Protein AF-A0A423VTT3-F1 (afdb_monomer_lite)

InterPro domains:
  IPR001128 Cytochrome P450 [PF00067] (491-706)
  IPR002403 Cytochrome P450, E-class, group IV [PR00465] (498-524)
  IPR002403 Cytochrome P450, E-class, group IV [PR00465] (564-580)
  IPR002403 Cytochrome P450, E-class, group IV [PR00465] (661-677)
  IPR002403 Cytochrome P450, E-class, group IV [PR00465] (677-695)
  IPR016169 FAD-binding, type PCMH, subdomain 2 [G3DSA:3.30.465.10] (1-300)
  IPR017972 Cytochrome P450, conserved site [PS00086] (670-679)
  IPR036318 FAD-binding, type PCMH-like superfamily [SSF56176] (1-53)
  IPR036396 Cytochrome P450 superfamily [G3DSA:1.10.630.10] (301-736)
  IPR036396 Cytochrome P450 superfamily [SSF48264] (354-736)
  IPR050529 Lanosterol 14-alpha demethylase-like [PTHR24304] (304-737)

Radius of gyration: 36.09 Å; chains: 1; bounding box: 93×53×103 Å

pLDDT: mean 86.38, std 12.19, range [44.66, 98.44]

Foldseek 3Di:
DQLQFWAWFFFQFLLGDTDIEGCVRVVLLSQCCSQVVNVQGTHTPDIDGDDDDWFKWKKKKKKFWCPPHDQVLVLVLVLVCLLLLVVQQPPWWKWKWKFALTMIMRLMTTHGPDFQVSVCVSCVVSVVVCVVSVTDMDMDIGMDGTPQRRCCVRFNDPPDGPDDPAKQKWKWFAFPVQSNDSVLSSLLSVLQNVLNVVVFKMKIKMFHADQPDDGRNHQHACLVNRGGMMMMTMGGDDPVDDPVVVVVVNCCCQVPSVVSNCVSRDQTATDPVGRDPCCVVVHPNQCRRGNPSSVSSVVSSCVDPLVCLQLCQLLVADPVLVCLCPPPVNDDDQVVVLLVVAQVDPVNLVLLLQQLLVQLVVLCVDPLNDCVVFAVHKDFLLVSQQVSSLVSNCCQQFAQLLCVQCVCLSVLLVQLLLCSVCRSSSVHCVVPVRNVVSSVSQLVSQLRLLVVLCVVCVNDQQDLPPPVPCADHRGGGSSSSSLSNVCVVSVRDSSSSSSVVSVVSCLRRVALSQLLQQLLLVQQQLVCVVRVVLVLVQLVVQQDADPVRDRDPDDGNLVSLCFRALSVLSSLLLLLQFWKAKDKDQAQAWDWDAPDPPDPPPDIDTDHHRDMDIDILNCLSQPQVQCPVPHSNDRDSCSQWDFPDDPVCNPDDTDTGGDPPVCVVRRQLQDDDPNGNSNVVSSSSSSSSSNSNQSVFKDKHFPCNVPRDQADFDPSCRNVGGTHGPDTTIMRIDTDD

Organism: Cytospora chrysosperma (NCBI:txid252740)

Sequence (737 aa):
MAADNVLEWEVVTADGKHLVATPSQHSDLYWALSGGGAGTYAVVLSMTTRIHPDGPVGAGTLSFNSSAIENDTYWEAISTWFEYLPSIIPGGNTFGLVMEPQTFSIVSVTMPDQDASDVTAALTPYLEALERLGVDYTFQSRTDPSYVQHFNTDFGPLPYGSYPVNTLFHSRLIPRAVVEDADARQQVVEVYRDTLATGYLYVGCHSFDVQNATRPENAVLPAWRDAVAICNFIADWDWDVPRPVMDDRKEELVSVWVPAIESVTPNSGTYLNEVDSLYYLHGDWKGGFYGANYPRLTEIKNKQNFHKTFLVNGTGMSNRDHEMMVSKATKAKFEEDLHLGFLLNETAVSELTRAFVCFFKQEIDSARGSVEEYEGREVGLYAWLRPIMMRASVTAFMGQHIVNKYPQITDDFLEYDKGILDLVFGVPRLFKPRPYEAQERMLQGFIRWIQVVDKETDNRKPDTQDPEEEWEPSWGSRYSRARQALWRERGMSQSGRASVELGFVFGLNSNAVPATAWMLMHILDPRHPHLLPQVLREVRAAAPVNTDGSKLEAALDVRQLVTSPLLQSIFHEVLRVYVDVLVAREINEDLELPLHSHDKAHGRLLFRKNSVLLAPSMPSHHDSTFFKDPPAHVFYAERFLVPARREDHPDGPIDYVFSSSGAGSRLWPWGGGRTICPGRVFAKQEVLAAVAMVLLLFDVEAAEPDDYEIPGFSRAYSGSGTIVPNADVKIRMRRRP

Secondary structure (DSSP, 8-state):
-GGGSEEEEEEEETT--EEEE-SSSSHHHHHHHTTTTGGGTEEEEEEEE-------EEEEEEEEESTTS-HHHHHHHHHHHHHHGGGTSTTT-EEEEEE-SSEEEEEEEEEET--HHHHHHHHHHHHHHHHHHT--EEEEEEEESSHHHHHHHHH-STTS-SS-S-EEEEEEEEEHHHHHSHHHHHHHHHHHHHHHTTSS-EEEEEE---TT-------S-GGGGTEEEEEEEEEE--SSS-HHHHHHHHHHIIIIIHHHHHHHSTT----TTSS-TTHHHHS-HHHHHHGGGHHHHHHHHHTS-HHHIIIIIIH---HHHHHHHH-TTT-SHHHHHHIIIIIS-HHHHHHHHHHHHHHHHHHHHSTTT-GGGTTTSEEEHHHHHHHHHHHHHHHHHH-HHHHHH-TTHHHHHHHHHHTHHHHHTT--TTT-HHHHHHHHHHHHHHHHHHHHHHHHTTTPPPPSS-SS-SEETTTEEHHHHHHHHHHHHTT--HHHHHHHHHHHHHHHHTTHHHHHHHHHHHHT-TTSTTHHHHHHHHHHHTS---TTS---S----HHHHTT-HHHHHHHHHHHHHHEEEEEEEE-SS-EEEEEETTEEEEEEEEEPTT-EEEEESHHHHT-TTTSTTTTTTS--TTTTEEEE--TT-TTS--EEEE--TT-TTT--TT--GGGS-TTHHHHHHHHHHHHHHHHHHEEEEESSSTT-----B-GGGTTEEEPPBSSPPEEEEEE--

Structure (mmCIF, N/CA/C/O backbone):
data_AF-A0A423VTT3-F1
#
_entry.id   AF-A0A423VTT3-F1
#
loop_
_atom_site.group_PDB
_atom_site.id
_atom_site.type_symbol
_atom_site.label_atom_id
_atom_site.label_alt_id
_atom_site.label_comp_id
_atom_site.label_asym_id
_atom_site.label_entity_id
_atom_site.label_seq_id
_atom_site.pdbx_PDB_ins_code
_atom_site.Cartn_x
_atom_site.Cartn_y
_atom_site.Cartn_z
_atom_site.occupancy
_atom_site.B_iso_or_equiv
_atom_site.auth_seq_id
_atom_site.auth_comp_id
_atom_site.auth_asym_id
_atom_site.auth_atom_id
_atom_site.pdbx_PDB_model_num
ATOM 1 N N . MET A 1 1 ? 7.890 -5.469 -30.556 1.00 87.00 1 MET A N 1
ATOM 2 C CA . MET A 1 1 ? 8.106 -5.675 -29.101 1.00 87.00 1 MET A CA 1
ATOM 3 C C . MET A 1 1 ? 7.236 -6.814 -28.580 1.00 87.00 1 MET A C 1
ATOM 5 O O . MET A 1 1 ? 6.172 -7.048 -29.141 1.00 87.00 1 MET A O 1
ATOM 9 N N . ALA A 1 2 ? 7.621 -7.494 -27.492 1.00 86.50 2 ALA A N 1
ATOM 10 C CA . ALA A 1 2 ? 6.793 -8.546 -26.877 1.00 86.50 2 ALA A CA 1
ATOM 11 C C . ALA A 1 2 ? 5.389 -8.037 -26.486 1.00 86.50 2 ALA A C 1
ATOM 13 O O . ALA A 1 2 ? 4.389 -8.658 -26.833 1.00 86.50 2 ALA A O 1
ATOM 14 N N . ALA A 1 3 ? 5.308 -6.841 -25.892 1.00 89.75 3 ALA A N 1
ATOM 15 C CA . ALA A 1 3 ? 4.046 -6.183 -25.538 1.00 89.75 3 ALA A CA 1
ATOM 16 C C . ALA A 1 3 ? 3.130 -5.860 -26.743 1.00 89.75 3 ALA A C 1
ATOM 18 O O . ALA A 1 3 ? 1.939 -5.637 -26.553 1.00 89.75 3 ALA A O 1
ATOM 19 N N . ASP A 1 4 ? 3.646 -5.862 -27.980 1.00 91.88 4 ASP A N 1
ATOM 20 C CA . ASP A 1 4 ? 2.833 -5.670 -29.197 1.00 91.88 4 ASP A CA 1
ATOM 21 C C . ASP A 1 4 ? 2.075 -6.934 -29.608 1.00 91.88 4 ASP A C 1
ATOM 23 O O . ASP A 1 4 ? 1.145 -6.873 -30.413 1.00 91.88 4 ASP A O 1
ATOM 27 N N . ASN A 1 5 ? 2.513 -8.087 -29.100 1.00 91.62 5 ASN A N 1
ATOM 28 C CA . ASN A 1 5 ? 1.955 -9.387 -29.443 1.00 91.62 5 ASN A CA 1
ATOM 29 C C . ASN A 1 5 ? 0.862 -9.826 -28.465 1.00 91.62 5 ASN A C 1
ATOM 31 O O . ASN A 1 5 ? 0.184 -10.813 -28.740 1.00 91.62 5 ASN A O 1
ATOM 35 N N . VAL A 1 6 ? 0.641 -9.092 -27.370 1.00 92.19 6 VAL A N 1
ATOM 36 C CA . VAL A 1 6 ? -0.411 -9.420 -26.405 1.00 92.19 6 VAL A CA 1
ATOM 37 C C . VAL A 1 6 ? -1.779 -9.063 -26.969 1.00 92.19 6 VAL A C 1
ATOM 39 O O . VAL A 1 6 ? -2.038 -7.922 -27.345 1.00 92.19 6 VAL A O 1
ATOM 42 N N . LEU A 1 7 ? -2.669 -10.047 -27.019 1.00 92.75 7 LEU A N 1
ATOM 43 C CA . LEU A 1 7 ? -4.026 -9.916 -27.543 1.00 92.75 7 LEU A CA 1
ATOM 44 C C . LEU A 1 7 ? -5.049 -9.712 -26.420 1.00 92.75 7 LEU A C 1
ATOM 46 O O . LEU A 1 7 ? -6.046 -9.020 -26.619 1.00 92.75 7 LEU A O 1
ATOM 50 N N . GLU A 1 8 ? -4.790 -10.288 -25.246 1.00 93.75 8 GLU A N 1
ATOM 51 C CA . GLU A 1 8 ? -5.715 -10.297 -24.115 1.00 93.75 8 GLU A CA 1
ATOM 52 C C . GLU A 1 8 ? -4.972 -10.477 -22.787 1.00 93.75 8 GLU A C 1
ATOM 54 O O . GLU A 1 8 ? -3.999 -11.234 -22.712 1.00 93.75 8 GLU A O 1
ATOM 59 N N . TRP A 1 9 ? -5.478 -9.815 -21.745 1.00 89.56 9 TRP A N 1
ATOM 60 C CA . TRP A 1 9 ? -5.089 -10.018 -20.353 1.00 89.56 9 TRP A CA 1
ATOM 61 C C . TRP A 1 9 ? -6.284 -10.508 -19.533 1.00 89.56 9 TRP A C 1
ATOM 63 O O . TRP A 1 9 ? -7.297 -9.814 -19.452 1.00 89.56 9 TRP A O 1
ATOM 73 N N . GLU A 1 10 ? -6.147 -11.647 -18.863 1.00 88.75 10 GLU A N 1
ATOM 74 C CA . GLU A 1 10 ? -7.075 -12.081 -17.815 1.00 88.75 10 GLU A CA 1
ATOM 75 C C . GLU A 1 10 ? -6.517 -11.631 -16.464 1.00 88.75 10 GLU A C 1
ATOM 77 O O . GLU A 1 10 ? -5.379 -11.963 -16.115 1.00 88.75 10 GLU A O 1
ATOM 82 N N . VAL A 1 11 ? -7.275 -10.834 -15.711 1.00 80.69 11 VAL A N 1
ATOM 83 C CA . VAL A 1 11 ? -6.752 -10.145 -14.525 1.00 80.69 11 VAL A CA 1
ATOM 84 C C . VAL A 1 11 ? -7.739 -10.079 -13.369 1.00 80.69 11 VAL A C 1
ATOM 86 O O . VAL A 1 11 ? -8.953 -10.048 -13.560 1.00 80.69 11 VAL A O 1
ATOM 89 N N . VAL A 1 12 ? -7.205 -9.954 -12.156 1.00 69.38 12 VAL A N 1
ATOM 90 C CA . VAL A 1 12 ? -7.946 -9.528 -10.964 1.00 69.38 12 VAL A CA 1
ATOM 91 C C . VAL A 1 12 ? -7.515 -8.115 -10.594 1.00 69.38 12 VAL A C 1
ATOM 93 O O . VAL A 1 12 ? -6.349 -7.868 -10.285 1.00 69.38 12 VAL A O 1
ATOM 96 N N . THR A 1 13 ? -8.445 -7.167 -10.634 1.00 70.44 13 THR A N 1
ATOM 97 C CA . THR A 1 13 ? -8.181 -5.768 -10.269 1.00 70.44 13 THR A CA 1
ATOM 98 C C . THR A 1 13 ? -7.998 -5.593 -8.760 1.00 70.44 13 THR A C 1
ATOM 100 O O . THR A 1 13 ? -8.352 -6.463 -7.965 1.00 70.44 13 THR A O 1
ATOM 103 N N . ALA A 1 14 ? -7.490 -4.429 -8.341 1.00 61.78 14 ALA A N 1
ATOM 104 C CA . ALA A 1 14 ? -7.326 -4.096 -6.922 1.00 61.78 14 ALA A CA 1
ATOM 105 C C . ALA A 1 14 ? -8.647 -4.115 -6.121 1.00 61.78 14 ALA A C 1
ATOM 107 O O . ALA A 1 14 ? -8.633 -4.388 -4.928 1.00 61.78 14 ALA A O 1
ATOM 108 N N . ASP A 1 15 ? -9.796 -3.872 -6.764 1.00 59.62 15 ASP A N 1
ATOM 109 C CA . ASP A 1 15 ? -11.131 -4.022 -6.162 1.00 59.62 15 ASP A CA 1
ATOM 110 C C . ASP A 1 15 ? -11.695 -5.456 -6.274 1.00 59.62 15 ASP A C 1
ATOM 112 O O . ASP A 1 15 ? -12.888 -5.678 -6.072 1.00 59.62 15 ASP A O 1
ATOM 116 N N . GLY A 1 16 ? -10.848 -6.438 -6.601 1.00 56.31 16 GLY A N 1
ATOM 117 C CA . GLY A 1 16 ? -11.165 -7.867 -6.580 1.00 56.31 16 GLY A CA 1
ATOM 118 C C . GLY A 1 16 ? -12.001 -8.373 -7.757 1.00 56.31 16 GLY A C 1
ATOM 119 O O . GLY A 1 16 ? -12.508 -9.494 -7.694 1.00 56.31 16 GLY A O 1
ATOM 120 N N . LYS A 1 17 ? -12.174 -7.587 -8.827 1.00 67.69 17 LYS A N 1
ATOM 121 C CA . LYS A 1 17 ? -12.960 -8.008 -9.995 1.00 67.69 17 LYS A CA 1
ATOM 122 C C . LYS A 1 17 ? -12.114 -8.833 -10.946 1.00 67.69 17 LYS A C 1
ATOM 124 O O . LYS A 1 17 ? -11.034 -8.407 -11.341 1.00 67.69 17 LYS A O 1
ATOM 129 N N . HIS A 1 18 ? -12.662 -9.967 -11.364 1.00 79.06 18 HIS A N 1
ATOM 130 C CA . HIS A 1 18 ? -12.119 -10.754 -12.458 1.00 79.06 18 HIS A CA 1
ATOM 131 C C . HIS A 1 18 ? -12.551 -10.142 -13.796 1.00 79.06 18 HIS A C 1
ATOM 133 O O . HIS A 1 18 ? -13.750 -10.048 -14.064 1.00 79.06 18 HIS A O 1
ATOM 139 N N . LEU A 1 19 ? -11.591 -9.690 -14.602 1.00 84.50 19 LEU A N 1
ATOM 140 C CA . LEU A 1 19 ? -11.820 -9.021 -15.881 1.00 84.50 19 LEU A CA 1
ATOM 141 C C . LEU A 1 19 ? -10.966 -9.643 -16.985 1.00 84.50 19 LEU A C 1
ATOM 143 O O . LEU A 1 19 ? -9.861 -10.118 -16.741 1.00 84.50 19 LEU A O 1
ATOM 147 N N . VAL A 1 20 ? -11.463 -9.527 -18.213 1.00 91.50 20 VAL A N 1
ATOM 148 C CA . VAL A 1 20 ? -10.712 -9.804 -19.437 1.00 91.50 20 VAL A CA 1
ATOM 149 C C . VAL A 1 20 ? -10.519 -8.483 -20.174 1.00 91.50 20 VAL A C 1
ATOM 151 O O . VAL A 1 20 ? -11.493 -7.869 -20.614 1.00 91.50 20 VAL A O 1
ATOM 154 N N . ALA A 1 21 ? -9.278 -8.009 -20.253 1.00 91.12 21 ALA A N 1
ATOM 155 C CA . ALA A 1 21 ? -8.922 -6.755 -20.902 1.00 91.12 21 ALA A CA 1
ATOM 156 C C . ALA A 1 21 ? -8.353 -7.015 -22.304 1.00 91.12 21 ALA A C 1
ATOM 158 O O . ALA A 1 21 ? -7.373 -7.738 -22.474 1.00 91.12 21 ALA A O 1
ATOM 159 N N . THR A 1 22 ? -8.956 -6.382 -23.307 1.00 95.12 22 THR A N 1
ATOM 160 C CA . THR A 1 22 ? -8.583 -6.448 -24.727 1.00 95.12 22 THR A CA 1
ATOM 161 C C . THR A 1 22 ? -8.460 -5.024 -25.289 1.00 95.12 22 THR A C 1
ATOM 163 O O . THR A 1 22 ? -8.894 -4.068 -24.639 1.00 95.12 22 THR A O 1
ATOM 166 N N . PRO A 1 23 ? -7.962 -4.827 -26.525 1.00 94.19 23 PRO A N 1
ATOM 167 C CA . PRO A 1 23 ? -7.944 -3.500 -27.148 1.00 94.19 23 PRO A CA 1
ATOM 168 C C . PRO A 1 23 ? -9.318 -2.809 -27.229 1.00 94.19 23 PRO A C 1
ATOM 170 O O . PRO A 1 23 ? -9.385 -1.588 -27.349 1.00 94.19 23 PRO A O 1
ATOM 173 N N . SER A 1 24 ? -10.417 -3.572 -27.170 1.00 93.62 24 SER A N 1
A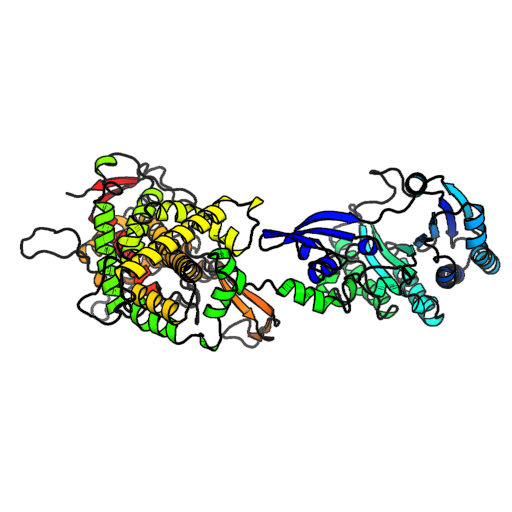TOM 174 C CA . SER A 1 24 ? -11.792 -3.057 -27.291 1.00 93.62 24 SER A CA 1
ATOM 175 C C . SER A 1 24 ? -12.609 -3.122 -25.994 1.00 93.62 24 SER A C 1
ATOM 177 O O . SER A 1 24 ? -13.611 -2.420 -25.870 1.00 93.62 24 SER A O 1
ATOM 179 N N . GLN A 1 25 ? -12.177 -3.916 -25.010 1.00 91.69 25 GLN A N 1
ATOM 180 C CA . GLN A 1 25 ? -12.866 -4.120 -23.737 1.00 91.69 25 GLN A CA 1
ATOM 181 C C . GLN A 1 25 ? -11.906 -3.839 -22.581 1.00 91.69 25 GLN A C 1
ATOM 183 O O . GLN A 1 25 ? -10.846 -4.445 -22.507 1.00 91.69 25 GLN A O 1
ATOM 188 N N . HIS A 1 26 ? -12.271 -2.936 -21.665 1.00 92.12 26 HIS A N 1
ATOM 189 C CA . HIS A 1 26 ? -11.351 -2.438 -20.626 1.00 92.12 26 HIS A CA 1
ATOM 190 C C . HIS A 1 26 ? -10.025 -1.939 -21.233 1.00 92.12 26 HIS A C 1
ATOM 192 O O . HIS A 1 26 ? -8.936 -2.270 -20.766 1.00 92.12 26 HIS A O 1
ATOM 198 N N . SER A 1 27 ? -10.131 -1.167 -22.319 1.00 94.00 27 SER A N 1
ATOM 199 C CA . SER A 1 27 ? -9.002 -0.776 -23.168 1.00 94.00 27 SER A CA 1
ATOM 200 C C . SER A 1 27 ? -7.969 0.100 -22.457 1.00 94.00 27 SER A C 1
ATOM 202 O O . SER A 1 27 ? -6.796 0.060 -22.815 1.00 94.00 27 SER A O 1
ATOM 204 N N . ASP A 1 28 ? -8.362 0.849 -21.423 1.00 92.06 28 ASP A N 1
ATOM 205 C CA . ASP A 1 28 ? -7.433 1.591 -20.568 1.00 92.06 28 ASP A CA 1
ATOM 206 C C . ASP A 1 28 ? -6.549 0.651 -19.737 1.00 92.06 28 ASP A C 1
ATOM 208 O O . ASP A 1 28 ? -5.332 0.832 -19.691 1.00 92.06 28 ASP A O 1
ATOM 212 N N . LEU A 1 29 ? -7.144 -0.389 -19.150 1.00 90.44 29 LEU A N 1
ATOM 213 C CA . LEU A 1 29 ? -6.422 -1.429 -18.423 1.00 90.44 29 LEU A CA 1
ATOM 214 C C . LEU A 1 29 ? -5.541 -2.267 -19.360 1.00 90.44 29 LEU A C 1
ATOM 216 O O . LEU A 1 29 ? -4.369 -2.468 -19.056 1.00 90.44 29 LEU A O 1
ATOM 220 N N . TYR A 1 30 ? -6.060 -2.689 -20.520 1.00 94.31 30 TYR A N 1
ATOM 221 C CA . TYR A 1 30 ? -5.268 -3.390 -21.540 1.00 94.31 30 TYR A CA 1
ATOM 222 C C . TYR A 1 30 ? -4.045 -2.567 -21.964 1.00 94.31 30 TYR A C 1
ATOM 224 O O . TYR A 1 30 ? -2.925 -3.083 -21.983 1.00 94.31 30 TYR A O 1
ATOM 232 N N . TRP A 1 31 ? -4.249 -1.280 -22.267 1.00 95.50 31 TRP A N 1
ATOM 233 C CA . TRP A 1 31 ? -3.185 -0.367 -22.678 1.00 95.50 31 TRP A CA 1
ATOM 234 C C . TRP A 1 31 ? -2.107 -0.245 -21.594 1.00 95.50 31 TRP A C 1
ATOM 236 O O . TRP A 1 31 ? -0.926 -0.408 -21.896 1.00 95.50 31 TRP A O 1
ATOM 246 N N . ALA A 1 32 ? -2.508 -0.034 -20.333 1.00 92.50 32 ALA A N 1
ATOM 247 C CA . ALA A 1 32 ? -1.589 0.124 -19.205 1.00 92.50 32 ALA A CA 1
ATOM 248 C C . ALA A 1 32 ? -0.790 -1.154 -18.897 1.00 92.50 32 ALA A C 1
ATOM 250 O O . ALA A 1 32 ? 0.415 -1.086 -18.650 1.00 92.50 32 ALA A O 1
ATOM 251 N N . LEU A 1 33 ? -1.432 -2.326 -18.950 1.00 90.12 33 LEU A N 1
ATOM 252 C CA . LEU A 1 33 ? -0.763 -3.619 -18.760 1.00 90.12 33 LEU A CA 1
ATOM 253 C C . LEU A 1 33 ? 0.242 -3.913 -19.886 1.00 90.12 33 LEU A C 1
ATOM 255 O O . LEU A 1 33 ? 1.293 -4.508 -19.650 1.00 90.12 33 LEU A O 1
ATOM 259 N N . SER A 1 34 ? -0.032 -3.423 -21.094 1.00 92.12 34 SER A N 1
ATOM 260 C CA . SER A 1 34 ? 0.796 -3.620 -22.285 1.00 92.12 34 SER A CA 1
ATOM 261 C C . SER A 1 34 ? 1.929 -2.583 -22.378 1.00 92.12 34 SER A C 1
ATOM 263 O O . SER A 1 34 ? 2.004 -1.799 -23.318 1.00 92.12 34 SER A O 1
ATOM 265 N N . GLY A 1 35 ? 2.830 -2.562 -21.392 1.00 87.56 35 GLY A N 1
ATOM 266 C CA . GLY A 1 35 ? 4.053 -1.738 -21.419 1.00 87.56 35 GLY A CA 1
ATOM 267 C C . GLY A 1 35 ? 4.192 -0.704 -20.299 1.00 87.56 35 GLY A C 1
ATOM 268 O O . GLY A 1 35 ? 5.242 -0.084 -20.191 1.00 87.56 35 GLY A O 1
ATOM 269 N N . GLY A 1 36 ? 3.190 -0.556 -19.427 1.00 84.19 36 GLY A N 1
ATOM 270 C CA . GLY A 1 36 ? 3.241 0.336 -18.262 1.00 84.19 36 GLY A CA 1
ATOM 271 C C . GLY A 1 36 ? 3.753 -0.312 -16.968 1.00 84.19 36 GLY A C 1
ATOM 272 O O . GLY A 1 36 ? 3.693 0.324 -15.920 1.00 84.19 36 GLY A O 1
ATOM 273 N N . GLY A 1 37 ? 4.213 -1.569 -17.016 1.00 72.06 37 GLY A N 1
ATOM 274 C CA . GLY A 1 37 ? 4.586 -2.364 -15.838 1.00 72.06 37 GLY A CA 1
ATOM 275 C C . GLY A 1 37 ? 3.383 -3.096 -15.234 1.00 72.06 37 GLY A C 1
ATOM 276 O O . GLY A 1 37 ? 2.810 -2.658 -14.233 1.00 72.06 37 GLY A O 1
ATOM 277 N N . ALA A 1 38 ? 2.995 -4.217 -15.855 1.00 54.53 38 ALA A N 1
ATOM 278 C CA . ALA A 1 38 ? 1.711 -4.899 -15.650 1.00 54.53 38 ALA A CA 1
ATOM 279 C C . ALA A 1 38 ? 1.341 -5.178 -14.178 1.00 54.53 38 ALA A C 1
ATOM 281 O O . ALA A 1 38 ? 0.194 -4.971 -13.786 1.00 54.53 38 ALA A O 1
ATOM 282 N N . GLY A 1 39 ? 2.317 -5.541 -13.337 1.00 55.75 39 GLY A N 1
ATOM 283 C CA . GLY A 1 39 ? 2.095 -5.848 -11.916 1.00 55.75 39 GLY A CA 1
ATOM 284 C C . GLY A 1 39 ? 1.612 -4.675 -11.051 1.00 55.75 39 GLY A C 1
ATOM 285 O O . GLY A 1 39 ? 1.342 -4.863 -9.869 1.00 55.75 39 GLY A O 1
ATOM 286 N N . THR A 1 40 ? 1.502 -3.464 -11.606 1.00 67.44 40 THR A N 1
ATOM 287 C CA . THR A 1 40 ? 1.105 -2.258 -10.860 1.00 67.44 40 THR A CA 1
ATOM 288 C C . THR A 1 40 ? -0.361 -1.844 -11.037 1.00 67.44 40 THR A C 1
ATOM 290 O O . THR A 1 40 ? -0.817 -0.975 -10.291 1.00 67.44 40 THR A O 1
ATOM 293 N N . TYR A 1 41 ? -1.100 -2.454 -11.976 1.00 76.19 41 TYR A N 1
ATOM 294 C CA . TYR A 1 41 ? -2.490 -2.078 -12.305 1.00 76.19 41 TYR A CA 1
ATOM 295 C C . TYR A 1 41 ? -3.522 -3.159 -11.957 1.00 76.19 41 TYR A C 1
ATOM 297 O O . TYR A 1 41 ? -4.660 -2.833 -11.616 1.00 76.19 41 TYR A O 1
ATOM 305 N N . ALA A 1 42 ? -3.137 -4.433 -12.037 1.00 70.25 42 ALA A N 1
ATOM 306 C CA . ALA A 1 42 ? -3.950 -5.587 -11.663 1.00 70.25 42 ALA A CA 1
ATOM 307 C C . ALA A 1 42 ? -3.050 -6.820 -11.466 1.00 70.25 42 ALA A C 1
ATOM 309 O O . ALA A 1 42 ? -1.911 -6.848 -11.933 1.00 70.25 42 ALA A O 1
ATOM 310 N N . VAL A 1 43 ? -3.564 -7.856 -10.803 1.00 75.38 43 VAL A N 1
ATOM 311 C CA . VAL A 1 43 ? -2.923 -9.177 -10.777 1.00 75.38 43 VAL A CA 1
ATOM 312 C C . VAL A 1 43 ? -3.244 -9.878 -12.092 1.00 75.38 43 VAL A C 1
ATOM 314 O O . VAL A 1 43 ? -4.408 -10.167 -12.356 1.00 75.38 43 VAL A O 1
ATOM 317 N N . VAL A 1 44 ? -2.233 -10.153 -12.914 1.00 78.31 44 VAL A N 1
ATOM 318 C CA . VAL A 1 44 ? -2.405 -10.904 -14.165 1.00 78.31 44 VAL A CA 1
ATOM 319 C C . VAL A 1 44 ? -2.500 -12.399 -13.856 1.00 78.31 44 VAL A C 1
ATOM 321 O O . VAL A 1 44 ? -1.588 -12.959 -13.254 1.00 78.31 44 VAL A O 1
ATOM 324 N N . LEU A 1 45 ? -3.608 -13.029 -14.251 1.00 77.44 45 LEU A N 1
ATOM 325 C CA . LEU A 1 45 ? -3.846 -14.469 -14.123 1.00 77.44 45 LEU A CA 1
ATOM 326 C C . LEU A 1 45 ? -3.362 -15.227 -15.361 1.00 77.44 45 LEU A C 1
ATOM 328 O O . LEU A 1 45 ? -2.713 -16.264 -15.237 1.00 77.44 45 LEU A O 1
ATOM 332 N N . SER A 1 46 ? -3.665 -14.703 -16.549 1.00 85.88 46 SER A N 1
ATOM 333 C CA . SER A 1 46 ? -3.237 -15.278 -17.822 1.00 85.88 46 SER A CA 1
ATOM 334 C C . SER A 1 46 ? -3.107 -14.209 -18.916 1.00 85.88 46 SER A C 1
ATOM 336 O O . SER A 1 46 ? -3.550 -13.065 -18.768 1.00 85.88 46 SER A O 1
ATOM 338 N N . MET A 1 47 ? -2.430 -14.572 -20.005 1.00 89.12 47 MET A N 1
ATOM 339 C CA . MET A 1 47 ? -2.164 -13.711 -21.155 1.00 89.12 47 MET A CA 1
ATOM 340 C C . MET A 1 47 ? -2.331 -14.518 -22.441 1.00 89.12 47 MET A C 1
ATOM 342 O O . MET A 1 47 ? -1.699 -15.565 -22.597 1.00 89.12 47 MET A O 1
ATOM 346 N N . THR A 1 48 ? -3.096 -13.992 -23.396 1.00 92.38 48 THR A N 1
ATOM 347 C CA . THR A 1 48 ? -3.120 -14.518 -24.768 1.00 92.38 48 THR A CA 1
ATOM 348 C C . THR A 1 48 ? -2.154 -13.705 -25.618 1.00 92.38 48 THR A C 1
ATOM 350 O O . THR A 1 48 ? -2.298 -12.488 -25.725 1.00 92.38 48 THR A O 1
ATOM 353 N N . THR A 1 49 ? -1.174 -14.358 -26.245 1.00 92.25 49 THR A N 1
ATOM 354 C CA . THR A 1 49 ? -0.159 -13.698 -27.081 1.00 92.25 49 THR A CA 1
ATOM 355 C C . THR A 1 49 ? -0.063 -14.330 -28.466 1.00 92.25 49 THR A C 1
ATOM 357 O O . THR A 1 49 ? -0.312 -15.524 -28.641 1.00 92.25 49 THR A O 1
ATOM 360 N N . ARG A 1 50 ? 0.299 -13.525 -29.466 1.00 91.44 50 ARG A N 1
ATOM 361 C CA . ARG A 1 50 ? 0.598 -13.988 -30.821 1.00 91.44 50 ARG A CA 1
ATOM 362 C C . ARG A 1 50 ? 1.913 -14.768 -30.816 1.00 91.44 50 ARG A C 1
ATOM 364 O O . ARG A 1 50 ? 2.939 -14.253 -30.378 1.00 91.44 50 ARG A O 1
ATOM 371 N N . ILE A 1 51 ? 1.870 -15.981 -31.355 1.00 89.75 51 ILE A N 1
ATOM 372 C CA . ILE A 1 51 ? 3.053 -16.796 -31.645 1.00 89.75 51 ILE A CA 1
ATOM 373 C C . ILE A 1 51 ? 3.461 -16.625 -33.110 1.00 89.75 51 ILE A C 1
ATOM 375 O O . ILE A 1 51 ? 2.610 -16.361 -33.963 1.00 89.75 51 ILE A O 1
ATOM 379 N N . HIS A 1 52 ? 4.750 -16.785 -33.391 1.00 85.94 52 HIS A N 1
ATOM 380 C CA . HIS A 1 52 ? 5.319 -16.705 -34.737 1.00 85.94 52 HIS A CA 1
ATOM 381 C C . HIS A 1 52 ? 5.818 -18.094 -35.161 1.00 85.94 52 HIS A C 1
ATOM 383 O O . HIS A 1 52 ? 6.239 -18.853 -34.284 1.00 85.94 52 HIS A O 1
ATOM 389 N N . PRO A 1 53 ? 5.726 -18.465 -36.453 1.00 89.06 53 PRO A N 1
ATOM 390 C CA . PRO A 1 53 ? 6.324 -19.701 -36.951 1.00 89.06 53 PRO A CA 1
ATOM 391 C C . PRO A 1 53 ? 7.822 -19.758 -36.629 1.00 89.06 53 PRO A C 1
ATOM 393 O O . PRO A 1 53 ? 8.508 -18.748 -36.738 1.00 89.06 53 PRO A O 1
ATOM 396 N N . ASP A 1 54 ? 8.304 -20.932 -36.225 1.00 91.31 54 ASP A N 1
ATOM 397 C CA . ASP A 1 54 ? 9.739 -21.194 -36.092 1.00 91.31 54 ASP A CA 1
ATOM 398 C C . ASP A 1 54 ? 10.320 -21.554 -37.466 1.00 91.31 54 ASP A C 1
ATOM 400 O O . ASP A 1 54 ? 9.616 -22.104 -38.323 1.00 91.31 54 ASP A O 1
ATOM 404 N N . GLY A 1 55 ? 11.596 -21.253 -37.667 1.00 93.06 55 GLY A N 1
ATOM 405 C CA . GLY A 1 55 ? 12.253 -21.336 -38.963 1.00 93.06 55 GLY A CA 1
ATOM 406 C C . GLY A 1 55 ? 13.774 -21.368 -38.840 1.00 93.06 55 GLY A C 1
ATOM 407 O O . GLY A 1 55 ? 14.314 -21.260 -37.733 1.00 93.06 55 GLY A O 1
ATOM 408 N N . PRO A 1 56 ? 14.485 -21.547 -39.966 1.00 96.25 56 PRO A N 1
ATOM 409 C CA . PRO A 1 56 ? 15.934 -21.435 -39.977 1.00 96.25 56 PRO A CA 1
ATOM 410 C C . PRO A 1 56 ? 16.367 -20.031 -39.536 1.00 96.25 56 PRO A C 1
ATOM 412 O O . PRO A 1 56 ? 15.683 -19.043 -39.798 1.00 96.25 56 PRO A O 1
ATOM 415 N N . VAL A 1 57 ? 17.510 -19.952 -38.864 1.00 97.75 57 VAL A N 1
ATOM 416 C CA . VAL A 1 57 ? 18.114 -18.699 -38.415 1.00 97.75 57 VAL A CA 1
ATOM 417 C C . VAL A 1 57 ? 19.508 -18.590 -39.013 1.00 97.75 57 VAL A C 1
ATOM 419 O O . VAL A 1 57 ? 20.376 -19.434 -38.765 1.00 97.75 57 VAL A O 1
ATOM 422 N N . GLY A 1 58 ? 19.725 -17.528 -39.782 1.00 98.00 58 GLY A N 1
ATOM 423 C CA . GLY A 1 58 ? 21.049 -17.084 -40.176 1.00 98.00 58 GLY A CA 1
ATOM 424 C C . GLY A 1 58 ? 21.757 -16.574 -38.931 1.00 98.00 58 GLY A C 1
ATOM 425 O O . GLY A 1 58 ? 21.259 -15.675 -38.250 1.00 98.00 58 GLY A O 1
ATOM 426 N N . ALA A 1 59 ? 22.893 -17.180 -38.609 1.00 97.56 59 ALA A N 1
ATOM 427 C CA . ALA A 1 59 ? 23.645 -16.874 -37.409 1.00 97.56 59 ALA A CA 1
ATOM 428 C C . ALA A 1 59 ? 25.130 -16.676 -37.694 1.00 97.56 59 ALA A C 1
ATOM 430 O O . ALA A 1 59 ? 25.634 -17.021 -38.763 1.00 97.56 59 ALA A O 1
ATOM 431 N N . GLY A 1 60 ? 25.852 -16.108 -36.736 1.00 95.88 60 GLY A N 1
ATOM 432 C CA . GLY A 1 60 ? 27.253 -15.779 -36.934 1.00 95.88 60 GLY A CA 1
ATOM 433 C C . GLY A 1 60 ? 27.868 -14.998 -35.789 1.00 95.88 60 GLY A C 1
ATOM 434 O O . GLY A 1 60 ? 27.183 -14.582 -34.855 1.00 95.88 60 GLY A O 1
ATOM 435 N N . THR A 1 61 ? 29.177 -14.815 -35.895 1.00 96.88 61 THR A N 1
ATOM 436 C CA . THR A 1 61 ? 29.998 -14.039 -34.969 1.00 96.88 61 THR A CA 1
ATOM 437 C C . THR A 1 61 ? 31.024 -13.224 -35.749 1.00 96.88 61 THR A C 1
ATOM 439 O O . THR A 1 61 ? 31.473 -13.617 -36.830 1.00 96.88 61 THR A O 1
ATOM 442 N N . LEU A 1 62 ? 31.394 -12.071 -35.201 1.00 97.94 62 LEU A N 1
ATOM 443 C CA . LEU A 1 62 ? 32.447 -11.205 -35.728 1.00 97.94 62 LEU A CA 1
ATOM 444 C C . LEU A 1 62 ? 33.251 -10.662 -34.553 1.00 97.94 62 LEU A C 1
ATOM 446 O O . LEU A 1 62 ? 32.652 -10.211 -33.584 1.00 97.94 62 LEU A O 1
ATOM 450 N N . SER A 1 63 ? 34.577 -10.649 -34.630 1.00 97.62 63 SER A N 1
ATOM 451 C CA . SER A 1 63 ? 35.400 -9.959 -33.635 1.00 97.62 63 SER A CA 1
ATOM 452 C C . SER A 1 63 ? 36.658 -9.340 -34.231 1.00 97.62 63 SER A C 1
ATOM 454 O O . SER A 1 63 ? 37.220 -9.846 -35.204 1.00 97.62 63 SER A O 1
ATOM 456 N N . PHE A 1 64 ? 37.104 -8.240 -33.629 1.00 97.31 64 PHE A N 1
ATOM 457 C CA . PHE A 1 64 ? 38.388 -7.595 -33.904 1.00 97.31 64 PHE A CA 1
ATOM 458 C C . PHE A 1 64 ? 38.953 -6.976 -32.620 1.00 97.31 64 PHE A C 1
ATOM 460 O O . PHE A 1 64 ? 38.253 -6.839 -31.613 1.00 97.31 64 PHE A O 1
ATOM 467 N N . ASN A 1 65 ? 40.240 -6.628 -32.629 1.00 94.56 65 ASN A N 1
ATOM 468 C CA . ASN A 1 65 ? 40.906 -6.024 -31.477 1.00 94.56 65 ASN A CA 1
ATOM 469 C C . ASN A 1 65 ? 41.857 -4.894 -31.886 1.00 94.56 65 ASN A C 1
ATOM 471 O O . ASN A 1 65 ? 42.216 -4.763 -33.054 1.00 94.56 65 ASN A O 1
ATOM 475 N N . SER A 1 66 ? 42.281 -4.093 -30.909 1.00 91.62 66 SER A N 1
ATOM 476 C CA . SER A 1 66 ? 43.148 -2.933 -31.134 1.00 91.62 66 SER A CA 1
ATOM 477 C C . SER A 1 66 ? 44.656 -3.230 -31.095 1.00 91.62 66 SER A C 1
ATOM 479 O O . SER A 1 66 ? 45.460 -2.311 -31.206 1.00 91.62 66 SER A O 1
ATOM 481 N N . SER A 1 67 ? 45.086 -4.495 -30.969 1.00 87.88 67 SER A N 1
ATOM 482 C CA . SER A 1 67 ? 46.503 -4.844 -30.714 1.00 87.88 67 SER A CA 1
ATOM 483 C C . SER A 1 67 ? 47.463 -4.464 -31.848 1.00 87.88 67 SER A C 1
ATOM 485 O O . SER A 1 67 ? 48.660 -4.312 -31.606 1.00 87.88 67 SER A O 1
ATOM 487 N N . ALA A 1 68 ? 46.961 -4.363 -33.082 1.00 86.69 68 ALA A N 1
ATOM 488 C CA . ALA A 1 68 ? 47.751 -4.108 -34.289 1.00 86.69 68 ALA A CA 1
ATOM 489 C C . ALA A 1 68 ? 47.382 -2.794 -35.005 1.00 86.69 68 ALA A C 1
ATOM 491 O O . ALA A 1 68 ? 47.895 -2.534 -36.091 1.00 86.69 68 ALA A O 1
ATOM 492 N N . ILE A 1 69 ? 46.514 -1.970 -34.409 1.00 90.75 69 ILE A N 1
ATOM 493 C CA . ILE A 1 69 ? 45.995 -0.730 -35.005 1.00 90.75 69 ILE A CA 1
ATOM 494 C C . ILE A 1 69 ? 46.124 0.443 -34.030 1.00 90.75 69 ILE A C 1
ATOM 496 O O . ILE A 1 69 ? 46.293 0.256 -32.824 1.00 90.75 69 ILE A O 1
ATOM 500 N N . GLU A 1 70 ? 46.050 1.671 -34.543 1.00 88.56 70 GLU A N 1
ATOM 501 C CA . GLU A 1 70 ? 45.993 2.853 -33.684 1.00 88.56 70 GLU A CA 1
ATOM 502 C C . GLU A 1 70 ? 44.668 2.890 -32.908 1.00 88.56 70 GLU A C 1
ATOM 504 O O . GLU A 1 70 ? 43.625 2.440 -33.386 1.00 88.56 70 GLU A O 1
ATOM 509 N N . ASN A 1 71 ? 44.693 3.452 -31.695 1.00 87.25 71 ASN A N 1
ATOM 510 C CA . ASN A 1 71 ? 43.505 3.500 -30.842 1.00 87.25 71 ASN A CA 1
ATOM 511 C C . ASN A 1 71 ? 42.342 4.253 -31.508 1.00 87.25 71 ASN A C 1
ATOM 513 O O . ASN A 1 71 ? 41.195 3.852 -31.357 1.00 87.25 71 ASN A O 1
ATOM 517 N N . ASP A 1 72 ? 42.617 5.314 -32.267 1.00 93.44 72 ASP A N 1
ATOM 518 C CA . ASP A 1 72 ? 41.561 6.062 -32.955 1.00 93.44 72 ASP A CA 1
ATOM 519 C C . ASP A 1 72 ? 40.939 5.250 -34.108 1.00 93.44 72 ASP A C 1
ATOM 521 O O . ASP A 1 72 ? 39.725 5.303 -34.290 1.00 93.44 72 ASP A O 1
ATOM 525 N N . THR A 1 73 ? 41.715 4.398 -34.791 1.00 95.88 73 THR A N 1
ATOM 526 C CA . THR A 1 73 ? 41.206 3.458 -35.809 1.00 95.88 73 THR A CA 1
ATOM 527 C C . THR A 1 73 ? 40.227 2.440 -35.216 1.00 95.88 73 THR A C 1
ATOM 529 O O . THR A 1 73 ? 39.224 2.104 -35.843 1.00 95.88 73 THR A O 1
ATOM 532 N N . TYR A 1 74 ? 40.470 1.970 -33.986 1.00 95.94 74 TYR A N 1
ATOM 533 C CA . TYR A 1 74 ? 39.543 1.077 -33.279 1.00 95.94 74 TYR A CA 1
ATOM 534 C C . TYR A 1 74 ? 38.174 1.739 -33.047 1.00 95.94 74 TYR A C 1
ATOM 536 O O . TYR A 1 74 ? 37.132 1.143 -33.323 1.00 95.94 74 TYR A O 1
ATOM 544 N N . TRP A 1 75 ? 38.168 2.996 -32.596 1.00 96.38 75 TRP A N 1
ATOM 545 C CA . TRP A 1 75 ? 36.931 3.749 -32.367 1.00 96.38 75 TRP A CA 1
ATOM 546 C C . TRP A 1 75 ? 36.231 4.155 -33.668 1.00 96.38 75 TRP A C 1
ATOM 548 O O . TRP A 1 75 ? 35.001 4.158 -33.720 1.00 96.38 75 TRP A O 1
ATOM 558 N N . GLU A 1 76 ? 36.984 4.418 -34.737 1.00 96.62 76 GLU A N 1
ATOM 559 C CA . GLU A 1 76 ? 36.432 4.647 -36.077 1.00 96.62 76 GLU A CA 1
ATOM 560 C C . GLU A 1 76 ? 35.713 3.398 -36.619 1.00 96.62 76 GLU A C 1
ATOM 562 O O . GLU A 1 76 ? 34.613 3.503 -37.170 1.00 96.62 76 GLU A O 1
ATOM 567 N N . ALA A 1 77 ? 36.260 2.200 -36.383 1.00 97.25 77 ALA A N 1
ATOM 568 C CA . ALA A 1 77 ? 35.612 0.938 -36.746 1.00 97.25 77 ALA A CA 1
ATOM 569 C C . ALA A 1 77 ? 34.286 0.706 -35.991 1.00 97.25 77 ALA A C 1
ATOM 571 O O . ALA A 1 77 ? 33.323 0.194 -36.573 1.00 97.25 77 ALA A O 1
ATOM 572 N N . ILE A 1 78 ? 34.203 1.118 -34.719 1.00 97.00 78 ILE A N 1
ATOM 573 C CA . ILE A 1 78 ? 32.963 1.084 -33.920 1.00 97.00 78 ILE A CA 1
ATOM 574 C C . ILE A 1 78 ? 31.962 2.137 -34.411 1.00 97.00 78 ILE A C 1
ATOM 576 O O . ILE A 1 78 ? 30.776 1.841 -34.559 1.00 97.00 78 ILE A O 1
ATOM 580 N N . SER A 1 79 ? 32.416 3.356 -34.713 1.00 97.50 79 SER A N 1
ATOM 581 C CA . SER A 1 79 ? 31.557 4.400 -35.289 1.00 97.50 79 SER A CA 1
ATOM 582 C C . SER A 1 79 ? 30.947 3.945 -36.619 1.00 97.50 79 SER A C 1
ATOM 584 O O . SER A 1 79 ? 29.739 4.061 -36.828 1.00 97.50 79 SER A O 1
ATOM 586 N N . THR A 1 80 ? 31.752 3.304 -37.471 1.00 97.31 80 THR A N 1
ATOM 587 C CA . THR A 1 80 ? 31.305 2.724 -38.748 1.00 97.31 80 THR A CA 1
ATOM 588 C C . THR A 1 80 ? 30.243 1.636 -38.551 1.00 97.31 80 THR A C 1
ATOM 590 O O . THR A 1 80 ? 29.311 1.531 -39.348 1.00 97.31 80 THR A O 1
ATOM 593 N N . TRP A 1 81 ? 30.329 0.842 -37.476 1.00 97.50 81 TRP A N 1
ATOM 594 C CA . TRP A 1 81 ? 29.297 -0.148 -37.150 1.00 97.50 81 TRP A CA 1
ATOM 595 C C . TRP A 1 81 ? 27.944 0.515 -36.877 1.00 97.50 81 TRP A C 1
A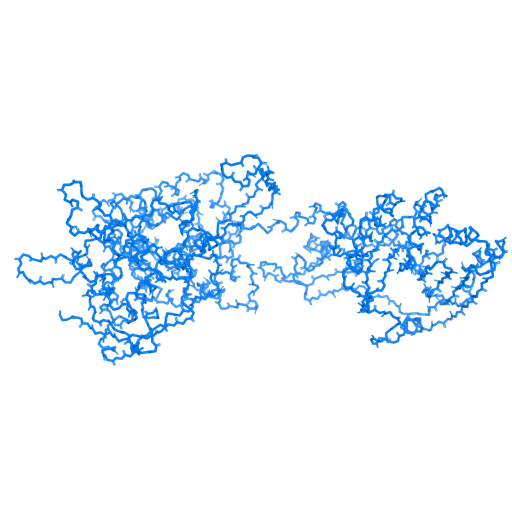TOM 597 O O . TRP A 1 81 ? 26.938 0.118 -37.463 1.00 97.50 81 TRP A O 1
ATOM 607 N N . PHE A 1 82 ? 27.911 1.545 -36.026 1.00 97.25 82 PHE A N 1
ATOM 608 C CA . PHE A 1 82 ? 26.669 2.259 -35.713 1.00 97.25 82 PHE A CA 1
ATOM 609 C C . PHE A 1 82 ? 26.090 2.996 -36.926 1.00 97.25 82 PHE A C 1
ATOM 611 O O . PHE A 1 82 ? 24.872 3.039 -37.069 1.00 97.25 82 PHE A O 1
ATOM 618 N N . GLU A 1 83 ? 26.936 3.518 -37.817 1.00 96.94 83 GLU A N 1
ATOM 619 C CA . GLU A 1 83 ? 26.505 4.092 -39.099 1.00 96.94 83 GLU A CA 1
ATOM 620 C C . GLU A 1 83 ? 25.828 3.050 -39.997 1.00 96.94 83 GLU A C 1
ATOM 622 O O . GLU A 1 83 ? 24.808 3.324 -40.629 1.00 96.94 83 GLU A O 1
ATOM 627 N N . TYR A 1 84 ? 26.392 1.843 -40.046 1.00 96.06 84 TYR A N 1
ATOM 628 C CA . TYR A 1 84 ? 25.916 0.768 -40.908 1.00 96.06 84 TYR A CA 1
ATOM 629 C C . TYR A 1 84 ? 24.656 0.073 -40.373 1.00 96.06 84 TYR A C 1
ATOM 631 O O . TYR A 1 84 ? 23.783 -0.334 -41.149 1.00 96.06 84 TYR A O 1
ATOM 639 N N . LEU A 1 85 ? 24.541 -0.031 -39.047 1.00 95.31 85 LEU A N 1
ATOM 640 C CA . LEU A 1 85 ? 23.521 -0.799 -38.335 1.00 95.31 85 LEU A CA 1
ATOM 641 C C . LEU A 1 85 ? 22.073 -0.565 -38.825 1.00 95.31 85 LEU A C 1
ATOM 643 O O . LEU A 1 85 ? 21.378 -1.558 -39.057 1.00 95.31 85 LEU A O 1
ATOM 647 N N . PRO A 1 86 ? 21.596 0.680 -39.059 1.00 95.38 86 PRO A N 1
ATOM 648 C CA . PRO A 1 86 ? 20.243 0.945 -39.557 1.00 95.38 86 PRO A CA 1
ATOM 649 C C . PRO A 1 86 ? 19.870 0.216 -40.854 1.00 95.38 86 PRO A C 1
ATOM 651 O O . PRO A 1 86 ? 18.681 0.001 -41.094 1.00 95.38 86 PRO A O 1
ATOM 654 N N . SER A 1 87 ? 20.855 -0.142 -41.685 1.00 95.00 87 SER A N 1
ATOM 655 C CA . SER A 1 87 ? 20.637 -0.762 -42.998 1.00 95.00 87 SER A CA 1
ATOM 656 C C . SER A 1 87 ? 20.438 -2.281 -42.952 1.00 95.00 87 SER A C 1
ATOM 658 O O . SER A 1 87 ? 19.867 -2.838 -43.888 1.00 95.00 87 SER A O 1
ATOM 660 N N . ILE A 1 88 ? 20.854 -2.942 -41.864 1.00 94.75 88 ILE A N 1
ATOM 661 C CA . ILE A 1 88 ? 20.886 -4.414 -41.755 1.00 94.75 88 ILE A CA 1
ATOM 662 C C . ILE A 1 88 ? 19.910 -5.001 -40.734 1.00 94.75 88 ILE A C 1
ATOM 664 O O . ILE A 1 88 ? 19.594 -6.185 -40.808 1.00 94.75 88 ILE A O 1
ATOM 668 N N . ILE A 1 89 ? 19.408 -4.187 -39.805 1.00 95.38 89 ILE A N 1
ATOM 669 C CA . ILE A 1 89 ? 18.386 -4.569 -38.815 1.00 95.38 89 ILE A CA 1
ATOM 670 C C . ILE A 1 89 ? 16.937 -4.699 -39.345 1.00 95.38 89 ILE A C 1
ATOM 672 O O . ILE A 1 89 ? 16.133 -5.363 -38.679 1.00 95.38 89 ILE A O 1
ATOM 676 N N . PRO A 1 90 ? 16.530 -4.114 -40.499 1.00 91.88 90 PRO A N 1
ATOM 677 C CA . PRO A 1 90 ? 15.182 -4.335 -41.020 1.00 91.88 90 PRO A CA 1
ATOM 678 C C . PRO A 1 90 ? 14.887 -5.821 -41.268 1.00 91.88 90 PRO A C 1
ATOM 680 O O . PRO A 1 90 ? 15.773 -6.600 -41.597 1.00 91.88 90 PRO A O 1
ATOM 683 N N . GLY A 1 91 ? 13.617 -6.216 -41.137 1.00 84.94 91 GLY A N 1
ATOM 684 C CA . GLY A 1 91 ? 13.192 -7.614 -41.318 1.00 84.94 91 GLY A CA 1
ATOM 685 C C . GLY A 1 91 ? 13.241 -8.470 -40.049 1.00 84.94 91 GLY A C 1
ATOM 686 O O . GLY A 1 91 ? 12.873 -9.637 -40.100 1.00 84.94 91 GLY A O 1
ATOM 687 N N . GLY A 1 92 ? 13.607 -7.887 -38.902 1.00 88.56 92 GLY A N 1
ATOM 688 C CA . GLY A 1 92 ? 13.690 -8.603 -37.624 1.00 88.56 92 GLY A CA 1
ATOM 689 C C . GLY A 1 92 ? 15.080 -9.157 -37.318 1.00 88.56 92 GLY A C 1
ATOM 690 O O . GLY A 1 92 ? 15.217 -9.945 -36.386 1.00 88.56 92 GLY A O 1
ATOM 691 N N . ASN A 1 93 ? 16.090 -8.729 -38.077 1.00 95.12 93 ASN A N 1
ATOM 692 C CA . ASN A 1 93 ? 17.485 -9.046 -37.818 1.00 95.12 93 ASN A CA 1
ATOM 693 C C . ASN A 1 93 ? 17.947 -8.346 -36.537 1.00 95.12 93 ASN A C 1
ATOM 695 O O . ASN A 1 93 ? 17.719 -7.145 -36.356 1.00 95.12 93 ASN A O 1
ATOM 699 N N . THR A 1 94 ? 18.622 -9.084 -35.662 1.00 95.88 94 THR A N 1
ATOM 700 C CA . THR A 1 94 ? 19.215 -8.538 -34.443 1.00 95.88 94 THR A CA 1
ATOM 701 C C . THR A 1 94 ? 20.671 -8.959 -34.311 1.00 95.88 94 THR A C 1
ATOM 703 O O . THR A 1 94 ? 21.098 -10.018 -34.771 1.00 95.88 94 THR A O 1
ATOM 706 N N . PHE A 1 95 ? 21.454 -8.084 -33.693 1.00 97.12 95 PHE A N 1
ATOM 707 C CA . PHE A 1 95 ? 22.883 -8.267 -33.465 1.00 97.12 95 PHE A CA 1
ATOM 708 C C . PHE A 1 95 ? 23.169 -7.951 -32.001 1.00 97.12 95 PHE A C 1
ATOM 710 O O . PHE A 1 95 ? 22.923 -6.824 -31.553 1.00 97.12 95 PHE A O 1
ATOM 717 N N . GLY A 1 96 ? 23.657 -8.948 -31.265 1.00 95.94 96 GLY A N 1
ATOM 718 C CA . GLY A 1 96 ? 24.193 -8.800 -29.917 1.00 95.94 96 GLY A CA 1
ATOM 719 C C . GLY A 1 96 ? 25.686 -8.515 -29.984 1.00 95.94 96 GLY A C 1
ATOM 720 O O . GLY A 1 96 ? 26.430 -9.290 -30.585 1.00 95.94 96 GLY A O 1
ATOM 721 N N . LEU A 1 97 ? 26.126 -7.420 -29.369 1.00 94.94 97 LEU A N 1
ATOM 722 C CA . LEU A 1 97 ? 27.522 -6.993 -29.372 1.00 94.94 97 LEU A CA 1
ATOM 723 C C . LEU A 1 97 ? 28.037 -6.681 -27.970 1.00 94.94 97 LEU A C 1
ATOM 725 O O . LEU A 1 97 ? 27.270 -6.309 -27.082 1.00 94.94 97 LEU A O 1
ATOM 729 N N . VAL A 1 98 ? 29.348 -6.800 -27.806 1.00 95.31 98 VAL A N 1
ATOM 730 C CA . VAL A 1 98 ? 30.105 -6.427 -26.613 1.00 95.31 98 VAL A CA 1
ATOM 731 C C . VAL A 1 98 ? 31.296 -5.581 -27.052 1.00 95.31 98 VAL A C 1
ATOM 733 O O . VAL A 1 98 ? 32.009 -5.932 -27.994 1.00 95.31 98 VAL A O 1
ATOM 736 N N . MET A 1 99 ? 31.480 -4.456 -26.373 1.00 96.12 99 MET A N 1
ATOM 737 C CA . MET A 1 99 ? 32.580 -3.520 -26.556 1.00 96.12 99 MET A CA 1
ATOM 738 C C . MET A 1 99 ? 33.370 -3.458 -25.256 1.00 96.12 99 MET A C 1
ATOM 740 O O . MET A 1 99 ? 32.822 -3.141 -24.200 1.00 96.12 99 MET A O 1
ATOM 744 N N . GLU A 1 100 ? 34.657 -3.743 -25.361 1.00 94.38 100 GLU A N 1
ATOM 745 C CA . GLU A 1 100 ? 35.656 -3.644 -24.304 1.00 94.38 100 GLU A CA 1
ATOM 746 C C . GLU A 1 100 ? 36.729 -2.617 -24.708 1.00 94.38 100 GLU A C 1
ATOM 748 O O . GLU A 1 100 ? 36.746 -2.152 -25.854 1.00 94.38 100 GLU A O 1
ATOM 753 N N . PRO A 1 101 ? 37.664 -2.245 -23.811 1.00 91.00 101 PRO A N 1
ATOM 754 C CA . PRO A 1 101 ? 38.658 -1.216 -24.122 1.00 91.00 101 PRO A CA 1
ATOM 755 C C . PRO A 1 101 ? 39.539 -1.542 -25.336 1.00 91.00 101 PRO A C 1
ATOM 757 O O . PRO A 1 101 ? 40.085 -0.637 -25.961 1.00 91.00 101 PRO A O 1
ATOM 760 N N . GLN A 1 102 ? 39.708 -2.829 -25.656 1.00 92.00 102 GLN A N 1
ATOM 761 C CA . GLN A 1 102 ? 40.583 -3.294 -26.736 1.00 92.00 102 GLN A CA 1
ATOM 762 C C . GLN A 1 102 ? 39.938 -4.327 -27.663 1.00 92.00 102 GLN A C 1
ATOM 764 O O . GLN A 1 102 ? 40.579 -4.737 -28.631 1.00 92.00 102 GLN A O 1
ATOM 769 N N . THR A 1 103 ? 38.716 -4.783 -27.378 1.00 95.56 103 THR A N 1
ATOM 770 C CA . THR A 1 103 ? 38.048 -5.826 -28.163 1.00 95.56 103 THR A CA 1
ATOM 771 C C . THR A 1 103 ? 36.610 -5.436 -28.485 1.00 95.56 103 THR A C 1
ATOM 773 O O . THR A 1 103 ? 35.874 -4.929 -27.639 1.00 95.56 103 THR A O 1
ATOM 776 N N . PHE A 1 104 ? 36.210 -5.690 -29.727 1.00 97.31 104 PHE A N 1
ATOM 777 C CA . PHE A 1 104 ? 34.832 -5.566 -30.184 1.00 97.31 104 PHE A CA 1
ATOM 778 C C . PHE A 1 104 ? 34.379 -6.928 -30.687 1.00 97.31 104 PHE A C 1
ATOM 780 O O . PHE A 1 104 ? 35.083 -7.564 -31.478 1.00 97.31 104 PHE A O 1
ATOM 787 N N . SER A 1 105 ? 33.208 -7.376 -30.242 1.00 97.12 105 SER A N 1
ATOM 788 C CA . SER A 1 105 ? 32.635 -8.652 -30.665 1.00 97.12 105 SER A CA 1
ATOM 789 C C . SER A 1 105 ? 31.143 -8.530 -30.930 1.00 97.12 105 SER A C 1
ATOM 791 O O . SER A 1 105 ? 30.390 -8.123 -30.053 1.00 97.12 105 SER A O 1
ATOM 793 N N . ILE A 1 106 ? 30.696 -8.970 -32.103 1.00 97.25 106 ILE A N 1
ATOM 794 C CA . ILE A 1 106 ? 29.317 -9.398 -32.333 1.00 97.25 106 ILE A CA 1
ATOM 795 C C . ILE A 1 106 ? 29.240 -10.848 -31.861 1.00 97.25 106 ILE A C 1
ATOM 797 O O . ILE A 1 106 ? 29.734 -11.760 -32.528 1.00 97.25 106 ILE A O 1
ATOM 801 N N . VAL A 1 107 ? 28.665 -11.037 -30.675 1.00 94.00 107 VAL A N 1
ATOM 802 C CA . VAL A 1 107 ? 28.579 -12.335 -29.992 1.00 94.00 107 VAL A CA 1
ATOM 803 C C . VAL A 1 107 ? 27.439 -13.199 -30.520 1.00 94.00 107 VAL A C 1
ATOM 805 O O . VAL A 1 107 ? 27.483 -14.416 -30.376 1.00 94.00 107 VAL A O 1
ATOM 808 N N . SER A 1 108 ? 26.431 -12.581 -31.138 1.00 94.81 108 SER A N 1
ATOM 809 C CA . SER A 1 108 ? 25.324 -13.288 -31.774 1.00 94.81 108 SER A CA 1
ATOM 810 C C . SER A 1 108 ? 24.738 -12.449 -32.904 1.00 94.81 108 SER A C 1
ATOM 812 O O . SER A 1 108 ? 24.374 -11.286 -32.709 1.00 94.81 108 SER A O 1
ATOM 814 N N . VAL A 1 109 ? 24.657 -13.047 -34.088 1.00 97.50 109 VAL A N 1
ATOM 815 C CA . VAL A 1 109 ? 23.839 -12.572 -35.207 1.00 97.50 109 VAL A CA 1
ATOM 816 C C . VAL A 1 109 ? 22.574 -13.421 -35.232 1.00 97.50 109 VAL A C 1
ATOM 818 O O . VAL A 1 109 ? 22.673 -14.643 -35.279 1.00 97.50 109 VAL A O 1
ATOM 821 N N . THR A 1 110 ? 21.402 -12.798 -35.240 1.00 96.69 110 THR A N 1
ATOM 822 C CA . THR A 1 110 ? 20.112 -13.489 -35.323 1.00 96.69 110 THR A CA 1
ATOM 823 C C . THR A 1 110 ? 19.336 -12.940 -36.513 1.00 96.69 110 THR A C 1
ATOM 825 O O . THR A 1 110 ? 18.783 -11.843 -36.456 1.00 96.69 110 THR A O 1
ATOM 828 N N . MET A 1 111 ? 19.274 -13.706 -37.600 1.00 96.75 111 MET A N 1
ATOM 829 C CA . MET A 1 111 ? 18.545 -13.348 -38.819 1.00 96.75 111 MET A CA 1
ATOM 830 C C . MET A 1 111 ? 17.478 -14.417 -39.094 1.00 96.75 111 MET A C 1
ATOM 832 O O . MET A 1 111 ? 17.791 -15.459 -39.673 1.00 96.75 111 MET A O 1
ATOM 836 N N . PRO A 1 112 ? 16.232 -14.230 -38.616 1.00 94.69 112 PRO A N 1
ATOM 837 C CA . PRO A 1 112 ? 15.157 -15.198 -38.822 1.00 94.69 112 PRO A CA 1
ATOM 838 C C . PRO A 1 112 ? 14.837 -15.409 -40.307 1.00 94.69 112 PRO A C 1
ATOM 840 O O . PRO A 1 112 ? 14.921 -14.471 -41.103 1.00 94.69 112 PRO A O 1
ATOM 843 N N . ASP A 1 113 ? 14.452 -16.639 -40.654 1.00 94.94 113 ASP A N 1
ATOM 844 C CA . ASP A 1 113 ? 14.078 -17.084 -42.004 1.00 94.94 113 ASP A CA 1
ATOM 845 C C . ASP A 1 113 ? 15.164 -16.855 -43.073 1.00 94.94 113 ASP A C 1
ATOM 847 O O . ASP A 1 113 ? 14.871 -16.717 -44.261 1.00 94.94 113 ASP A O 1
ATOM 851 N N . GLN A 1 114 ? 16.425 -16.829 -42.640 1.00 96.56 114 GLN A N 1
ATOM 852 C CA . GLN A 1 114 ? 17.613 -16.575 -43.458 1.00 96.56 114 GLN A CA 1
ATOM 853 C C . GLN A 1 114 ? 18.690 -17.636 -43.200 1.00 96.56 114 GLN A C 1
ATOM 855 O O . GLN A 1 114 ? 18.569 -18.459 -42.286 1.00 96.56 114 GLN A O 1
ATOM 860 N N . ASP A 1 115 ? 19.741 -17.646 -44.018 1.00 97.38 115 ASP A N 1
ATOM 861 C CA . ASP A 1 115 ? 20.844 -18.603 -43.923 1.00 97.38 115 ASP A CA 1
ATOM 862 C C . ASP A 1 115 ? 22.233 -17.938 -43.800 1.00 97.38 115 ASP A C 1
ATOM 864 O O . ASP A 1 115 ? 22.383 -16.717 -43.756 1.00 97.38 115 ASP A O 1
ATOM 868 N N . ALA A 1 116 ? 23.289 -18.751 -43.699 1.00 98.06 116 ALA A N 1
ATOM 869 C CA . ALA A 1 116 ? 24.668 -18.279 -43.577 1.00 98.06 116 ALA A CA 1
ATOM 870 C C . ALA A 1 116 ? 25.113 -17.359 -44.733 1.00 98.06 116 ALA A C 1
ATOM 872 O O . ALA A 1 116 ? 25.965 -16.483 -44.541 1.00 98.06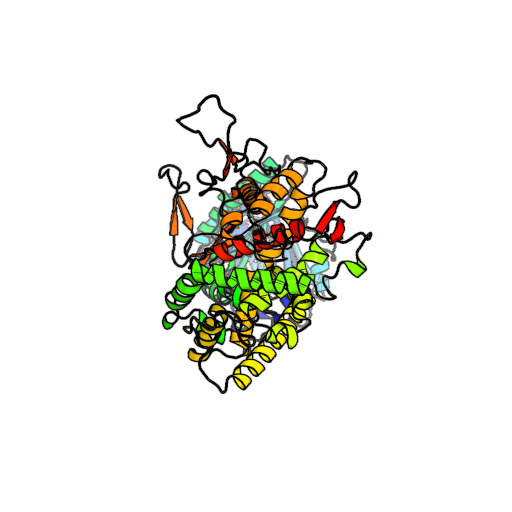 116 ALA A O 1
ATOM 873 N N . SER A 1 117 ? 24.582 -17.570 -45.942 1.00 98.25 117 SER A N 1
ATOM 874 C CA . SER A 1 117 ? 24.912 -16.755 -47.112 1.00 98.25 117 SER A CA 1
ATOM 875 C C . SER A 1 117 ? 24.272 -15.373 -47.017 1.00 98.25 117 SER A C 1
ATOM 877 O O . SER A 1 117 ? 24.951 -14.385 -47.303 1.00 98.25 117 SER A O 1
ATOM 879 N N . ASP A 1 118 ? 23.047 -15.291 -46.490 1.00 98.00 118 ASP A N 1
ATOM 880 C CA . ASP A 1 118 ? 22.373 -14.024 -46.194 1.00 98.00 118 ASP A CA 1
ATOM 881 C C . ASP A 1 118 ? 23.134 -13.227 -45.126 1.00 98.00 118 ASP A C 1
ATOM 883 O O . ASP A 1 118 ? 23.399 -12.040 -45.318 1.00 98.00 118 ASP A O 1
ATOM 887 N N . VAL A 1 119 ? 23.586 -13.886 -44.048 1.00 98.06 119 VAL A N 1
ATOM 888 C CA . VAL A 1 119 ? 24.428 -13.261 -43.003 1.00 98.06 119 VAL A CA 1
ATOM 889 C C . VAL A 1 119 ? 25.714 -12.690 -43.599 1.00 98.06 119 VAL A C 1
ATOM 891 O O . VAL A 1 119 ? 26.118 -11.567 -43.295 1.00 98.06 119 VAL A O 1
ATOM 894 N N . THR A 1 120 ? 26.365 -13.460 -44.471 1.00 98.25 120 THR A N 1
ATOM 895 C CA . THR A 1 120 ? 27.610 -13.044 -45.129 1.00 98.25 120 THR A CA 1
ATOM 896 C C . THR A 1 120 ? 27.370 -11.836 -46.033 1.00 98.25 120 THR A C 1
ATOM 898 O O . THR A 1 120 ? 28.112 -10.856 -45.962 1.00 98.25 120 THR A O 1
ATOM 901 N N . ALA A 1 121 ? 26.313 -11.868 -46.847 1.00 97.94 121 ALA A N 1
ATOM 902 C CA . ALA A 1 121 ? 25.940 -10.755 -47.714 1.00 97.94 121 ALA A CA 1
ATOM 903 C C . ALA A 1 121 ? 25.600 -9.491 -46.907 1.00 97.94 121 ALA A C 1
ATOM 905 O O . ALA A 1 121 ? 26.040 -8.401 -47.270 1.00 97.94 121 ALA A O 1
ATOM 906 N N . ALA A 1 122 ? 24.883 -9.645 -45.790 1.00 97.12 122 ALA A N 1
ATOM 907 C CA . ALA A 1 122 ? 24.507 -8.552 -44.903 1.00 97.12 122 ALA A CA 1
ATOM 908 C C . ALA A 1 122 ? 25.696 -7.938 -44.152 1.00 97.12 122 ALA A C 1
ATOM 910 O O . ALA A 1 122 ? 25.642 -6.766 -43.827 1.00 97.12 122 ALA A O 1
ATOM 911 N N . LEU A 1 123 ? 26.774 -8.675 -43.866 1.00 97.56 123 LEU A N 1
ATOM 912 C CA . LEU A 1 123 ? 27.945 -8.108 -43.178 1.00 97.56 123 LEU A CA 1
ATOM 913 C C . LEU A 1 123 ? 29.056 -7.647 -44.128 1.00 97.56 123 LEU A C 1
ATOM 915 O O . LEU A 1 123 ? 29.892 -6.844 -43.719 1.00 97.56 123 LEU A O 1
ATOM 919 N N . THR A 1 124 ? 29.048 -8.083 -45.393 1.00 97.62 124 THR A N 1
ATOM 920 C CA . THR A 1 124 ? 30.097 -7.766 -46.383 1.00 97.62 124 THR A CA 1
ATOM 921 C C . THR A 1 124 ? 30.453 -6.271 -46.443 1.00 97.62 124 THR A C 1
ATOM 923 O O . THR A 1 124 ? 31.640 -5.964 -46.345 1.00 97.62 124 THR A O 1
ATOM 926 N N . PRO A 1 125 ? 29.502 -5.315 -46.511 1.00 97.69 125 PRO A N 1
ATOM 927 C CA . PRO A 1 125 ? 29.857 -3.893 -46.560 1.00 97.69 125 PRO A CA 1
ATOM 928 C C . PRO A 1 125 ? 30.622 -3.393 -45.326 1.00 97.69 125 PRO A C 1
ATOM 930 O O . PRO A 1 125 ? 31.479 -2.515 -45.451 1.00 97.69 125 PRO A O 1
ATOM 933 N N . TYR A 1 126 ? 30.339 -3.954 -44.144 1.00 97.94 126 TYR A N 1
ATOM 934 C CA . TYR A 1 126 ? 31.074 -3.643 -42.917 1.00 97.94 126 TYR A CA 1
ATOM 935 C C . TYR A 1 126 ? 32.456 -4.300 -42.910 1.00 97.94 126 TYR A C 1
ATOM 937 O O . TYR A 1 126 ? 33.435 -3.642 -42.567 1.00 97.94 126 TYR A O 1
ATOM 945 N N . LEU A 1 127 ? 32.565 -5.554 -43.364 1.00 98.12 127 LEU A N 1
ATOM 946 C CA . LEU A 1 127 ? 33.853 -6.245 -43.497 1.00 98.12 127 LEU A CA 1
ATOM 947 C C . LEU A 1 127 ? 34.799 -5.494 -44.448 1.00 98.12 127 LEU A C 1
ATOM 949 O O . LEU A 1 127 ? 35.947 -5.235 -44.100 1.00 98.12 127 LEU A O 1
ATOM 953 N N . GLU A 1 128 ? 34.299 -5.036 -45.598 1.00 98.00 128 GLU A N 1
ATOM 954 C CA . GLU A 1 128 ? 35.068 -4.197 -46.526 1.00 98.00 128 GLU A CA 1
ATOM 955 C C . GLU A 1 128 ? 35.476 -2.851 -45.902 1.00 98.00 128 GLU A C 1
ATOM 957 O O . GLU A 1 128 ? 36.506 -2.278 -46.264 1.00 98.00 128 GLU A O 1
ATOM 962 N N . ALA A 1 129 ? 34.675 -2.306 -44.980 1.00 97.44 129 ALA A N 1
ATOM 963 C CA . ALA A 1 129 ? 35.038 -1.096 -44.249 1.00 97.44 129 ALA A CA 1
ATOM 964 C C . ALA A 1 129 ? 36.183 -1.351 -43.259 1.00 97.44 129 ALA A C 1
ATOM 966 O O . ALA A 1 129 ? 37.116 -0.550 -43.211 1.00 97.44 129 ALA A O 1
ATOM 967 N N . LEU A 1 130 ? 36.163 -2.484 -42.548 1.00 97.44 130 LEU A N 1
ATOM 968 C CA . LEU A 1 130 ? 37.270 -2.909 -41.685 1.00 97.44 130 LEU A CA 1
ATOM 969 C C . LEU A 1 130 ? 38.567 -3.090 -42.486 1.00 97.44 130 LEU A C 1
ATOM 971 O O . LEU A 1 130 ? 39.613 -2.595 -42.072 1.00 97.44 130 LEU A O 1
ATOM 975 N N . GLU A 1 131 ? 38.497 -3.695 -43.676 1.00 97.00 131 GLU A N 1
ATOM 976 C CA . GLU A 1 131 ? 39.656 -3.846 -44.570 1.00 97.00 131 GLU A CA 1
ATOM 977 C C . GLU A 1 131 ? 40.228 -2.494 -45.014 1.00 97.00 131 GLU A C 1
ATOM 979 O O . GLU A 1 131 ? 41.445 -2.307 -45.021 1.00 97.00 131 GLU A O 1
ATOM 984 N N . ARG A 1 132 ? 39.364 -1.521 -45.342 1.00 96.75 132 ARG A N 1
ATOM 985 C CA . ARG A 1 132 ? 39.796 -0.155 -45.691 1.00 96.75 132 ARG A CA 1
ATOM 986 C C . ARG A 1 132 ? 40.469 0.569 -44.525 1.00 96.75 132 ARG A C 1
ATOM 988 O O . ARG A 1 132 ? 41.388 1.347 -44.769 1.00 96.75 132 ARG A O 1
ATOM 995 N N . LEU A 1 133 ? 40.026 0.312 -43.294 1.00 95.62 133 LEU A N 1
ATOM 996 C CA . LEU A 1 133 ? 40.625 0.850 -42.069 1.00 95.62 133 LEU A CA 1
ATOM 997 C C . LEU A 1 133 ? 41.895 0.092 -41.639 1.00 95.62 133 LEU A C 1
ATOM 999 O O . LEU A 1 133 ? 42.581 0.529 -40.719 1.00 95.62 133 LEU A O 1
ATOM 1003 N N . GLY A 1 134 ? 42.232 -1.024 -42.297 1.00 95.12 134 GLY A N 1
ATOM 1004 C CA . GLY A 1 134 ? 43.367 -1.870 -41.923 1.00 95.12 134 GLY A CA 1
ATOM 1005 C C . GLY A 1 134 ? 43.141 -2.659 -40.629 1.00 95.12 134 GLY A C 1
ATOM 1006 O O . GLY A 1 134 ? 44.102 -2.961 -39.927 1.00 95.12 134 GLY A O 1
ATOM 1007 N N . VAL A 1 135 ? 41.883 -2.962 -40.294 1.00 96.56 135 VAL A N 1
ATOM 1008 C CA . VAL A 1 135 ? 41.499 -3.715 -39.094 1.00 96.56 135 VAL A CA 1
ATOM 1009 C C . VAL A 1 135 ? 41.362 -5.197 -39.432 1.00 96.56 135 VAL A C 1
ATOM 1011 O O . VAL A 1 135 ? 40.466 -5.593 -40.177 1.00 96.56 135 VAL A O 1
ATOM 1014 N N . ASP A 1 136 ? 42.220 -6.026 -38.841 1.00 95.75 136 ASP A N 1
ATOM 1015 C CA . ASP A 1 136 ? 42.102 -7.482 -38.931 1.00 95.75 136 ASP A CA 1
ATOM 1016 C C . ASP A 1 136 ? 40.896 -7.982 -38.116 1.00 95.75 136 ASP A C 1
ATOM 1018 O O . ASP A 1 136 ? 40.710 -7.603 -36.955 1.00 95.75 136 ASP A O 1
ATOM 1022 N N . TYR A 1 137 ? 40.095 -8.878 -38.698 1.00 97.06 137 TYR A N 1
ATOM 1023 C CA . TYR A 1 137 ? 38.884 -9.418 -38.074 1.00 97.06 137 TYR A CA 1
ATOM 1024 C C . TYR A 1 137 ? 38.767 -10.940 -38.219 1.00 97.06 137 TYR A C 1
ATOM 1026 O O . TYR A 1 137 ? 39.328 -11.560 -39.121 1.00 97.06 137 TYR A O 1
ATOM 1034 N N . THR A 1 138 ? 37.989 -11.554 -37.326 1.00 98.00 138 THR A N 1
ATOM 1035 C CA . THR A 1 138 ? 37.532 -12.945 -37.432 1.00 98.00 138 THR A CA 1
ATOM 1036 C C . THR A 1 138 ? 36.026 -12.953 -37.639 1.00 98.00 138 THR A C 1
ATOM 1038 O O . THR A 1 138 ? 35.296 -12.473 -36.780 1.00 98.00 138 THR A O 1
ATOM 1041 N N . PHE A 1 139 ? 35.560 -13.515 -38.755 1.00 98.06 139 PHE A N 1
ATOM 1042 C CA . PHE A 1 139 ? 34.141 -13.610 -39.097 1.00 98.06 139 PHE A CA 1
ATOM 1043 C C . PHE A 1 139 ? 33.734 -15.061 -39.361 1.00 98.06 139 PHE A C 1
ATOM 1045 O O . PHE A 1 139 ? 34.449 -15.796 -40.048 1.00 98.06 139 PHE A O 1
ATOM 1052 N N . GLN A 1 140 ? 32.580 -15.466 -38.835 1.00 97.06 140 GLN A N 1
ATOM 1053 C CA . GLN A 1 140 ? 31.966 -16.762 -39.112 1.00 97.06 140 GLN A CA 1
ATOM 1054 C C . GLN A 1 140 ? 30.458 -16.601 -39.297 1.00 97.06 140 GLN A C 1
ATOM 1056 O O . GLN A 1 140 ? 29.799 -15.925 -38.510 1.00 97.06 140 GLN A O 1
ATOM 1061 N N . SER A 1 141 ? 29.905 -17.279 -40.301 1.00 97.62 141 SER A N 1
ATOM 1062 C CA . SER A 1 141 ? 28.465 -17.402 -40.529 1.00 97.62 141 SER A CA 1
ATOM 1063 C C . SER A 1 141 ? 28.043 -18.871 -40.523 1.00 97.62 141 SER A C 1
ATOM 1065 O O . SER A 1 141 ? 28.828 -19.773 -40.831 1.00 97.62 141 SER A O 1
ATOM 1067 N N . ARG A 1 142 ? 26.795 -19.125 -40.134 1.00 97.44 142 ARG A N 1
ATOM 1068 C CA . ARG A 1 142 ? 26.188 -20.456 -40.059 1.00 97.44 142 ARG A CA 1
ATOM 1069 C C . ARG A 1 142 ? 24.670 -20.370 -40.229 1.00 97.44 142 ARG A C 1
ATOM 1071 O O . ARG A 1 142 ? 24.084 -19.298 -40.122 1.00 97.44 142 ARG A O 1
ATOM 1078 N N . THR A 1 143 ? 24.048 -21.521 -40.460 1.00 98.25 143 THR A N 1
ATOM 1079 C CA . THR A 1 143 ? 22.590 -21.666 -40.469 1.00 98.25 143 THR A CA 1
ATOM 1080 C C . THR A 1 143 ? 22.191 -22.617 -39.358 1.00 98.25 143 THR A C 1
ATOM 1082 O O . THR A 1 143 ? 22.577 -23.788 -39.379 1.00 98.25 143 THR A O 1
ATOM 1085 N N . ASP A 1 144 ? 21.390 -22.129 -38.421 1.00 97.06 144 ASP A N 1
ATOM 1086 C CA . ASP A 1 144 ? 20.768 -22.954 -37.396 1.00 97.06 144 ASP A CA 1
ATOM 1087 C C . ASP A 1 144 ? 19.339 -23.326 -37.842 1.00 97.06 144 ASP A C 1
ATOM 1089 O O . ASP A 1 144 ? 18.630 -22.492 -38.398 1.00 97.06 144 ASP A O 1
ATOM 1093 N N . PRO A 1 145 ? 18.871 -24.569 -37.641 1.00 96.44 145 PRO A N 1
ATOM 1094 C CA . PRO A 1 145 ? 17.585 -25.033 -38.170 1.00 96.44 145 PRO A CA 1
ATOM 1095 C C . PRO A 1 145 ? 16.355 -24.557 -37.376 1.00 96.44 145 PRO A C 1
ATOM 1097 O O . PRO A 1 145 ? 15.236 -24.836 -37.796 1.00 96.44 145 PRO A O 1
ATOM 1100 N N . SER A 1 146 ? 16.543 -23.921 -36.216 1.00 95.00 146 SER A N 1
ATOM 1101 C CA . SER A 1 146 ? 15.471 -23.382 -35.362 1.00 95.00 146 SER A CA 1
ATOM 1102 C C . SER A 1 146 ? 16.005 -22.279 -34.453 1.00 95.00 146 SER A C 1
ATOM 1104 O O . SER A 1 146 ? 17.199 -22.276 -34.121 1.00 95.00 146 SER A O 1
ATOM 1106 N N . TYR A 1 147 ? 15.119 -21.414 -33.953 1.00 92.69 147 TYR A N 1
ATOM 1107 C CA . TYR A 1 147 ? 15.498 -20.380 -32.986 1.00 92.69 147 TYR A CA 1
ATOM 1108 C C . TYR A 1 147 ? 16.086 -20.963 -31.693 1.00 92.69 147 TYR A C 1
ATOM 1110 O O . TYR A 1 147 ? 17.059 -20.438 -31.156 1.00 92.69 147 TYR A O 1
ATOM 1118 N N . VAL A 1 148 ? 15.544 -22.082 -31.194 1.00 91.44 148 VAL A N 1
ATOM 1119 C CA . VAL A 1 148 ? 16.047 -22.710 -29.958 1.00 91.44 148 VAL A CA 1
ATOM 1120 C C . VAL A 1 148 ? 17.468 -23.251 -30.121 1.00 91.44 148 VAL A C 1
ATOM 1122 O O . VAL A 1 148 ? 18.278 -23.135 -29.202 1.00 91.44 148 VAL A O 1
ATOM 1125 N N . GLN A 1 149 ? 17.800 -23.823 -31.283 1.00 92.69 149 GLN A N 1
ATOM 1126 C CA . GLN A 1 149 ? 19.160 -24.288 -31.549 1.00 92.69 149 GLN A CA 1
ATOM 1127 C C . GLN A 1 149 ? 20.127 -23.113 -31.684 1.00 92.69 149 GLN A C 1
ATOM 1129 O O . GLN A 1 149 ? 21.223 -23.176 -31.127 1.00 92.69 149 GLN A O 1
ATOM 1134 N N . HIS A 1 150 ? 19.704 -22.049 -32.367 1.00 94.00 150 HIS A N 1
ATOM 1135 C CA . HIS A 1 150 ? 20.462 -20.808 -32.456 1.00 94.00 150 HIS A CA 1
ATOM 1136 C C . HIS A 1 150 ? 20.783 -20.242 -31.068 1.00 94.00 150 HIS A C 1
ATOM 1138 O O . HIS A 1 150 ? 21.954 -20.088 -30.718 1.00 94.00 150 HIS A O 1
ATOM 1144 N N . PHE A 1 151 ? 19.755 -20.054 -30.236 1.00 90.81 151 PHE A N 1
ATOM 1145 C CA . PHE A 1 151 ? 19.901 -19.532 -28.879 1.00 90.81 151 PHE A CA 1
ATOM 1146 C C . PHE A 1 151 ? 20.844 -20.392 -28.027 1.00 90.81 151 PHE A C 1
ATOM 1148 O O . PHE A 1 151 ? 21.765 -19.872 -27.404 1.00 90.81 151 PHE A O 1
ATOM 1155 N N . ASN A 1 152 ? 20.658 -21.717 -28.029 1.00 89.94 152 ASN A N 1
ATOM 1156 C CA . ASN A 1 152 ? 21.504 -22.627 -27.253 1.00 89.94 152 ASN A CA 1
ATOM 1157 C C . ASN A 1 152 ? 22.966 -22.633 -27.723 1.00 89.94 152 ASN A C 1
ATOM 1159 O O . ASN A 1 152 ? 23.852 -22.923 -26.921 1.00 89.94 152 ASN A O 1
ATOM 1163 N N . THR A 1 153 ? 23.216 -22.357 -29.006 1.00 89.69 153 THR A N 1
ATOM 1164 C CA . THR A 1 153 ? 24.570 -22.323 -29.575 1.00 89.69 153 THR A CA 1
ATOM 1165 C C . THR A 1 153 ? 25.322 -21.070 -29.138 1.00 89.69 153 THR A C 1
ATOM 1167 O O . THR A 1 153 ? 26.470 -21.184 -28.719 1.00 89.69 153 THR A O 1
ATOM 1170 N N . ASP A 1 154 ? 24.676 -19.901 -29.180 1.00 87.94 154 ASP A N 1
ATOM 1171 C CA . ASP A 1 154 ? 25.332 -18.628 -28.841 1.00 87.94 154 ASP A CA 1
ATOM 1172 C C . ASP A 1 154 ? 25.360 -18.357 -27.330 1.00 87.94 154 ASP A C 1
ATOM 1174 O O . ASP A 1 154 ? 26.340 -17.827 -26.808 1.00 87.94 154 ASP A O 1
ATOM 1178 N N . PHE A 1 155 ? 24.308 -18.744 -26.604 1.00 84.62 155 PHE A N 1
ATOM 1179 C CA . PHE A 1 155 ? 24.126 -18.365 -25.197 1.00 84.62 155 PHE A CA 1
ATOM 1180 C C . PHE A 1 155 ? 24.216 -19.531 -24.208 1.00 84.62 155 PHE A C 1
ATOM 1182 O O . PHE A 1 155 ? 24.256 -19.301 -22.996 1.00 84.62 155 PHE A O 1
ATOM 1189 N N . GLY A 1 156 ? 24.290 -20.768 -24.705 1.00 82.25 156 GLY A N 1
ATOM 1190 C CA . GLY A 1 156 ? 24.277 -21.988 -23.901 1.00 82.25 156 GLY A CA 1
ATOM 1191 C C . GLY A 1 156 ? 22.859 -22.477 -23.566 1.00 82.25 156 GLY A C 1
ATOM 1192 O O . GLY A 1 156 ? 21.883 -21.730 -23.667 1.00 82.25 156 GLY A O 1
ATOM 1193 N N . PRO A 1 157 ? 22.700 -23.755 -23.179 1.00 80.38 157 PRO A N 1
ATOM 1194 C CA . PRO A 1 157 ? 21.397 -24.294 -22.817 1.00 80.38 157 PRO A CA 1
ATOM 1195 C C . PRO A 1 157 ? 20.906 -23.729 -21.477 1.00 80.38 157 PRO A C 1
ATOM 1197 O O . PRO A 1 157 ? 21.603 -23.762 -20.463 1.00 80.38 157 PRO A O 1
ATOM 1200 N N . LEU A 1 158 ? 19.648 -23.288 -21.436 1.00 64.00 158 LEU A N 1
ATOM 1201 C CA . LEU A 1 158 ? 18.979 -22.922 -20.182 1.00 64.00 158 LEU A CA 1
ATOM 1202 C C . LEU A 1 158 ? 18.999 -24.105 -19.180 1.00 64.00 158 LEU A C 1
ATOM 1204 O O . LEU A 1 158 ? 18.793 -25.248 -19.595 1.00 64.00 158 LEU A O 1
ATOM 1208 N N . PRO A 1 159 ? 19.191 -23.878 -17.861 1.00 65.12 159 PRO A N 1
ATOM 1209 C CA . PRO A 1 159 ? 19.302 -22.587 -17.171 1.00 65.12 159 PRO A CA 1
ATOM 1210 C C . PRO A 1 159 ? 20.744 -22.057 -17.032 1.00 65.12 159 PRO A C 1
ATOM 1212 O O . PRO A 1 159 ? 20.941 -21.026 -16.393 1.00 65.12 159 PRO A O 1
ATOM 1215 N N . TYR A 1 160 ? 21.746 -22.758 -17.572 1.00 66.56 160 TYR A N 1
ATOM 1216 C CA . TYR A 1 160 ? 23.166 -22.444 -17.395 1.00 66.56 160 TYR A CA 1
ATOM 1217 C C . TYR A 1 160 ? 23.730 -21.824 -18.680 1.00 66.56 160 TYR A C 1
ATOM 1219 O O . TYR A 1 160 ? 24.229 -22.533 -19.551 1.00 66.56 160 TYR A O 1
ATOM 1227 N N . GLY A 1 161 ? 23.610 -20.500 -18.799 1.00 65.38 161 GLY A N 1
ATOM 1228 C CA . GLY A 1 161 ? 24.158 -19.727 -19.917 1.00 65.38 161 GLY A CA 1
ATOM 1229 C C . GLY A 1 161 ? 25.482 -19.029 -19.592 1.00 65.38 161 GLY A C 1
ATOM 1230 O O . GLY A 1 161 ? 25.982 -19.101 -18.470 1.00 65.38 161 GLY A O 1
ATOM 1231 N N . SER A 1 162 ? 26.026 -18.322 -20.582 1.00 64.62 162 SER A N 1
ATOM 1232 C CA . SER A 1 162 ? 27.343 -17.661 -20.521 1.00 64.62 162 SER A CA 1
ATOM 1233 C C . SER A 1 162 ? 27.401 -16.372 -19.682 1.00 64.62 162 SER A C 1
ATOM 1235 O O . SER A 1 162 ? 28.486 -15.820 -19.519 1.00 64.62 162 SER A O 1
ATOM 1237 N N . TYR A 1 163 ? 26.274 -15.878 -19.152 1.00 65.44 163 TYR A N 1
ATOM 1238 C CA . TYR A 1 163 ? 26.207 -14.584 -18.458 1.00 65.44 163 TYR A CA 1
ATOM 1239 C C . TYR A 1 163 ? 26.064 -14.720 -16.931 1.00 65.44 163 TYR A C 1
ATOM 1241 O O . TYR A 1 163 ? 25.219 -15.489 -16.460 1.00 65.44 163 TYR A O 1
ATOM 1249 N N . PRO A 1 164 ? 26.848 -13.963 -16.138 1.00 65.50 164 PRO A N 1
ATOM 1250 C CA . PRO A 1 164 ? 26.737 -13.950 -14.684 1.00 65.50 164 PRO A CA 1
ATOM 1251 C C . PRO A 1 164 ? 25.456 -13.240 -14.214 1.00 65.50 164 PRO A C 1
ATOM 1253 O O . PRO A 1 164 ? 24.961 -12.316 -14.846 1.00 65.50 164 PRO A O 1
ATOM 1256 N N . VAL A 1 165 ? 24.930 -13.652 -13.056 1.00 63.25 165 VAL A N 1
ATOM 1257 C CA . VAL A 1 165 ? 23.708 -13.078 -12.445 1.00 63.25 165 VAL A CA 1
ATOM 1258 C C . VAL A 1 165 ? 23.962 -11.838 -11.576 1.00 63.25 165 VAL A C 1
ATOM 1260 O O . VAL A 1 165 ? 23.012 -11.227 -11.094 1.00 63.25 165 VAL A O 1
ATOM 1263 N N . ASN A 1 166 ? 25.226 -11.466 -11.351 1.00 69.94 166 ASN A N 1
ATOM 1264 C CA . ASN A 1 166 ? 25.613 -10.395 -10.432 1.00 69.94 166 ASN A CA 1
ATOM 1265 C C . ASN A 1 166 ? 26.304 -9.255 -11.187 1.00 69.94 166 ASN A C 1
ATOM 1267 O O . ASN A 1 166 ? 27.529 -9.183 -11.212 1.00 69.94 166 ASN A O 1
ATOM 1271 N N . THR A 1 167 ? 25.524 -8.364 -11.785 1.00 79.38 167 THR A N 1
ATOM 1272 C CA . THR A 1 167 ? 26.037 -7.240 -12.579 1.00 79.38 167 THR A CA 1
ATOM 1273 C C . THR A 1 167 ? 25.419 -5.925 -12.123 1.00 79.38 167 THR A C 1
ATOM 1275 O O . THR A 1 167 ? 24.225 -5.857 -11.828 1.00 79.38 167 THR A O 1
ATOM 1278 N N . LEU A 1 168 ? 26.228 -4.871 -12.105 1.00 86.12 168 LEU A N 1
ATOM 1279 C CA . LEU A 1 168 ? 25.771 -3.491 -12.182 1.00 86.12 168 LEU A CA 1
ATOM 1280 C C . LEU A 1 168 ? 25.475 -3.206 -13.653 1.00 86.12 168 LEU A C 1
ATOM 1282 O O . LEU A 1 168 ? 26.365 -3.385 -14.482 1.00 86.12 168 LEU A O 1
ATOM 1286 N N . PHE A 1 169 ? 24.263 -2.773 -13.996 1.00 88.50 169 PHE A N 1
ATOM 1287 C CA . PHE A 1 169 ? 24.004 -2.293 -15.350 1.00 88.50 169 PHE A CA 1
ATOM 1288 C C . PHE A 1 169 ? 23.040 -1.114 -15.396 1.00 88.50 169 PHE A C 1
ATOM 1290 O O . PHE A 1 169 ? 22.175 -0.944 -14.534 1.00 88.50 169 PHE A O 1
ATOM 1297 N N . HIS A 1 170 ? 23.165 -0.321 -16.454 1.00 93.69 170 HIS A N 1
ATOM 1298 C CA . HIS A 1 170 ? 22.167 0.660 -16.855 1.00 93.69 170 HIS A CA 1
ATOM 1299 C C . HIS A 1 170 ? 22.071 0.707 -18.380 1.00 93.69 170 HIS A C 1
ATOM 1301 O O . HIS A 1 170 ? 23.087 0.856 -19.061 1.00 93.69 170 HIS A O 1
ATOM 1307 N N . SER A 1 171 ? 20.855 0.600 -18.911 1.00 95.31 171 SER A N 1
ATOM 1308 C CA . SER A 1 171 ? 20.589 0.614 -20.347 1.00 95.31 171 SER A CA 1
ATOM 1309 C C . SER A 1 171 ? 20.333 2.018 -20.883 1.00 95.31 171 SER A C 1
ATOM 1311 O O . SER A 1 171 ? 19.831 2.905 -20.193 1.00 95.31 171 SER A O 1
ATOM 1313 N N . ARG A 1 172 ? 20.589 2.214 -22.171 1.00 96.81 172 ARG A N 1
ATOM 1314 C CA . ARG A 1 172 ? 20.125 3.365 -22.935 1.00 96.81 172 ARG A CA 1
ATOM 1315 C C . ARG A 1 172 ? 19.682 2.917 -24.318 1.00 96.81 172 ARG A C 1
ATOM 1317 O O . ARG A 1 172 ? 20.397 2.194 -25.007 1.00 96.81 172 ARG A O 1
ATOM 1324 N N . LEU A 1 173 ? 18.502 3.365 -24.731 1.00 97.88 173 LEU A N 1
ATOM 1325 C CA . LEU A 1 173 ? 18.045 3.233 -26.107 1.00 97.88 173 LEU A CA 1
ATOM 1326 C C . LEU A 1 173 ? 18.831 4.213 -26.982 1.00 97.88 173 LEU A C 1
ATOM 1328 O O . LEU A 1 173 ? 18.897 5.405 -26.674 1.00 97.88 173 LEU A O 1
ATOM 1332 N N . ILE A 1 174 ? 19.410 3.722 -28.071 1.00 97.81 174 ILE A N 1
ATOM 1333 C CA . ILE A 1 174 ? 20.200 4.521 -29.009 1.00 97.81 174 ILE A CA 1
ATOM 1334 C C . ILE A 1 174 ? 19.303 4.923 -30.183 1.00 97.81 174 ILE A C 1
ATOM 1336 O O . ILE A 1 174 ? 18.881 4.043 -30.943 1.00 97.81 174 ILE A O 1
ATOM 1340 N N . PRO A 1 175 ? 18.966 6.220 -30.332 1.00 97.00 175 PRO A N 1
ATOM 1341 C CA . PRO A 1 175 ? 18.069 6.672 -31.388 1.00 97.00 175 PRO A CA 1
ATOM 1342 C C . PRO A 1 175 ? 18.676 6.495 -32.780 1.00 97.00 175 PRO A C 1
ATOM 1344 O O . PRO A 1 175 ? 19.853 6.772 -32.998 1.00 97.00 175 PRO A O 1
ATOM 1347 N N . ARG A 1 176 ? 17.837 6.143 -33.754 1.00 95.81 176 ARG A N 1
ATOM 1348 C CA . ARG A 1 176 ? 18.195 6.062 -35.175 1.00 95.81 176 ARG A CA 1
ATOM 1349 C C . ARG A 1 176 ? 18.786 7.373 -35.689 1.00 95.81 176 ARG A C 1
ATOM 1351 O O . ARG A 1 176 ? 19.858 7.373 -36.276 1.00 95.81 176 ARG A O 1
ATOM 1358 N N . ALA A 1 177 ? 18.129 8.491 -35.379 1.00 96.00 177 ALA A N 1
ATOM 1359 C CA . ALA A 1 177 ? 18.578 9.818 -35.796 1.00 96.00 177 ALA A CA 1
ATOM 1360 C C . ALA A 1 177 ? 19.972 10.182 -35.253 1.00 96.00 177 ALA A C 1
ATOM 1362 O O . ALA A 1 177 ? 20.681 10.956 -35.884 1.00 96.00 177 ALA A O 1
ATOM 1363 N N . VAL A 1 178 ? 20.368 9.624 -34.101 1.00 96.69 178 VAL A N 1
ATOM 1364 C CA . VAL A 1 178 ? 21.697 9.855 -33.520 1.00 96.69 178 VAL A CA 1
ATOM 1365 C C . VAL A 1 178 ? 22.764 9.081 -34.284 1.00 96.69 178 VAL A C 1
ATOM 1367 O O . VAL A 1 178 ? 23.831 9.625 -34.523 1.00 96.69 178 VAL A O 1
ATOM 1370 N N . VAL A 1 179 ? 22.493 7.840 -34.698 1.00 96.00 179 VAL A N 1
ATOM 1371 C CA . VAL A 1 179 ? 23.483 7.057 -35.454 1.00 96.00 179 VAL A CA 1
ATOM 1372 C C . VAL A 1 179 ? 23.566 7.455 -36.929 1.00 96.00 179 VAL A C 1
ATOM 1374 O O . VAL A 1 179 ? 24.605 7.253 -37.545 1.00 96.00 179 VAL A O 1
ATOM 1377 N N . GLU A 1 180 ? 22.512 8.036 -37.504 1.00 95.19 180 GLU A N 1
ATOM 1378 C CA . GLU A 1 180 ? 22.513 8.538 -38.888 1.00 95.19 180 GLU A CA 1
ATOM 1379 C C . GLU A 1 180 ? 23.243 9.887 -39.025 1.00 95.19 180 GLU A C 1
ATOM 1381 O O . GLU A 1 180 ? 23.814 10.177 -40.078 1.00 95.19 180 GLU A O 1
ATOM 1386 N N . ASP A 1 181 ? 23.276 10.695 -37.963 1.00 97.44 181 ASP A N 1
ATOM 1387 C CA . ASP A 1 181 ? 24.030 11.947 -37.910 1.00 97.44 181 ASP A CA 1
ATOM 1388 C C . ASP A 1 181 ? 25.483 11.693 -37.481 1.00 97.44 181 ASP A C 1
ATOM 1390 O O . ASP A 1 181 ? 25.743 11.084 -36.446 1.00 97.44 181 ASP A O 1
ATOM 1394 N N . ALA A 1 182 ? 26.449 12.139 -38.288 1.00 96.81 182 ALA A N 1
ATOM 1395 C CA . ALA A 1 182 ? 27.862 11.838 -38.053 1.00 96.81 182 ALA A CA 1
ATOM 1396 C C . ALA A 1 182 ? 28.403 12.457 -36.754 1.00 96.81 182 ALA A C 1
ATOM 1398 O O . ALA A 1 182 ? 29.124 11.783 -36.016 1.00 96.81 182 ALA A O 1
ATOM 1399 N N . ASP A 1 183 ? 28.031 13.703 -36.449 1.00 97.06 183 ASP A N 1
ATOM 1400 C CA . ASP A 1 183 ? 28.523 14.413 -35.266 1.00 97.06 183 ASP A CA 1
ATOM 1401 C C . ASP A 1 183 ? 27.894 13.838 -33.987 1.00 97.06 183 ASP A C 1
ATOM 1403 O O . ASP A 1 183 ? 28.588 13.609 -32.994 1.00 97.06 183 ASP A O 1
ATOM 1407 N N . ALA A 1 184 ? 26.588 13.552 -34.003 1.00 97.31 184 ALA A N 1
ATOM 1408 C CA . ALA A 1 184 ? 25.890 12.948 -32.869 1.00 97.31 184 ALA A CA 1
ATOM 1409 C C . ALA A 1 184 ? 26.348 11.502 -32.615 1.00 97.31 184 ALA A C 1
ATOM 1411 O O . ALA A 1 184 ? 26.564 11.115 -31.463 1.00 97.31 184 ALA A O 1
ATOM 1412 N N . ARG A 1 185 ? 26.558 10.713 -33.677 1.00 97.81 185 ARG A N 1
ATOM 1413 C CA . ARG A 1 185 ? 27.124 9.360 -33.581 1.00 97.81 185 ARG A CA 1
ATOM 1414 C C . ARG A 1 185 ? 28.500 9.393 -32.932 1.00 97.81 185 ARG A C 1
ATOM 1416 O O . ARG A 1 185 ? 28.766 8.601 -32.030 1.00 97.81 185 ARG A O 1
ATOM 1423 N N . GLN A 1 186 ? 29.351 10.322 -33.360 1.00 97.56 186 GLN A N 1
ATOM 1424 C CA . GLN A 1 186 ? 30.694 10.472 -32.813 1.00 97.56 186 GLN A CA 1
ATOM 1425 C C . GLN A 1 186 ? 30.665 10.792 -31.310 1.00 97.56 186 GLN A C 1
ATOM 1427 O O . GLN A 1 186 ? 31.398 10.168 -30.547 1.00 97.56 186 GLN A O 1
ATOM 1432 N N . GLN A 1 187 ? 29.762 11.667 -30.858 1.00 98.06 187 GLN A N 1
ATOM 1433 C CA . GLN A 1 187 ? 29.593 11.974 -29.430 1.00 98.06 187 GLN A CA 1
ATOM 1434 C C . GLN A 1 187 ? 29.180 10.746 -28.599 1.00 98.06 187 GLN A C 1
ATOM 1436 O O . GLN A 1 187 ? 29.659 10.563 -27.481 1.00 98.06 187 GLN A O 1
ATOM 1441 N N . VAL A 1 188 ? 28.318 9.873 -29.131 1.00 97.94 188 VAL A N 1
ATOM 1442 C CA . VAL A 1 188 ? 27.960 8.606 -28.463 1.00 97.94 188 VAL A CA 1
ATOM 1443 C C . VAL A 1 188 ? 29.172 7.683 -28.336 1.00 97.94 188 VAL A C 1
ATOM 1445 O O . VAL A 1 188 ? 29.411 7.120 -27.266 1.00 97.94 188 VAL A O 1
ATOM 1448 N N . VAL A 1 189 ? 29.953 7.544 -29.409 1.00 97.69 189 VAL A N 1
ATOM 1449 C CA . VAL A 1 189 ? 31.166 6.714 -29.424 1.00 97.69 189 VAL A CA 1
ATOM 1450 C C . VAL A 1 189 ? 32.214 7.248 -28.442 1.00 97.69 189 VAL A C 1
ATOM 1452 O O . VAL A 1 189 ? 32.858 6.458 -27.754 1.00 97.69 189 VAL A O 1
ATOM 1455 N N . GLU A 1 190 ? 32.346 8.568 -28.311 1.00 97.81 190 GLU A N 1
ATOM 1456 C CA . GLU A 1 190 ? 33.216 9.208 -27.316 1.00 97.81 190 GLU A CA 1
ATOM 1457 C C . GLU A 1 190 ? 32.787 8.887 -25.880 1.00 97.81 190 GLU A C 1
ATOM 1459 O O . GLU A 1 190 ? 33.629 8.506 -25.069 1.00 97.81 190 GLU A O 1
ATOM 1464 N N . VAL A 1 191 ? 31.485 8.918 -25.573 1.00 98.06 191 VAL A N 1
ATOM 1465 C CA . VAL A 1 191 ? 30.991 8.499 -24.249 1.00 98.06 191 VAL A CA 1
ATOM 1466 C C . VAL A 1 191 ? 31.319 7.030 -23.974 1.00 98.06 191 VAL A C 1
ATOM 1468 O O . VAL A 1 191 ? 31.735 6.695 -22.862 1.00 98.06 191 VAL A O 1
ATOM 1471 N N . TYR A 1 192 ? 31.182 6.140 -24.964 1.00 97.69 192 TYR A N 1
ATOM 1472 C CA . TYR A 1 192 ? 31.600 4.743 -24.802 1.00 97.69 192 TYR A CA 1
ATOM 1473 C C . TYR A 1 192 ? 33.102 4.625 -24.553 1.00 97.69 192 TYR A C 1
ATOM 1475 O O . TYR A 1 192 ? 33.499 3.914 -23.629 1.00 97.69 192 TYR A O 1
ATOM 1483 N N . ARG A 1 193 ? 33.925 5.355 -25.312 1.00 96.50 193 ARG A N 1
ATOM 1484 C CA . ARG A 1 193 ? 35.381 5.410 -25.133 1.00 96.50 193 ARG A CA 1
ATOM 1485 C C . ARG A 1 193 ? 35.781 5.838 -23.733 1.00 96.50 193 ARG A C 1
ATOM 1487 O O . ARG A 1 193 ? 36.585 5.151 -23.103 1.00 96.50 193 ARG A O 1
ATOM 1494 N N . ASP A 1 194 ? 35.198 6.919 -23.240 1.00 96.94 194 ASP A N 1
ATOM 1495 C CA . ASP A 1 194 ? 35.506 7.453 -21.917 1.00 96.94 194 ASP A CA 1
ATOM 1496 C C . ASP A 1 194 ? 35.029 6.510 -20.809 1.00 96.94 194 ASP A C 1
ATOM 1498 O O . ASP A 1 194 ? 35.755 6.267 -19.845 1.00 96.94 194 ASP A O 1
ATOM 1502 N N . THR A 1 195 ? 33.855 5.894 -20.979 1.00 95.44 195 THR A N 1
ATOM 1503 C CA . THR A 1 195 ? 33.338 4.932 -19.996 1.00 95.44 195 THR A CA 1
ATOM 1504 C C . THR A 1 195 ? 34.205 3.673 -19.927 1.00 95.44 195 THR A C 1
ATOM 1506 O O . THR A 1 195 ? 34.500 3.161 -18.846 1.00 95.44 195 THR A O 1
ATOM 1509 N N . LEU A 1 196 ? 34.663 3.176 -21.077 1.00 95.12 196 LEU A N 1
ATOM 1510 C CA . LEU A 1 196 ? 35.533 2.002 -21.176 1.00 95.12 196 LEU A CA 1
ATOM 1511 C C . LEU A 1 196 ? 36.946 2.276 -20.628 1.00 95.12 196 LEU A C 1
ATOM 1513 O O . LEU A 1 196 ? 37.608 1.361 -20.137 1.00 95.12 196 LEU A O 1
ATOM 1517 N N . ALA A 1 197 ? 37.392 3.536 -20.606 1.00 94.31 197 ALA A N 1
ATOM 1518 C CA . ALA A 1 197 ? 38.667 3.925 -20.000 1.00 94.31 197 ALA A CA 1
ATOM 1519 C C . ALA A 1 197 ? 38.720 3.719 -18.472 1.00 94.31 197 ALA A C 1
ATOM 1521 O O . ALA A 1 197 ? 39.811 3.702 -17.899 1.00 94.31 197 ALA A O 1
ATOM 1522 N N . THR A 1 198 ? 37.575 3.505 -17.810 1.00 92.06 198 THR A N 1
ATOM 1523 C CA . THR A 1 198 ? 37.519 3.126 -16.384 1.00 92.06 198 THR A CA 1
ATOM 1524 C C . THR A 1 198 ? 38.195 1.780 -16.098 1.00 92.06 198 THR A C 1
ATOM 1526 O O . THR A 1 198 ? 38.653 1.541 -14.979 1.00 92.06 198 THR A O 1
ATOM 1529 N N . GLY A 1 199 ? 38.270 0.894 -17.099 1.00 90.25 199 GLY A N 1
ATOM 1530 C CA . GLY A 1 199 ? 38.912 -0.418 -17.010 1.00 90.25 199 GLY A CA 1
ATOM 1531 C C . GLY A 1 199 ? 38.109 -1.493 -16.272 1.00 90.25 199 GLY A C 1
ATOM 1532 O O . GLY A 1 199 ? 38.576 -2.626 -16.185 1.00 90.25 199 GLY A O 1
ATOM 1533 N N . TYR A 1 200 ? 36.926 -1.166 -15.745 1.00 89.31 200 TYR A N 1
ATOM 1534 C CA . TYR A 1 200 ? 36.038 -2.126 -15.075 1.00 89.31 200 TYR A CA 1
ATOM 1535 C C . TYR A 1 200 ? 34.609 -2.137 -15.640 1.00 89.31 200 TYR A C 1
ATOM 1537 O O . TYR A 1 200 ? 33.856 -3.064 -15.344 1.00 89.31 200 TYR A O 1
ATOM 1545 N N . LEU A 1 201 ? 34.230 -1.125 -16.430 1.00 92.75 201 LEU A N 1
ATOM 1546 C CA . LEU A 1 201 ? 32.992 -1.122 -17.207 1.00 92.75 201 LEU A CA 1
ATOM 1547 C C . LEU A 1 201 ? 33.251 -1.657 -18.613 1.00 92.75 201 LEU A C 1
ATOM 1549 O O . LEU A 1 201 ? 34.300 -1.396 -19.201 1.00 92.75 201 LEU A O 1
ATOM 1553 N N . TYR A 1 202 ? 32.256 -2.340 -19.163 1.00 94.19 202 TYR A N 1
ATOM 1554 C CA . TYR A 1 202 ? 32.145 -2.663 -20.579 1.00 94.19 202 TYR A CA 1
ATOM 1555 C C . TYR A 1 202 ? 30.757 -2.294 -21.110 1.00 94.19 202 TYR A C 1
ATOM 1557 O O . TYR A 1 202 ? 29.841 -2.019 -20.330 1.00 94.19 202 TYR A O 1
ATOM 1565 N N . VAL A 1 203 ? 30.589 -2.245 -22.436 1.00 96.38 203 VAL A N 1
ATOM 1566 C CA . VAL A 1 203 ? 29.299 -1.901 -23.055 1.00 96.38 203 VAL A CA 1
ATOM 1567 C C . VAL A 1 203 ? 28.765 -3.080 -23.855 1.00 96.38 203 VAL A C 1
ATOM 1569 O O . VAL A 1 203 ? 29.403 -3.533 -24.798 1.00 96.38 203 VAL A O 1
ATOM 1572 N N . GLY A 1 204 ? 27.577 -3.566 -23.507 1.00 94.56 204 GLY A N 1
ATOM 1573 C CA . GLY A 1 204 ? 26.870 -4.594 -24.274 1.00 94.56 204 GLY A CA 1
ATOM 1574 C C . GLY A 1 204 ? 25.659 -4.002 -24.980 1.00 94.56 204 GLY A C 1
ATOM 1575 O O . GLY A 1 204 ? 24.860 -3.343 -24.325 1.00 94.56 204 GLY A O 1
ATOM 1576 N N . CYS A 1 205 ? 25.469 -4.239 -26.277 1.00 96.38 205 CYS A N 1
ATOM 1577 C CA . CYS A 1 205 ? 24.275 -3.769 -26.982 1.00 96.38 205 CYS A CA 1
ATOM 1578 C C . CYS A 1 205 ? 23.505 -4.895 -27.664 1.00 96.38 205 CYS A C 1
ATOM 1580 O O . CYS A 1 205 ? 24.078 -5.885 -28.114 1.00 96.38 205 CYS A O 1
ATOM 1582 N N . HIS A 1 206 ? 22.197 -4.699 -27.799 1.00 95.56 206 HIS A N 1
ATOM 1583 C CA . HIS A 1 206 ? 21.337 -5.511 -28.645 1.00 95.56 206 HIS A CA 1
ATOM 1584 C C . HIS A 1 206 ? 20.602 -4.607 -29.626 1.00 95.56 206 HIS A C 1
ATOM 1586 O O . HIS A 1 206 ? 19.903 -3.673 -29.225 1.00 95.56 206 HIS A O 1
ATOM 1592 N N . SER A 1 207 ? 20.783 -4.862 -30.916 1.00 96.81 207 SER A N 1
ATOM 1593 C CA . SER A 1 207 ? 20.122 -4.099 -31.972 1.00 96.81 207 SER A CA 1
ATOM 1594 C C . SER A 1 207 ? 18.766 -4.682 -32.345 1.00 96.81 207 SER A C 1
ATOM 1596 O O . SER A 1 207 ? 18.517 -5.871 -32.163 1.00 96.81 207 SER A O 1
ATOM 1598 N N . PHE A 1 208 ? 17.869 -3.832 -32.833 1.00 95.31 208 PHE A N 1
ATOM 1599 C CA . PHE A 1 208 ? 16.520 -4.217 -33.236 1.00 95.31 208 PHE A CA 1
ATOM 1600 C C . PHE A 1 208 ? 15.894 -3.142 -34.125 1.00 95.31 208 PHE A C 1
ATOM 1602 O O . PHE A 1 208 ? 16.239 -1.967 -34.029 1.00 95.31 208 PHE A O 1
ATOM 1609 N N . ASP A 1 209 ? 14.883 -3.522 -34.906 1.00 93.94 209 ASP A N 1
ATOM 1610 C CA . ASP A 1 209 ? 13.985 -2.579 -35.575 1.00 93.94 209 ASP A CA 1
ATOM 1611 C C . ASP A 1 209 ? 12.522 -2.917 -35.270 1.00 93.94 209 ASP A C 1
ATOM 1613 O O . ASP A 1 209 ? 12.008 -3.981 -35.621 1.00 93.94 209 ASP A O 1
ATOM 1617 N N . VAL A 1 210 ? 11.835 -1.997 -34.591 1.00 91.00 210 VAL A N 1
ATOM 1618 C CA . VAL A 1 210 ? 10.417 -2.142 -34.226 1.00 91.00 210 VAL A CA 1
ATOM 1619 C C . VAL A 1 210 ? 9.568 -0.940 -34.645 1.00 91.00 210 VAL A C 1
ATOM 1621 O O . VAL A 1 210 ? 8.441 -0.786 -34.149 1.00 91.00 210 VAL A O 1
ATOM 1624 N N . GLN A 1 211 ? 10.085 -0.104 -35.552 1.00 87.62 211 GLN A N 1
ATOM 1625 C CA . GLN A 1 211 ? 9.439 1.135 -35.995 1.00 87.62 211 GLN A CA 1
ATOM 1626 C C . GLN A 1 211 ? 8.096 0.840 -36.682 1.00 87.62 211 GLN A C 1
ATOM 1628 O O . GLN A 1 211 ? 7.041 1.322 -36.257 1.00 87.62 211 GLN A O 1
ATOM 1633 N N . ASN A 1 212 ? 8.123 -0.046 -37.684 1.00 82.56 212 ASN A N 1
ATOM 1634 C CA . ASN A 1 212 ? 6.996 -0.323 -38.585 1.00 82.56 212 ASN A CA 1
ATOM 1635 C C . ASN A 1 212 ? 6.145 -1.545 -38.182 1.00 82.56 212 ASN A C 1
ATOM 1637 O O . ASN A 1 212 ? 5.350 -2.053 -38.974 1.00 82.56 212 ASN A O 1
ATOM 1641 N N . ALA A 1 213 ? 6.278 -2.029 -36.944 1.00 82.00 213 ALA A N 1
ATOM 1642 C CA . ALA A 1 213 ? 5.497 -3.163 -36.460 1.00 82.00 213 ALA A CA 1
ATOM 1643 C C . ALA A 1 213 ? 4.013 -2.789 -36.262 1.00 82.00 213 ALA A C 1
ATOM 1645 O O . ALA A 1 213 ? 3.686 -1.896 -35.469 1.00 82.00 213 ALA A O 1
ATOM 1646 N N . THR A 1 214 ? 3.110 -3.516 -36.936 1.00 85.62 214 THR A N 1
ATOM 1647 C CA . THR A 1 214 ? 1.654 -3.392 -36.736 1.00 85.62 214 THR A CA 1
ATOM 1648 C C . THR A 1 214 ? 1.278 -3.884 -35.341 1.00 85.62 214 THR A C 1
ATOM 1650 O O . THR A 1 214 ? 1.587 -5.019 -34.971 1.00 85.62 214 THR A O 1
ATOM 1653 N N . ARG A 1 215 ? 0.594 -3.040 -34.563 1.00 88.06 215 ARG A N 1
ATOM 1654 C CA . ARG A 1 215 ? 0.306 -3.299 -33.148 1.00 88.06 215 ARG A CA 1
ATOM 1655 C C . ARG A 1 215 ? -0.954 -2.576 -32.665 1.00 88.06 215 ARG A C 1
ATOM 1657 O O . ARG A 1 215 ? -1.284 -1.524 -33.215 1.00 88.06 215 ARG A O 1
ATOM 1664 N N . PRO A 1 216 ? -1.625 -3.091 -31.624 1.00 87.62 216 PRO A N 1
ATOM 1665 C CA . PRO A 1 216 ? -2.583 -2.313 -30.845 1.00 87.62 216 PRO A CA 1
ATOM 1666 C C . PRO A 1 216 ? -1.915 -1.112 -30.161 1.00 87.62 216 PRO A C 1
ATOM 1668 O O . PRO A 1 216 ? -0.703 -1.104 -29.934 1.00 87.62 216 PRO A O 1
ATOM 1671 N N . GLU A 1 217 ? -2.710 -0.104 -29.799 1.00 90.81 217 GLU A N 1
ATOM 1672 C CA . GLU A 1 217 ? -2.235 0.980 -28.938 1.00 90.81 217 GLU A CA 1
ATOM 1673 C C . GLU A 1 217 ? -1.820 0.402 -27.577 1.00 90.81 217 GLU A C 1
ATOM 1675 O O . GLU A 1 217 ? -2.578 -0.348 -26.959 1.00 90.81 217 GLU A O 1
ATOM 1680 N N . ASN A 1 218 ? -0.621 0.741 -27.103 1.00 93.44 218 ASN A N 1
ATOM 1681 C CA . ASN A 1 218 ? -0.075 0.204 -25.862 1.00 93.44 218 ASN A CA 1
ATOM 1682 C C . ASN A 1 218 ? 0.831 1.222 -25.146 1.00 93.44 218 ASN A C 1
ATOM 1684 O O . ASN A 1 218 ? 1.140 2.282 -25.694 1.00 93.44 218 ASN A O 1
ATOM 1688 N N . ALA A 1 219 ? 1.198 0.932 -23.897 1.00 94.38 219 ALA A N 1
ATOM 1689 C CA . ALA A 1 219 ? 1.929 1.847 -23.019 1.00 94.38 219 ALA A CA 1
ATOM 1690 C C . ALA A 1 219 ? 3.458 1.726 -23.113 1.00 94.38 219 ALA A C 1
ATOM 1692 O O . ALA A 1 219 ? 4.162 2.372 -22.334 1.00 94.38 219 ALA A O 1
ATOM 1693 N N . VAL A 1 220 ? 3.982 0.929 -24.054 1.00 93.31 220 VAL A N 1
ATOM 1694 C CA . VAL A 1 220 ? 5.426 0.837 -24.318 1.00 93.31 220 VAL A CA 1
ATOM 1695 C C . VAL A 1 220 ? 5.986 2.241 -24.544 1.00 93.31 220 VAL A C 1
ATOM 1697 O O . VAL A 1 220 ? 5.409 3.022 -25.303 1.00 93.31 220 VAL A O 1
ATOM 1700 N N . LEU A 1 221 ? 7.108 2.557 -23.891 1.00 94.12 221 LEU A N 1
ATOM 1701 C CA . LEU A 1 221 ? 7.809 3.827 -24.067 1.00 94.12 221 LEU A CA 1
ATOM 1702 C C . LEU A 1 221 ? 8.006 4.125 -25.570 1.00 94.12 221 LEU A C 1
ATOM 1704 O O . LEU A 1 221 ? 8.605 3.303 -26.269 1.00 94.12 221 LEU A O 1
ATOM 1708 N N . PRO A 1 222 ? 7.547 5.285 -26.081 1.00 93.12 222 PRO A N 1
ATOM 1709 C CA . PRO A 1 222 ? 7.609 5.578 -27.512 1.00 93.12 222 PRO A CA 1
ATOM 1710 C C . PRO A 1 222 ? 9.021 5.520 -28.107 1.00 93.12 222 PRO A C 1
ATOM 1712 O O . PRO A 1 222 ? 9.161 5.063 -29.236 1.00 93.12 222 PRO A O 1
ATOM 1715 N N . ALA A 1 223 ? 10.055 5.869 -27.330 1.00 95.00 223 ALA A N 1
ATOM 1716 C CA . ALA A 1 223 ? 11.455 5.861 -27.764 1.00 95.00 223 ALA A CA 1
ATOM 1717 C C . ALA A 1 223 ? 11.941 4.502 -28.305 1.00 95.00 223 ALA A C 1
ATOM 1719 O O . ALA A 1 223 ? 12.827 4.472 -29.153 1.00 95.00 223 ALA A O 1
ATOM 1720 N N . TRP A 1 224 ? 11.330 3.376 -27.906 1.00 94.50 224 TRP A N 1
ATOM 1721 C CA . TRP A 1 224 ? 11.627 2.066 -28.508 1.00 94.50 224 TRP A CA 1
ATOM 1722 C C . TRP A 1 224 ? 11.393 2.033 -30.021 1.00 94.50 224 TRP A C 1
ATOM 1724 O O . TRP A 1 224 ? 12.003 1.230 -30.713 1.00 94.50 224 TRP A O 1
ATOM 1734 N N . ARG A 1 225 ? 10.481 2.860 -30.544 1.00 92.94 225 ARG A N 1
ATOM 1735 C CA . ARG A 1 225 ? 10.120 2.882 -31.972 1.00 92.94 225 ARG A CA 1
ATOM 1736 C C . ARG A 1 225 ? 11.118 3.628 -32.832 1.00 92.94 225 ARG A C 1
ATOM 1738 O O . ARG A 1 225 ? 11.188 3.350 -34.023 1.00 92.94 225 ARG A O 1
ATOM 1745 N N . ASP A 1 226 ? 11.872 4.522 -32.213 1.00 93.75 226 ASP A N 1
ATOM 1746 C CA . ASP A 1 226 ? 12.843 5.370 -32.889 1.00 93.75 226 ASP A CA 1
ATOM 1747 C C . ASP A 1 226 ? 14.281 4.910 -32.618 1.00 93.75 226 ASP A C 1
ATOM 1749 O O . ASP A 1 226 ? 15.218 5.504 -33.141 1.00 93.75 226 ASP A O 1
ATOM 1753 N N . ALA A 1 227 ? 14.472 3.856 -31.817 1.00 96.25 227 ALA A N 1
ATOM 1754 C CA . ALA A 1 227 ? 15.773 3.294 -31.477 1.00 96.25 227 ALA A CA 1
ATOM 1755 C C . ALA A 1 227 ? 16.207 2.181 -32.442 1.00 96.25 227 ALA A C 1
ATOM 1757 O O . ALA A 1 227 ? 15.374 1.461 -32.992 1.00 96.25 227 ALA A O 1
ATOM 1758 N N . VAL A 1 228 ? 17.523 2.039 -32.611 1.00 96.69 228 VAL A N 1
ATOM 1759 C CA . VAL A 1 228 ? 18.167 0.961 -33.393 1.00 96.69 228 VAL A CA 1
ATOM 1760 C C . VAL A 1 228 ? 18.863 -0.070 -32.511 1.00 96.69 228 VAL A C 1
ATOM 1762 O O . VAL A 1 228 ? 19.183 -1.169 -32.961 1.00 96.69 228 VAL A O 1
ATOM 1765 N N . ALA A 1 229 ? 19.122 0.292 -31.255 1.00 97.06 229 ALA A N 1
ATOM 1766 C CA . ALA A 1 229 ? 19.741 -0.574 -30.271 1.00 97.06 229 ALA A CA 1
ATOM 1767 C C . ALA A 1 229 ? 19.369 -0.165 -28.848 1.00 97.06 229 ALA A C 1
ATOM 1769 O O . ALA A 1 229 ? 19.004 0.981 -28.578 1.00 97.06 229 ALA A O 1
ATOM 1770 N N . ILE A 1 230 ? 19.510 -1.116 -27.935 1.00 97.19 230 ILE A N 1
ATOM 1771 C CA . ILE A 1 230 ? 19.615 -0.889 -26.499 1.00 97.19 230 ILE A CA 1
ATOM 1772 C C . ILE A 1 230 ? 21.045 -1.232 -26.094 1.00 97.19 230 ILE A C 1
ATOM 1774 O O . ILE A 1 230 ? 21.528 -2.310 -26.425 1.00 97.19 230 ILE A O 1
ATOM 1778 N N . CYS A 1 231 ? 21.728 -0.308 -25.428 1.00 97.38 231 CYS A N 1
ATOM 1779 C CA . CYS A 1 231 ? 23.109 -0.464 -24.986 1.00 97.38 231 CYS A CA 1
ATOM 1780 C C . CYS A 1 231 ? 23.193 -0.346 -23.469 1.00 97.38 231 CYS A C 1
ATOM 1782 O O . CYS A 1 231 ? 22.699 0.618 -22.895 1.00 97.38 231 CYS A O 1
ATOM 1784 N N . ASN A 1 232 ? 23.831 -1.317 -22.836 1.00 94.75 232 ASN A N 1
ATOM 1785 C CA . ASN A 1 232 ? 24.041 -1.428 -21.407 1.00 94.75 232 ASN A CA 1
ATOM 1786 C C . ASN A 1 232 ? 25.478 -1.071 -21.060 1.00 94.75 232 ASN A C 1
ATOM 1788 O O . ASN A 1 232 ? 26.403 -1.642 -21.628 1.00 94.75 232 ASN A O 1
ATOM 1792 N N . PHE A 1 233 ? 25.651 -0.190 -20.083 1.00 95.56 233 PHE A N 1
ATOM 1793 C CA . PHE A 1 233 ? 26.912 -0.008 -19.371 1.00 95.56 233 PHE A CA 1
ATOM 1794 C C . PHE A 1 233 ? 26.949 -1.033 -18.248 1.00 95.56 233 PHE A C 1
ATOM 1796 O O . PHE A 1 233 ? 26.054 -1.007 -17.405 1.00 95.56 233 PHE A O 1
ATOM 1803 N N . ILE A 1 234 ? 27.915 -1.948 -18.264 1.00 92.12 234 ILE A N 1
ATOM 1804 C CA . ILE A 1 234 ? 27.924 -3.142 -17.417 1.00 92.12 234 ILE A CA 1
ATOM 1805 C C . ILE A 1 234 ? 29.235 -3.215 -16.638 1.00 92.12 234 ILE A C 1
ATOM 1807 O O . ILE A 1 234 ? 30.306 -3.047 -17.211 1.00 92.12 234 ILE A O 1
ATOM 1811 N N . ALA A 1 235 ? 29.152 -3.507 -15.343 1.00 90.19 235 ALA A N 1
ATOM 1812 C CA . ALA A 1 235 ? 30.277 -3.976 -14.539 1.00 90.19 235 ALA A CA 1
ATOM 1813 C C . ALA A 1 235 ? 29.853 -5.218 -13.755 1.00 90.19 235 ALA A C 1
ATOM 1815 O O . ALA A 1 235 ? 28.743 -5.281 -13.220 1.00 90.19 235 ALA A O 1
ATOM 1816 N N . ASP A 1 236 ? 30.747 -6.191 -13.634 1.00 87.56 236 ASP A N 1
ATOM 1817 C CA . ASP A 1 236 ? 30.492 -7.352 -12.790 1.00 87.56 236 ASP A CA 1
ATOM 1818 C C . ASP A 1 236 ? 30.586 -6.962 -11.311 1.00 87.56 236 ASP A C 1
ATOM 1820 O O . ASP A 1 236 ? 31.428 -6.156 -10.898 1.00 87.56 236 ASP A O 1
ATOM 1824 N N . TRP A 1 237 ? 29.710 -7.538 -10.486 1.00 87.38 237 TRP A N 1
ATOM 1825 C CA . TRP A 1 237 ? 29.820 -7.383 -9.045 1.00 87.38 237 TRP A CA 1
ATOM 1826 C C . TRP A 1 237 ? 30.947 -8.268 -8.517 1.00 87.38 237 TRP A C 1
ATOM 1828 O O . TRP A 1 237 ? 30.793 -9.481 -8.357 1.00 87.38 237 TRP A O 1
ATOM 1838 N N . ASP A 1 238 ? 32.072 -7.631 -8.217 1.00 87.81 238 ASP A N 1
ATOM 1839 C CA . ASP A 1 238 ? 33.247 -8.275 -7.650 1.00 87.81 238 ASP A CA 1
ATOM 1840 C C . ASP A 1 238 ? 33.075 -8.452 -6.131 1.00 87.81 238 ASP A C 1
ATOM 1842 O O . ASP A 1 238 ? 33.008 -7.489 -5.363 1.00 87.81 238 ASP A O 1
ATOM 1846 N N . TRP A 1 239 ? 32.954 -9.707 -5.696 1.00 87.69 239 TRP A N 1
ATOM 1847 C CA . TRP A 1 239 ? 32.776 -10.068 -4.287 1.00 87.69 239 TRP A CA 1
ATOM 1848 C C . TRP A 1 239 ? 34.091 -10.105 -3.497 1.00 87.69 239 TRP A C 1
ATOM 1850 O O . TRP A 1 239 ? 34.042 -10.197 -2.268 1.00 87.69 239 TRP A O 1
ATOM 1860 N N . ASP A 1 240 ? 35.239 -10.014 -4.175 1.00 91.69 240 ASP A N 1
ATOM 1861 C CA . ASP A 1 240 ? 36.567 -10.044 -3.560 1.00 91.69 240 ASP A CA 1
ATOM 1862 C C . ASP A 1 240 ? 37.064 -8.638 -3.170 1.00 91.69 240 ASP A C 1
ATOM 1864 O O . ASP A 1 240 ? 38.004 -8.508 -2.377 1.00 91.69 240 ASP A O 1
ATOM 1868 N N . VAL A 1 241 ? 36.417 -7.569 -3.655 1.00 89.19 241 VAL A N 1
ATOM 1869 C CA . VAL A 1 241 ? 36.702 -6.184 -3.243 1.00 89.19 241 VAL A CA 1
ATOM 1870 C C . VAL A 1 241 ? 35.761 -5.702 -2.127 1.00 89.19 241 VAL A C 1
ATOM 1872 O O . VAL A 1 241 ? 34.616 -6.151 -2.020 1.00 89.19 241 VAL A O 1
ATOM 1875 N N . PRO A 1 242 ? 36.195 -4.760 -1.265 1.00 93.94 242 PRO A N 1
ATOM 1876 C CA . PRO A 1 242 ? 35.333 -4.217 -0.220 1.00 93.94 242 PRO A CA 1
ATOM 1877 C C . PRO A 1 242 ? 34.057 -3.593 -0.794 1.00 93.94 242 PRO A C 1
ATOM 1879 O O . PRO A 1 242 ? 34.125 -2.780 -1.711 1.00 93.94 242 PRO A O 1
ATOM 1882 N N . ARG A 1 243 ? 32.904 -3.891 -0.181 1.00 91.75 243 ARG A N 1
ATOM 1883 C CA . ARG A 1 243 ? 31.591 -3.340 -0.569 1.00 91.75 243 ARG A CA 1
ATOM 1884 C C . ARG A 1 243 ? 31.594 -1.826 -0.863 1.00 91.75 243 ARG A C 1
ATOM 1886 O O . ARG A 1 243 ? 31.021 -1.473 -1.886 1.00 91.75 243 ARG A O 1
ATOM 1893 N N . PRO A 1 244 ? 32.241 -0.952 -0.062 1.00 94.25 244 PRO A N 1
ATOM 1894 C CA . PRO A 1 244 ? 32.286 0.478 -0.372 1.00 94.25 244 PRO A CA 1
ATOM 1895 C C . PRO A 1 244 ? 32.831 0.794 -1.770 1.00 94.25 244 PRO A C 1
ATOM 1897 O O . PRO A 1 244 ? 32.325 1.692 -2.418 1.00 94.25 244 PRO A O 1
ATOM 1900 N N . VAL A 1 245 ? 33.788 0.010 -2.279 1.00 92.88 245 VAL A N 1
ATOM 1901 C CA . VAL A 1 245 ? 34.326 0.180 -3.639 1.00 92.88 245 VAL A CA 1
ATOM 1902 C C . VAL A 1 245 ? 33.268 -0.143 -4.697 1.00 92.88 245 VAL A C 1
ATOM 1904 O O . VAL A 1 245 ? 33.166 0.553 -5.702 1.00 92.88 245 VAL A O 1
ATOM 1907 N N . MET A 1 246 ? 32.465 -1.189 -4.485 1.00 92.06 246 MET A N 1
ATOM 1908 C CA . MET A 1 246 ? 31.364 -1.525 -5.397 1.00 92.06 246 MET A CA 1
ATOM 1909 C C . MET A 1 246 ? 30.234 -0.497 -5.335 1.00 92.06 246 MET A C 1
ATOM 1911 O O . MET A 1 246 ? 29.653 -0.170 -6.368 1.00 92.06 246 MET A O 1
ATOM 1915 N N . ASP A 1 247 ? 29.942 0.023 -4.144 1.00 91.56 247 ASP A N 1
ATOM 1916 C CA . ASP A 1 247 ? 28.958 1.088 -3.962 1.00 91.56 247 ASP A CA 1
ATOM 1917 C C . ASP A 1 247 ? 29.434 2.392 -4.647 1.00 91.56 247 ASP A C 1
ATOM 1919 O O . ASP A 1 247 ? 28.638 3.029 -5.333 1.00 91.56 247 ASP A O 1
ATOM 1923 N N . ASP A 1 248 ? 30.730 2.730 -4.578 1.00 92.94 248 ASP A N 1
ATOM 1924 C CA . ASP A 1 248 ? 31.320 3.874 -5.295 1.00 92.94 248 ASP A CA 1
ATOM 1925 C C . ASP A 1 248 ? 31.212 3.714 -6.822 1.00 92.94 248 ASP A C 1
ATOM 1927 O O . ASP A 1 248 ? 30.823 4.652 -7.514 1.00 92.94 248 ASP A O 1
ATOM 1931 N N . ARG A 1 249 ? 31.484 2.516 -7.365 1.00 93.19 249 ARG A N 1
ATOM 1932 C CA . ARG A 1 249 ? 31.310 2.219 -8.805 1.00 93.19 249 ARG A CA 1
ATOM 1933 C C . ARG A 1 249 ? 29.856 2.362 -9.253 1.00 93.19 249 ARG A C 1
ATOM 1935 O O . ARG A 1 249 ? 29.580 2.831 -10.355 1.00 93.19 249 ARG A O 1
ATOM 1942 N N . LYS A 1 250 ? 28.917 1.950 -8.400 1.00 91.62 250 LYS A N 1
ATOM 1943 C CA . LYS A 1 250 ? 27.477 2.079 -8.644 1.00 91.62 250 LYS A CA 1
ATOM 1944 C C . LYS A 1 250 ? 27.049 3.548 -8.681 1.00 91.62 250 LYS A C 1
ATOM 1946 O O . LYS A 1 250 ? 26.291 3.947 -9.566 1.00 91.62 250 LYS A O 1
ATOM 1951 N N . GLU A 1 251 ? 27.561 4.346 -7.747 1.00 92.75 251 GLU A N 1
ATOM 1952 C CA . GLU A 1 251 ? 27.346 5.791 -7.721 1.00 92.75 251 GLU A CA 1
ATOM 1953 C C . GLU A 1 251 ? 27.966 6.455 -8.959 1.00 92.75 251 GLU A C 1
ATOM 1955 O O . GLU A 1 251 ? 27.306 7.265 -9.604 1.00 92.75 251 GLU A O 1
ATOM 1960 N N . GLU A 1 252 ? 29.189 6.083 -9.349 1.00 94.31 252 GLU A N 1
ATOM 1961 C CA . GLU A 1 252 ? 29.863 6.595 -10.551 1.00 94.31 252 GLU A CA 1
ATOM 1962 C C . GLU A 1 252 ? 29.055 6.296 -11.824 1.00 94.31 252 GLU A C 1
ATOM 1964 O O . GLU A 1 252 ? 28.790 7.205 -12.613 1.00 94.31 252 GLU A O 1
ATOM 1969 N N . LEU A 1 253 ? 28.583 5.055 -11.994 1.00 94.06 253 LEU A N 1
ATOM 1970 C CA . LEU A 1 253 ? 27.721 4.662 -13.112 1.00 94.06 253 LEU A CA 1
ATOM 1971 C C . LEU A 1 253 ? 26.514 5.599 -13.247 1.00 94.06 253 LEU A C 1
ATOM 1973 O O . LEU A 1 253 ? 26.268 6.140 -14.324 1.00 94.06 253 LEU A O 1
ATOM 1977 N N . VAL A 1 254 ? 25.775 5.819 -12.157 1.00 93.25 254 VAL A N 1
ATOM 1978 C CA . VAL A 1 254 ? 24.515 6.579 -12.185 1.00 93.25 254 VAL A CA 1
ATOM 1979 C C . VAL A 1 254 ? 24.723 8.094 -12.183 1.00 93.25 254 VAL A C 1
ATOM 1981 O O . VAL A 1 254 ? 23.900 8.811 -12.747 1.00 93.25 254 VAL A O 1
ATOM 1984 N N . SER A 1 255 ? 25.791 8.600 -11.566 1.00 93.31 255 SER A N 1
ATOM 1985 C CA . SER A 1 255 ? 26.031 10.044 -11.422 1.00 93.31 255 SER A CA 1
ATOM 1986 C C . SER A 1 255 ? 26.907 10.645 -12.523 1.00 93.31 255 SER A C 1
ATOM 1988 O O . SER A 1 255 ? 26.833 11.853 -12.751 1.00 93.31 255 SER A O 1
ATOM 1990 N N . VAL A 1 256 ? 27.702 9.828 -13.224 1.00 95.00 256 VAL A N 1
ATOM 1991 C CA . VAL A 1 256 ? 28.631 10.280 -14.274 1.00 95.00 256 VAL A CA 1
ATOM 1992 C C . VAL A 1 256 ? 28.217 9.733 -15.636 1.00 95.00 256 VAL A C 1
ATOM 1994 O O . VAL A 1 256 ? 27.874 10.503 -16.535 1.00 95.00 256 VAL A O 1
ATOM 1997 N N . TRP A 1 257 ? 28.213 8.409 -15.788 1.00 95.69 257 TRP A N 1
ATOM 1998 C CA . TRP A 1 257 ? 28.121 7.774 -17.105 1.00 95.69 257 TRP A CA 1
ATOM 1999 C C . TRP A 1 257 ? 26.700 7.766 -17.672 1.00 95.69 257 TRP A C 1
ATOM 2001 O O . TRP A 1 257 ? 26.506 8.035 -18.859 1.00 95.69 257 TRP A O 1
ATOM 2011 N N . VAL A 1 258 ? 25.689 7.558 -16.823 1.00 95.25 258 VAL A N 1
ATOM 2012 C CA . VAL A 1 258 ? 24.280 7.661 -17.233 1.00 95.25 258 VAL A CA 1
ATOM 2013 C C . VAL A 1 258 ? 23.939 9.079 -17.726 1.00 95.25 258 VAL A C 1
ATOM 2015 O O . VAL A 1 258 ? 23.487 9.204 -18.863 1.00 95.25 258 VAL A O 1
ATOM 2018 N N . PRO A 1 259 ? 24.217 10.172 -16.986 1.00 95.50 259 PRO A N 1
ATOM 2019 C CA . PRO A 1 259 ? 23.997 11.524 -17.498 1.00 95.50 259 PRO A CA 1
ATOM 2020 C C . PRO A 1 259 ? 24.790 11.838 -18.773 1.00 95.50 259 PRO A C 1
ATOM 2022 O O . PRO A 1 259 ? 24.272 12.524 -19.658 1.00 95.50 259 PRO A O 1
ATOM 2025 N N . ALA A 1 260 ? 26.022 11.326 -18.894 1.00 97.12 260 ALA A N 1
ATOM 2026 C CA . ALA A 1 260 ? 26.844 11.525 -20.085 1.00 97.12 260 ALA A CA 1
ATOM 2027 C C . ALA A 1 260 ? 26.158 10.958 -21.337 1.00 97.12 260 ALA A C 1
ATOM 2029 O O . ALA A 1 260 ? 25.943 11.701 -22.299 1.00 97.12 260 ALA A O 1
ATOM 2030 N N . ILE A 1 261 ? 25.718 9.693 -21.309 1.00 97.19 261 ILE A N 1
ATOM 2031 C CA . ILE A 1 261 ? 25.038 9.090 -22.465 1.00 97.19 261 ILE A CA 1
ATOM 2032 C C . ILE A 1 261 ? 23.660 9.714 -22.720 1.00 97.19 261 ILE A C 1
ATOM 2034 O O . ILE A 1 261 ? 23.254 9.870 -23.873 1.00 97.19 261 ILE A O 1
ATOM 2038 N N . GLU A 1 262 ? 22.933 10.111 -21.671 1.00 96.12 262 GLU A N 1
ATOM 2039 C CA . GLU A 1 262 ? 21.640 10.787 -21.811 1.00 96.12 262 GLU A CA 1
ATOM 2040 C C . GLU A 1 262 ? 21.772 12.124 -22.545 1.00 96.12 262 GLU A C 1
ATOM 2042 O O . GLU A 1 262 ? 20.919 12.448 -23.375 1.00 96.12 262 GLU A O 1
ATOM 2047 N N . SER A 1 263 ? 22.853 12.866 -22.284 1.00 96.56 263 SER A N 1
ATOM 2048 C CA . SER A 1 263 ? 23.094 14.179 -22.889 1.00 96.56 263 SER A CA 1
ATOM 2049 C C . SER A 1 263 ? 23.295 14.123 -24.408 1.00 96.56 263 SER A C 1
ATOM 2051 O O . SER A 1 263 ? 22.849 15.027 -25.115 1.00 96.56 263 SER A O 1
ATOM 2053 N N . VAL A 1 264 ? 23.884 13.034 -24.913 1.00 97.38 264 VAL A N 1
ATOM 2054 C CA . VAL A 1 264 ? 24.163 12.809 -26.344 1.00 97.38 264 VAL A CA 1
ATOM 2055 C C . VAL A 1 264 ? 23.086 11.957 -27.033 1.00 97.38 264 VAL A C 1
ATOM 2057 O O . VAL A 1 264 ? 23.131 11.737 -28.239 1.00 97.38 264 VAL A O 1
ATOM 2060 N N . THR A 1 265 ? 22.070 11.502 -26.288 1.00 96.75 265 THR A N 1
ATOM 2061 C CA . THR A 1 265 ? 20.907 10.765 -26.817 1.00 96.75 265 THR A CA 1
ATOM 2062 C C . THR A 1 265 ? 19.580 11.398 -26.372 1.00 96.75 265 THR A C 1
ATOM 2064 O O . THR A 1 265 ? 18.756 10.744 -25.718 1.00 96.75 265 THR A O 1
ATOM 2067 N N . PRO A 1 266 ? 19.329 12.683 -26.687 1.00 92.44 266 PRO A N 1
ATOM 2068 C CA . PRO A 1 266 ? 18.128 13.377 -26.233 1.00 92.44 266 PRO A CA 1
ATOM 2069 C C . PRO A 1 266 ? 16.848 12.718 -26.767 1.00 92.44 266 PRO A C 1
ATOM 2071 O O . PRO A 1 266 ? 16.841 12.088 -27.822 1.00 92.44 266 PRO A O 1
ATOM 2074 N N . ASN A 1 267 ? 15.738 12.890 -26.041 1.00 88.56 267 ASN A N 1
ATOM 2075 C CA . ASN A 1 267 ? 14.418 12.318 -26.366 1.00 88.56 267 ASN A CA 1
ATOM 2076 C C . ASN A 1 267 ? 14.364 10.780 -26.435 1.00 88.56 267 ASN A C 1
ATOM 2078 O O . ASN A 1 267 ? 13.401 10.219 -26.957 1.00 88.56 267 ASN A O 1
ATOM 2082 N N . SER A 1 268 ? 15.374 10.101 -25.895 1.00 94.88 268 SER A N 1
ATOM 2083 C CA . SER A 1 268 ? 15.399 8.647 -25.769 1.00 94.88 268 SER A CA 1
ATOM 2084 C C . SER A 1 268 ? 14.923 8.188 -24.383 1.00 94.88 268 SER A C 1
ATOM 2086 O O . SER A 1 268 ? 14.365 8.967 -23.607 1.00 94.88 268 SER A O 1
ATOM 2088 N N . GLY A 1 269 ? 15.150 6.921 -24.049 1.00 94.75 269 GLY A N 1
ATOM 2089 C CA . GLY A 1 269 ? 14.914 6.409 -22.706 1.00 94.75 269 GLY A CA 1
ATOM 2090 C C . GLY A 1 269 ? 15.682 5.134 -22.409 1.00 94.75 269 GLY A C 1
ATOM 2091 O O . GLY A 1 269 ? 16.649 4.795 -23.088 1.00 94.75 269 GLY A O 1
ATOM 2092 N N . THR A 1 270 ? 15.262 4.448 -21.359 1.00 93.44 270 THR A N 1
ATOM 2093 C CA . THR A 1 270 ? 15.943 3.276 -20.808 1.00 93.44 270 THR A CA 1
ATOM 2094 C C . THR A 1 270 ? 14.920 2.178 -20.541 1.00 93.44 270 THR A C 1
ATOM 2096 O O . THR A 1 270 ? 13.721 2.442 -20.374 1.00 93.44 270 THR A O 1
ATOM 2099 N N . TYR A 1 271 ? 15.362 0.928 -20.531 1.00 91.50 271 TYR A N 1
ATOM 2100 C CA . TYR A 1 271 ? 14.477 -0.186 -20.245 1.00 91.50 271 TYR A CA 1
ATOM 2101 C C . TYR A 1 271 ? 14.372 -0.394 -18.737 1.00 91.50 271 TYR A C 1
ATOM 2103 O O . TYR A 1 271 ? 15.369 -0.609 -18.064 1.00 91.50 271 TYR A O 1
ATOM 2111 N N . LEU A 1 272 ? 13.149 -0.378 -18.198 1.00 87.25 272 LEU A N 1
ATOM 2112 C CA . LEU A 1 272 ? 12.916 -0.417 -16.746 1.00 87.25 272 LEU A CA 1
ATOM 2113 C C . LEU A 1 272 ? 13.485 -1.666 -16.041 1.00 87.25 272 LEU A C 1
ATOM 2115 O O . LEU A 1 272 ? 13.690 -1.634 -14.834 1.00 87.25 272 LEU A O 1
ATOM 2119 N N . ASN A 1 273 ? 13.697 -2.765 -16.773 1.00 85.12 273 ASN A N 1
ATOM 2120 C CA . ASN A 1 273 ? 14.283 -3.995 -16.231 1.00 85.12 273 ASN A CA 1
ATOM 2121 C C . ASN A 1 273 ? 15.817 -4.009 -16.336 1.00 85.12 273 ASN A C 1
ATOM 2123 O O . ASN A 1 273 ? 16.450 -4.880 -15.749 1.00 85.12 273 ASN A O 1
ATOM 2127 N N . GLU A 1 274 ? 16.398 -3.058 -17.070 1.00 89.25 274 GLU A N 1
ATOM 2128 C CA . GLU A 1 274 ? 17.830 -2.931 -17.327 1.00 89.25 274 GLU A CA 1
ATOM 2129 C C . GLU A 1 274 ? 18.363 -1.592 -16.778 1.00 89.25 274 GLU A C 1
ATOM 2131 O O . GLU A 1 274 ? 18.894 -0.762 -17.512 1.00 89.25 274 GLU A O 1
ATOM 2136 N N . VAL A 1 275 ? 18.149 -1.325 -15.487 1.00 90.06 275 VAL A N 1
ATOM 2137 C CA . VAL A 1 275 ? 18.511 -0.060 -14.826 1.00 90.06 275 VAL A CA 1
ATOM 2138 C C . VAL A 1 275 ? 18.974 -0.286 -13.391 1.00 90.06 275 VAL A C 1
ATOM 2140 O O . VAL A 1 275 ? 18.362 -1.034 -12.627 1.00 90.06 275 VAL A O 1
ATOM 2143 N N . ASP A 1 276 ? 20.018 0.441 -13.003 1.00 91.12 276 ASP A N 1
ATOM 2144 C CA . ASP A 1 276 ? 20.465 0.502 -11.621 1.00 91.12 276 ASP A CA 1
ATOM 2145 C C . ASP A 1 276 ? 19.444 1.186 -10.689 1.00 91.12 276 ASP A C 1
ATOM 2147 O O . ASP A 1 276 ? 18.876 2.240 -10.987 1.00 91.12 276 ASP A O 1
ATOM 2151 N N . SER A 1 277 ? 19.260 0.620 -9.494 1.00 87.69 277 SER A N 1
ATOM 2152 C CA . SER A 1 277 ? 18.324 1.115 -8.479 1.00 87.69 277 SER A CA 1
ATOM 2153 C C . SER A 1 277 ? 18.558 2.567 -8.016 1.00 87.69 277 SER A C 1
ATOM 2155 O O . SER A 1 277 ? 17.631 3.188 -7.498 1.00 87.69 277 SER A O 1
ATOM 2157 N N . LEU A 1 278 ? 19.767 3.124 -8.146 1.00 89.50 278 LEU A N 1
ATOM 2158 C CA . LEU A 1 278 ? 20.037 4.513 -7.745 1.00 89.50 278 LEU A CA 1
ATOM 2159 C C . LEU A 1 278 ? 19.456 5.530 -8.734 1.00 89.50 278 LEU A C 1
ATOM 2161 O O . LEU A 1 278 ? 19.161 6.664 -8.353 1.00 89.50 278 LEU A O 1
ATOM 2165 N N . TYR A 1 279 ? 19.184 5.125 -9.976 1.00 89.06 279 TYR A N 1
ATOM 2166 C CA . TYR A 1 279 ? 18.578 6.005 -10.975 1.00 89.06 279 TYR A CA 1
ATOM 2167 C C . TYR A 1 279 ? 17.186 6.508 -10.556 1.00 89.06 279 TYR A C 1
ATOM 2169 O O . TYR A 1 279 ? 16.791 7.613 -10.914 1.00 89.06 279 TYR A O 1
ATOM 2177 N N . TYR A 1 280 ? 16.459 5.761 -9.715 1.00 81.44 280 TYR A N 1
ATOM 2178 C CA . TYR A 1 280 ? 15.182 6.217 -9.149 1.00 81.44 280 TYR A CA 1
ATOM 2179 C C . TYR A 1 280 ? 15.313 7.462 -8.254 1.00 81.44 280 TYR A C 1
ATOM 2181 O O . TYR A 1 280 ? 14.341 8.209 -8.111 1.00 81.44 280 TYR A O 1
ATOM 2189 N N . LEU A 1 281 ? 16.478 7.667 -7.631 1.00 75.88 281 LEU A N 1
ATOM 2190 C CA . LEU A 1 281 ? 16.755 8.801 -6.746 1.00 75.88 281 LEU A CA 1
ATOM 2191 C C . LEU A 1 281 ? 17.332 9.998 -7.508 1.00 75.88 281 LEU A C 1
ATOM 2193 O O . LEU A 1 281 ? 17.010 11.138 -7.173 1.00 75.88 281 LEU A O 1
ATOM 2197 N N . HIS A 1 282 ? 18.169 9.735 -8.514 1.00 78.31 282 HIS A N 1
ATOM 2198 C CA . HIS A 1 282 ? 19.014 10.755 -9.141 1.00 78.31 282 HIS A CA 1
ATOM 2199 C C . HIS A 1 282 ? 18.661 11.071 -10.603 1.00 78.31 282 HIS A C 1
ATOM 2201 O O . HIS A 1 282 ? 19.027 12.139 -11.085 1.00 78.31 282 HIS A O 1
ATOM 2207 N N . GLY A 1 283 ? 17.934 10.192 -11.298 1.00 83.75 283 GLY A N 1
ATOM 2208 C CA . GLY A 1 283 ? 17.604 10.328 -12.718 1.00 83.75 283 GLY A CA 1
ATOM 2209 C C . GLY A 1 283 ? 16.142 10.676 -13.011 1.00 83.75 283 GLY A C 1
ATOM 2210 O O . GLY A 1 283 ? 15.266 10.621 -12.140 1.00 83.75 283 GLY A O 1
ATOM 2211 N N . ASP A 1 284 ? 15.851 10.994 -14.276 1.00 88.69 284 ASP A N 1
ATOM 2212 C CA . ASP A 1 284 ? 14.480 11.184 -14.770 1.00 88.69 284 ASP A CA 1
ATOM 2213 C C . ASP A 1 284 ? 13.830 9.842 -15.134 1.00 88.69 284 ASP A C 1
ATOM 2215 O O . ASP A 1 284 ? 13.488 9.564 -16.281 1.00 88.69 284 ASP A O 1
ATOM 2219 N N . TRP A 1 285 ? 13.606 8.991 -14.135 1.00 89.44 285 TRP A N 1
ATOM 2220 C CA . TRP A 1 285 ? 12.976 7.684 -14.348 1.00 89.44 285 TRP A CA 1
ATOM 2221 C C . TRP A 1 285 ? 11.560 7.774 -14.940 1.00 89.44 285 TRP A C 1
ATOM 2223 O O . TRP A 1 285 ? 11.091 6.840 -15.593 1.00 89.44 285 TRP A O 1
ATOM 2233 N N . LYS A 1 286 ? 10.855 8.897 -14.743 1.00 90.38 286 LYS A N 1
ATOM 2234 C CA . LYS A 1 286 ? 9.512 9.101 -15.306 1.00 90.38 286 LYS A CA 1
ATOM 2235 C C . LYS A 1 286 ? 9.592 9.284 -16.814 1.00 90.38 286 LYS A C 1
ATOM 2237 O O . LYS A 1 286 ? 8.884 8.587 -17.544 1.00 90.38 286 LYS A O 1
ATOM 2242 N N . GLY A 1 287 ? 10.456 10.192 -17.266 1.00 91.31 287 GLY A N 1
ATOM 2243 C CA . GLY A 1 287 ? 10.750 10.382 -18.680 1.00 91.31 287 GLY A CA 1
ATOM 2244 C C . GLY A 1 287 ? 11.385 9.136 -19.292 1.00 91.31 287 GLY A C 1
ATOM 2245 O O . GLY A 1 287 ? 10.880 8.621 -20.286 1.00 91.31 287 GLY A O 1
ATOM 2246 N N . GLY A 1 288 ? 12.414 8.595 -18.641 1.00 90.75 288 GLY A N 1
ATOM 2247 C CA . GLY A 1 288 ? 13.220 7.480 -19.127 1.00 90.75 288 GLY A CA 1
ATOM 2248 C C . GLY A 1 288 ? 12.454 6.172 -19.318 1.00 90.75 288 GLY A C 1
ATOM 2249 O O . GLY A 1 288 ? 12.713 5.483 -20.298 1.00 90.75 288 GLY A O 1
ATOM 2250 N N . PHE A 1 289 ? 11.507 5.826 -18.437 1.00 91.19 289 PHE A N 1
ATOM 2251 C CA . PHE A 1 289 ? 10.764 4.558 -18.540 1.00 91.19 289 PHE A CA 1
ATOM 2252 C C . PHE A 1 289 ? 9.426 4.683 -19.266 1.00 91.19 289 PHE A C 1
ATOM 2254 O O . PHE A 1 289 ? 8.946 3.707 -19.838 1.00 91.19 289 PHE A O 1
ATOM 2261 N N . TYR A 1 290 ? 8.785 5.852 -19.195 1.00 92.31 290 TYR A N 1
ATOM 2262 C CA . TYR A 1 290 ? 7.393 6.014 -19.624 1.00 92.31 290 TYR A CA 1
ATOM 2263 C C . TYR A 1 290 ? 7.188 7.191 -20.582 1.00 92.31 290 TYR A C 1
ATOM 2265 O O . TYR A 1 290 ? 6.237 7.177 -21.367 1.00 92.31 290 TYR A O 1
ATOM 2273 N N . GLY A 1 291 ? 8.048 8.210 -20.544 1.00 92.88 291 GLY A N 1
ATOM 2274 C CA . GLY A 1 291 ? 7.965 9.383 -21.410 1.00 92.88 291 GLY A CA 1
ATOM 2275 C C . GLY A 1 291 ? 6.574 10.021 -21.392 1.00 92.88 291 GLY A C 1
ATOM 2276 O O . GLY A 1 291 ? 5.959 10.216 -20.339 1.00 92.88 291 GLY A O 1
ATOM 2277 N N . ALA A 1 292 ? 6.033 10.285 -22.582 1.00 93.75 292 ALA A N 1
ATOM 2278 C CA . ALA A 1 292 ? 4.701 10.865 -22.758 1.00 93.75 292 ALA A CA 1
ATOM 2279 C C . ALA A 1 292 ? 3.549 9.995 -22.207 1.00 93.75 292 ALA A C 1
ATOM 2281 O O . ALA A 1 292 ? 2.454 10.512 -21.985 1.00 93.75 292 ALA A O 1
ATOM 2282 N N . ASN A 1 293 ? 3.776 8.702 -21.942 1.00 94.62 293 ASN A N 1
ATOM 2283 C CA . ASN A 1 293 ? 2.749 7.806 -21.403 1.00 94.62 293 ASN A CA 1
ATOM 2284 C C . ASN A 1 293 ? 2.534 7.998 -19.891 1.00 94.62 293 ASN A C 1
ATOM 2286 O O . ASN A 1 293 ? 1.466 7.645 -19.380 1.00 94.62 293 ASN A O 1
ATOM 2290 N N . TYR A 1 294 ? 3.504 8.573 -19.164 1.00 92.00 294 TYR A N 1
ATOM 2291 C CA . TYR A 1 294 ? 3.473 8.669 -17.698 1.00 92.00 294 TYR A CA 1
ATOM 2292 C C . TYR A 1 294 ? 2.208 9.344 -17.123 1.00 92.00 294 TYR A C 1
ATOM 2294 O O . TYR A 1 294 ? 1.637 8.809 -16.164 1.00 92.00 294 TYR A O 1
ATOM 2302 N N . PRO A 1 295 ? 1.705 10.471 -17.675 1.00 91.81 295 PRO A N 1
ATOM 2303 C CA . PRO A 1 295 ? 0.499 11.114 -17.152 1.00 91.81 295 PRO A CA 1
ATOM 2304 C C . PRO A 1 295 ? -0.751 10.231 -17.259 1.00 91.81 295 PRO A C 1
ATOM 2306 O O . PRO A 1 295 ? -1.489 10.110 -16.282 1.00 91.81 295 PRO A O 1
ATOM 2309 N N . ARG A 1 296 ? -0.961 9.558 -18.400 1.00 92.56 296 ARG A N 1
ATOM 2310 C CA . ARG A 1 296 ? -2.111 8.657 -18.615 1.00 92.56 296 ARG A CA 1
ATOM 2311 C C . ARG A 1 296 ? -2.025 7.417 -17.726 1.00 92.56 296 ARG A C 1
ATOM 2313 O O . ARG A 1 296 ? -3.022 7.023 -17.130 1.00 92.56 296 ARG A O 1
ATOM 2320 N N . LEU A 1 297 ? -0.831 6.838 -17.588 1.00 89.62 297 LEU A N 1
ATOM 2321 C CA . LEU A 1 297 ? -0.564 5.734 -16.658 1.00 89.62 297 LEU A CA 1
ATOM 2322 C C . LEU A 1 297 ? -0.912 6.124 -15.213 1.00 89.62 297 LEU A C 1
ATOM 2324 O O . LEU A 1 297 ? -1.623 5.401 -14.514 1.00 89.62 297 LEU A O 1
ATOM 2328 N N . THR A 1 298 ? -0.490 7.319 -14.794 1.00 84.12 298 THR A N 1
ATOM 2329 C CA . THR A 1 298 ? -0.803 7.872 -13.470 1.00 84.12 298 THR A CA 1
ATOM 2330 C C . THR A 1 298 ? -2.305 8.085 -13.281 1.00 84.12 298 THR A C 1
ATOM 2332 O O . THR A 1 298 ? -2.838 7.750 -12.227 1.00 84.12 298 THR A O 1
ATOM 2335 N N . GLU A 1 299 ? -3.010 8.604 -14.288 1.00 83.56 299 GLU A N 1
ATOM 2336 C CA . GLU A 1 299 ? -4.464 8.779 -14.241 1.00 83.56 299 GLU A CA 1
ATOM 2337 C C . GLU A 1 299 ? -5.192 7.441 -14.060 1.00 83.56 299 GLU A C 1
ATOM 2339 O O . GLU A 1 299 ? -6.042 7.321 -13.179 1.00 83.56 299 GLU A O 1
ATOM 2344 N N . ILE A 1 300 ? -4.824 6.419 -14.840 1.00 81.56 300 ILE A N 1
ATOM 2345 C CA . ILE A 1 300 ? -5.412 5.074 -14.750 1.00 81.56 300 ILE A CA 1
ATOM 2346 C C . ILE A 1 300 ? -5.186 4.482 -13.353 1.00 81.56 300 ILE A C 1
ATOM 2348 O O . ILE A 1 300 ? -6.122 3.936 -12.766 1.00 81.56 300 ILE A O 1
ATOM 2352 N N . LYS A 1 301 ? -3.984 4.651 -12.785 1.00 74.88 301 LYS A N 1
ATOM 2353 C CA . LYS A 1 301 ? -3.649 4.189 -11.429 1.00 74.88 301 LYS A CA 1
ATOM 2354 C C . LYS A 1 301 ? -4.424 4.943 -10.342 1.00 74.88 301 LYS A C 1
ATOM 2356 O O . LYS A 1 301 ? -4.987 4.329 -9.438 1.00 74.88 301 LYS A O 1
ATOM 2361 N N . ASN A 1 302 ? -4.508 6.267 -10.454 1.00 67.31 302 ASN A N 1
ATOM 2362 C CA . ASN A 1 302 ? -5.128 7.140 -9.453 1.00 67.31 302 ASN A CA 1
ATOM 2363 C C . ASN A 1 302 ? -6.664 7.101 -9.451 1.00 67.31 302 ASN A C 1
ATOM 2365 O O . ASN A 1 302 ? -7.282 7.642 -8.538 1.00 67.31 302 ASN A O 1
ATOM 2369 N N . LYS A 1 303 ? -7.318 6.409 -10.397 1.00 61.22 303 LYS A N 1
ATOM 2370 C CA . LYS A 1 303 ? -8.758 6.085 -10.282 1.00 61.22 303 LYS A CA 1
ATOM 2371 C C . LYS A 1 303 ? -9.089 5.303 -8.988 1.00 61.22 303 LYS A C 1
ATOM 2373 O O . LYS A 1 303 ? -10.261 5.234 -8.598 1.00 61.22 303 LYS A O 1
ATOM 2378 N N . GLN A 1 304 ? -8.079 4.751 -8.306 1.00 53.16 304 GLN A N 1
ATOM 2379 C CA . GLN A 1 304 ? -8.150 4.130 -6.981 1.00 53.16 304 GLN A CA 1
ATOM 2380 C C . GLN A 1 304 ? -7.666 5.122 -5.891 1.00 53.16 304 GLN A C 1
ATOM 2382 O O . GLN A 1 304 ? -6.508 5.102 -5.486 1.00 53.16 304 GLN A O 1
ATOM 2387 N N . ASN A 1 305 ? -8.540 6.034 -5.438 1.00 53.34 305 ASN A N 1
ATOM 2388 C CA . ASN A 1 305 ? -8.230 7.027 -4.388 1.00 53.34 305 ASN A CA 1
ATOM 2389 C C . ASN A 1 305 ? -8.203 6.411 -2.978 1.00 53.34 305 ASN A C 1
ATOM 2391 O O . ASN A 1 305 ? -9.095 5.644 -2.628 1.00 53.34 305 ASN A O 1
ATOM 2395 N N . PHE A 1 306 ? -7.270 6.844 -2.125 1.00 47.41 306 PHE A N 1
ATOM 2396 C CA . PHE A 1 306 ? -7.118 6.373 -0.740 1.00 47.41 306 PHE A CA 1
ATOM 2397 C C . PHE A 1 306 ? -8.344 6.677 0.148 1.00 47.41 306 PHE A C 1
ATOM 2399 O O . PHE A 1 306 ? -8.753 5.846 0.959 1.00 47.41 306 PHE A O 1
ATOM 2406 N N . HIS A 1 307 ? -9.005 7.830 -0.035 1.00 46.81 307 HIS A N 1
ATOM 2407 C CA . HIS A 1 307 ? -10.274 8.121 0.651 1.00 46.81 307 HIS A CA 1
ATOM 2408 C C . HIS A 1 307 ? -11.427 7.199 0.230 1.00 46.81 307 HIS A C 1
ATOM 2410 O O . HIS A 1 307 ? -12.318 6.926 1.037 1.00 46.81 307 HIS A O 1
ATOM 2416 N N . LYS A 1 308 ? -11.397 6.685 -1.005 1.00 53.38 308 LYS A N 1
ATOM 2417 C CA . LYS A 1 308 ? -12.371 5.702 -1.493 1.00 53.38 308 LYS A CA 1
ATOM 2418 C C . LYS A 1 308 ? -12.220 4.394 -0.711 1.00 53.38 308 LYS A C 1
ATOM 2420 O O . LYS A 1 308 ? -13.219 3.772 -0.380 1.00 53.38 308 LYS A O 1
ATOM 2425 N N . THR A 1 309 ? -11.000 4.019 -0.333 1.00 60.78 309 THR A N 1
ATOM 2426 C CA . THR A 1 309 ? -10.680 2.693 0.205 1.00 60.78 309 THR A CA 1
ATOM 2427 C C . THR A 1 309 ? -11.278 2.420 1.591 1.00 60.78 309 THR A C 1
ATOM 2429 O O . THR A 1 309 ? -11.781 1.325 1.819 1.00 60.78 309 THR A O 1
ATOM 2432 N N . PHE A 1 310 ? -11.340 3.401 2.503 1.00 62.00 310 PHE A N 1
ATOM 2433 C CA . PHE A 1 310 ? -11.927 3.153 3.833 1.00 62.00 310 PHE A CA 1
ATOM 2434 C C . PHE A 1 310 ? -13.450 2.961 3.790 1.00 62.00 310 PHE A C 1
ATOM 2436 O O . PHE A 1 310 ? -13.971 1.989 4.329 1.00 62.00 310 PHE A O 1
ATOM 2443 N N . LEU A 1 311 ? -14.185 3.869 3.138 1.00 67.06 311 LEU A N 1
ATOM 2444 C CA . LEU A 1 311 ? -15.648 3.785 3.096 1.00 67.06 311 LEU A CA 1
ATOM 2445 C C . LEU A 1 311 ? -16.124 2.722 2.098 1.00 67.06 311 LEU A C 1
ATOM 2447 O O . LEU A 1 311 ? -16.988 1.919 2.439 1.00 67.06 311 LEU A O 1
ATOM 2451 N N . VAL A 1 312 ? -15.545 2.658 0.898 1.00 74.69 312 VAL A N 1
ATOM 2452 C CA . VAL A 1 312 ? -15.967 1.685 -0.122 1.00 74.69 312 VAL A CA 1
ATOM 2453 C C . VAL A 1 312 ? -15.519 0.278 0.257 1.00 74.69 312 VAL A C 1
ATOM 2455 O O . VAL A 1 312 ? -16.365 -0.608 0.340 1.00 74.69 312 VAL A O 1
ATOM 2458 N N . ASN A 1 313 ? -14.237 0.062 0.569 1.00 80.38 313 ASN A N 1
ATOM 2459 C CA . ASN A 1 313 ? -13.754 -1.295 0.838 1.00 80.38 313 ASN A CA 1
ATOM 2460 C C . ASN A 1 313 ? -13.958 -1.696 2.301 1.00 80.38 313 ASN A C 1
ATOM 2462 O O . ASN A 1 313 ? -14.414 -2.804 2.565 1.00 80.38 313 ASN A O 1
ATOM 2466 N N . GLY A 1 314 ? -13.686 -0.797 3.252 1.00 83.56 314 GLY A N 1
ATOM 2467 C CA . GLY A 1 314 ? -13.844 -1.079 4.683 1.00 83.56 314 GLY A CA 1
ATOM 2468 C C . GLY A 1 314 ? -15.300 -1.277 5.109 1.00 83.56 314 GLY A C 1
ATOM 2469 O O . GLY A 1 314 ? -15.571 -2.171 5.899 1.00 83.56 314 GLY A O 1
ATOM 2470 N N . THR A 1 315 ? -16.262 -0.534 4.545 1.00 87.00 315 THR A N 1
ATOM 2471 C CA . THR A 1 315 ? -17.694 -0.659 4.919 1.00 87.00 315 THR A CA 1
ATOM 2472 C C . THR A 1 315 ? -18.594 -1.259 3.833 1.00 87.00 315 THR A C 1
ATOM 2474 O O . THR A 1 315 ? -19.807 -1.354 4.020 1.00 87.00 315 THR A O 1
ATOM 2477 N N . GLY A 1 316 ? -18.033 -1.649 2.685 1.00 85.94 316 GLY A N 1
ATOM 2478 C CA . GLY A 1 316 ? -18.785 -2.196 1.549 1.00 85.94 316 GLY A CA 1
ATOM 2479 C C . GLY A 1 316 ? -19.714 -1.179 0.871 1.00 85.94 316 GLY A C 1
ATOM 2480 O O . GLY A 1 316 ? -20.691 -1.566 0.228 1.00 85.94 316 GLY A O 1
ATOM 2481 N N . MET A 1 317 ? -19.458 0.124 1.041 1.00 87.62 317 MET A N 1
ATOM 2482 C CA . MET A 1 317 ? -20.299 1.189 0.493 1.00 87.62 317 MET A CA 1
ATOM 2483 C C . MET A 1 317 ? -20.169 1.267 -1.029 1.00 87.62 317 MET A C 1
ATOM 2485 O O . MET A 1 317 ? -19.071 1.225 -1.575 1.00 87.62 317 MET A O 1
ATOM 2489 N N . SER A 1 318 ? -21.282 1.456 -1.742 1.00 82.12 318 SER A N 1
ATOM 2490 C CA . SER A 1 318 ? -21.230 1.652 -3.194 1.00 82.12 318 SER A CA 1
ATOM 2491 C C . SER A 1 318 ? -20.598 3.004 -3.561 1.00 82.12 318 SER A C 1
ATOM 2493 O O . SER A 1 318 ? -20.750 3.987 -2.838 1.00 82.12 318 SER A O 1
ATOM 2495 N N . ASN A 1 319 ? -19.957 3.101 -4.732 1.00 76.12 319 ASN A N 1
ATOM 2496 C CA . ASN A 1 319 ? -19.386 4.374 -5.205 1.00 76.12 319 ASN A CA 1
ATOM 2497 C C . ASN A 1 319 ? -20.430 5.498 -5.292 1.00 76.12 319 ASN A C 1
ATOM 2499 O O . ASN A 1 319 ? -20.127 6.640 -4.963 1.00 76.12 319 ASN A O 1
ATOM 2503 N N . ARG A 1 320 ? -21.666 5.165 -5.686 1.00 81.19 320 ARG A N 1
ATOM 2504 C CA . ARG A 1 320 ? -22.781 6.118 -5.758 1.00 81.19 320 ARG A CA 1
ATOM 2505 C C . ARG A 1 320 ? -23.139 6.671 -4.377 1.00 81.19 320 ARG A C 1
ATOM 2507 O O . ARG A 1 320 ? -23.326 7.876 -4.230 1.00 81.19 320 ARG A O 1
ATOM 2514 N N . ASP A 1 321 ? -23.260 5.798 -3.378 1.00 82.69 321 ASP A N 1
ATOM 2515 C CA . ASP A 1 321 ? -23.595 6.216 -2.011 1.00 82.69 321 ASP A CA 1
ATOM 2516 C C . ASP A 1 321 ? -22.420 6.976 -1.366 1.00 82.69 321 ASP A C 1
ATOM 2518 O O . ASP A 1 321 ? -22.636 7.969 -0.673 1.00 82.69 321 ASP A O 1
ATOM 2522 N N . HIS A 1 322 ? -21.178 6.590 -1.679 1.00 80.81 322 HIS A N 1
ATOM 2523 C CA . HIS A 1 322 ? -19.980 7.327 -1.279 1.00 80.81 322 HIS A CA 1
ATOM 2524 C C . HIS A 1 322 ? -19.963 8.746 -1.864 1.00 80.81 322 HIS A C 1
ATOM 2526 O O . HIS A 1 322 ? -19.781 9.710 -1.124 1.00 80.81 322 HIS A O 1
ATOM 2532 N N . GLU A 1 323 ? -20.207 8.909 -3.168 1.00 76.38 323 GLU A N 1
ATOM 2533 C CA . GLU A 1 323 ? -20.308 10.225 -3.816 1.00 76.38 323 GLU A CA 1
ATOM 2534 C C . GLU A 1 323 ? -21.387 11.103 -3.174 1.00 76.38 323 GLU A C 1
ATOM 2536 O O . GLU A 1 323 ? -21.159 12.293 -2.942 1.00 76.38 323 GLU A O 1
ATOM 2541 N N . MET A 1 324 ? -22.533 10.512 -2.822 1.00 76.50 324 MET A N 1
ATOM 2542 C CA . MET A 1 324 ? -23.600 11.201 -2.097 1.00 76.50 324 MET A CA 1
ATOM 2543 C C . MET A 1 324 ? -23.124 11.697 -0.725 1.00 76.50 324 MET A C 1
ATOM 2545 O O . MET A 1 324 ? -23.411 12.842 -0.363 1.00 76.50 324 MET A O 1
ATOM 2549 N N . MET A 1 325 ? -22.363 10.873 0.003 1.00 74.00 325 MET A N 1
ATOM 2550 C CA . MET A 1 325 ? -21.789 11.203 1.311 1.00 74.00 325 MET A CA 1
ATOM 2551 C C . MET A 1 325 ? -20.741 12.328 1.225 1.00 74.00 325 MET A C 1
ATOM 2553 O O . MET A 1 325 ? -20.755 13.234 2.057 1.00 74.00 325 MET A O 1
ATOM 2557 N N . VAL A 1 326 ? -19.865 12.324 0.210 1.00 67.88 326 VAL A N 1
ATOM 2558 C CA . VAL A 1 326 ? -18.713 13.252 0.129 1.00 67.88 326 VAL A CA 1
ATOM 2559 C C . VAL A 1 326 ? -18.939 14.515 -0.718 1.00 67.88 326 VAL A C 1
ATOM 2561 O O . VAL A 1 326 ? -18.063 15.387 -0.757 1.00 67.88 326 VAL A O 1
ATOM 2564 N N . SER A 1 327 ? -20.081 14.647 -1.405 1.00 62.66 327 SER A N 1
ATOM 2565 C CA . SER A 1 327 ? -20.352 15.772 -2.317 1.00 62.66 327 SER A CA 1
ATOM 2566 C C . SER A 1 327 ? -20.252 17.150 -1.623 1.00 62.66 327 SER A C 1
ATOM 2568 O O . SER A 1 327 ? -20.576 17.307 -0.446 1.00 62.66 327 SER A O 1
ATOM 2570 N N . LYS A 1 328 ? -19.825 18.200 -2.348 1.00 47.16 328 LYS A N 1
ATOM 2571 C CA . LYS A 1 328 ? -19.695 19.574 -1.803 1.00 47.16 328 LYS A CA 1
ATOM 2572 C C . LYS A 1 328 ? -21.026 20.178 -1.329 1.00 47.16 328 LYS A C 1
ATOM 2574 O O . LYS A 1 328 ? -21.000 20.977 -0.400 1.00 47.16 328 LYS A O 1
ATOM 2579 N N . ALA A 1 329 ? -22.160 19.778 -1.911 1.00 47.25 329 ALA A N 1
ATOM 2580 C CA . ALA A 1 329 ? -23.492 20.146 -1.413 1.00 47.25 329 ALA A CA 1
ATOM 2581 C C . ALA A 1 329 ? -23.812 19.479 -0.057 1.00 47.25 329 ALA A C 1
ATOM 2583 O O . ALA A 1 329 ? -24.667 19.945 0.690 1.00 47.25 329 ALA A O 1
ATOM 2584 N N . THR A 1 330 ? -23.080 18.410 0.269 1.00 51.59 330 THR A N 1
ATOM 2585 C CA . THR A 1 330 ? -23.218 17.564 1.458 1.00 51.59 330 THR A CA 1
ATOM 2586 C C . THR A 1 330 ? -22.222 17.931 2.580 1.00 51.59 330 THR A C 1
ATOM 2588 O O . THR A 1 330 ? -22.386 17.478 3.713 1.00 51.59 330 THR A O 1
ATOM 2591 N N . LYS A 1 331 ? -21.184 18.744 2.307 1.00 49.38 331 LYS A N 1
ATOM 2592 C CA . LYS A 1 331 ? -19.969 18.826 3.143 1.00 49.38 331 LYS A CA 1
ATOM 2593 C C . LYS A 1 331 ? -20.130 19.628 4.454 1.00 49.38 331 LYS A C 1
ATOM 2595 O O . LYS A 1 331 ? -20.512 20.797 4.460 1.00 49.38 331 LYS A O 1
ATOM 2600 N N . ALA A 1 332 ? -19.676 18.988 5.535 1.00 49.69 332 ALA A N 1
ATOM 2601 C CA . ALA A 1 332 ? -19.282 19.493 6.858 1.00 49.69 332 ALA A CA 1
ATOM 2602 C C . ALA A 1 332 ? -20.381 19.927 7.839 1.00 49.69 332 ALA A C 1
ATOM 2604 O O . ALA A 1 332 ? -20.409 19.388 8.937 1.00 49.69 332 ALA A O 1
ATOM 2605 N N . LYS A 1 333 ? -21.294 20.837 7.482 1.00 54.03 333 LYS A N 1
ATOM 2606 C CA . LYS A 1 333 ? -22.097 21.503 8.526 1.00 54.03 333 LYS A CA 1
ATOM 2607 C C . LYS A 1 333 ? -23.045 20.556 9.280 1.00 54.03 333 LYS A C 1
ATOM 2609 O O . LYS A 1 333 ? -23.063 20.569 10.493 1.00 54.03 333 LYS A O 1
ATOM 2614 N N . PHE A 1 334 ? -23.745 19.660 8.581 1.00 58.25 334 PHE A N 1
ATOM 2615 C CA . PHE A 1 334 ? -24.779 18.818 9.205 1.00 58.25 334 PHE A CA 1
ATOM 2616 C C . PHE A 1 334 ? -24.252 17.664 10.076 1.00 58.25 334 PHE A C 1
ATOM 2618 O O . PHE A 1 334 ? -24.833 17.394 11.120 1.00 58.25 334 PHE A O 1
ATOM 2625 N N . GLU A 1 335 ? -23.179 16.966 9.685 1.00 67.44 335 GLU A N 1
ATOM 2626 C CA . GLU A 1 335 ? -22.577 15.944 10.564 1.00 67.44 335 GLU A CA 1
ATOM 2627 C C . GLU A 1 335 ? -21.868 16.589 11.757 1.00 67.44 335 GLU A C 1
ATOM 2629 O O . GLU A 1 335 ? -21.927 16.064 12.865 1.00 67.44 335 GLU A O 1
ATOM 2634 N N . GLU A 1 336 ? -21.239 17.748 11.548 1.00 72.31 336 GLU A N 1
ATOM 2635 C CA . GLU A 1 336 ? -20.666 18.554 12.623 1.00 72.31 336 GLU A CA 1
ATOM 2636 C C . GLU A 1 336 ? -21.758 19.025 13.592 1.00 72.31 336 GLU A C 1
ATOM 2638 O O . GLU A 1 336 ? -21.600 18.841 14.794 1.00 72.31 336 GLU A O 1
ATOM 2643 N N . ASP A 1 337 ? -22.899 19.501 13.086 1.00 78.69 337 ASP A N 1
ATOM 2644 C CA . ASP A 1 337 ? -24.066 19.877 13.891 1.00 78.69 337 ASP A CA 1
ATOM 2645 C C . ASP A 1 337 ? -24.626 18.671 14.673 1.00 78.69 337 ASP A C 1
ATOM 2647 O O . ASP A 1 337 ? -24.934 18.802 15.857 1.00 78.69 337 ASP A O 1
ATOM 2651 N N . LEU A 1 338 ? -24.698 17.476 14.066 1.00 82.19 338 LEU A N 1
ATOM 2652 C CA . LEU A 1 338 ? -25.092 16.245 14.768 1.00 82.19 338 LEU A CA 1
ATOM 2653 C C . LEU A 1 338 ? -24.092 15.870 15.871 1.00 82.19 338 LEU A C 1
ATOM 2655 O O . LEU A 1 338 ? -24.490 15.537 16.988 1.00 82.19 338 LEU A O 1
ATOM 2659 N N . HIS A 1 339 ? -22.791 15.919 15.588 1.00 85.81 339 HIS A N 1
ATOM 2660 C CA . HIS A 1 339 ? -21.764 15.621 16.586 1.00 85.81 339 HIS A CA 1
ATOM 2661 C C . HIS A 1 339 ? -21.777 16.641 17.726 1.00 85.81 339 HIS A C 1
ATOM 2663 O O . HIS A 1 339 ? -21.715 16.242 18.888 1.00 85.81 339 HIS A O 1
ATOM 2669 N N . LEU A 1 340 ? -21.911 17.932 17.416 1.00 84.88 340 LEU A N 1
ATOM 2670 C CA . LEU A 1 340 ? -22.024 19.010 18.398 1.00 84.88 340 LEU A CA 1
ATOM 2671 C C . LEU A 1 340 ? -23.292 18.884 19.245 1.00 84.88 340 LEU A C 1
ATOM 2673 O O . LEU A 1 340 ? -23.230 19.085 20.455 1.00 84.88 340 LEU A O 1
ATOM 2677 N N . GLY A 1 341 ? -24.418 18.524 18.628 1.00 84.38 341 GLY A N 1
ATOM 2678 C CA . GLY A 1 341 ? -25.707 18.384 19.300 1.00 84.38 341 GLY A CA 1
ATOM 2679 C C . GLY A 1 341 ? -25.805 17.166 20.218 1.00 84.38 341 GLY A C 1
ATOM 2680 O O . GLY A 1 341 ? -26.470 17.250 21.246 1.00 84.38 341 GLY A O 1
ATOM 2681 N N . PHE A 1 342 ? -25.129 16.058 19.884 1.00 87.25 342 PHE A N 1
ATOM 2682 C CA . PHE A 1 342 ? -25.333 14.780 20.579 1.00 87.25 342 PHE A CA 1
ATOM 2683 C C . PHE A 1 342 ? -24.074 14.140 21.179 1.00 87.25 342 PHE A C 1
ATOM 2685 O O . PHE A 1 342 ? -24.137 13.639 22.295 1.00 87.25 342 PHE A O 1
ATOM 2692 N N . LEU A 1 343 ? -22.936 14.125 20.473 1.00 87.62 343 LEU A N 1
ATOM 2693 C CA . LEU A 1 343 ? -21.724 13.407 20.920 1.00 87.62 343 LEU A CA 1
ATOM 2694 C C . LEU A 1 343 ? -20.723 14.290 21.682 1.00 87.62 343 LEU A C 1
ATOM 2696 O O . LEU A 1 343 ? -19.860 13.779 22.396 1.00 87.62 343 LEU A O 1
ATOM 2700 N N . LEU A 1 344 ? -20.829 15.609 21.525 1.00 86.06 344 LEU A N 1
ATOM 2701 C CA . LEU A 1 344 ? -20.008 16.611 22.211 1.00 86.06 344 LEU A CA 1
ATOM 2702 C C . LEU A 1 344 ? -20.820 17.464 23.195 1.00 86.06 344 LEU A C 1
ATOM 2704 O O . LEU A 1 344 ? -20.238 18.255 23.935 1.00 86.06 344 LEU A O 1
ATOM 2708 N N . ASN A 1 345 ? -22.145 17.297 23.219 1.00 87.44 345 ASN A N 1
ATOM 2709 C CA . ASN A 1 345 ? -23.028 17.926 24.190 1.00 87.44 345 ASN A CA 1
ATOM 2710 C C . ASN A 1 345 ? -23.057 17.105 25.485 1.00 87.44 345 ASN A C 1
ATOM 2712 O O . ASN A 1 345 ? -23.400 15.926 25.471 1.00 87.44 345 ASN A O 1
ATOM 2716 N N . GLU A 1 346 ? -22.725 17.731 26.612 1.00 82.19 346 GLU A N 1
ATOM 2717 C CA . GLU A 1 346 ? -22.609 17.041 27.901 1.00 82.19 346 GLU A CA 1
ATOM 2718 C C . GLU A 1 346 ? -23.912 16.356 28.345 1.00 82.19 346 GLU A C 1
ATOM 2720 O O . GLU A 1 346 ? -23.877 15.225 28.834 1.00 82.19 346 GLU A O 1
ATOM 2725 N N . THR A 1 347 ? -25.062 17.006 28.147 1.00 81.81 347 THR A N 1
ATOM 2726 C CA . THR A 1 347 ? -26.373 16.462 28.527 1.00 81.81 347 THR A CA 1
ATOM 2727 C C . THR A 1 347 ? -26.716 15.236 27.689 1.00 81.81 347 THR A C 1
ATOM 2729 O O . THR A 1 347 ? -26.996 14.175 28.246 1.00 81.81 347 THR A O 1
ATOM 2732 N N . ALA A 1 348 ? -26.607 15.346 26.362 1.00 84.12 348 ALA A N 1
ATOM 2733 C CA . ALA A 1 348 ? -26.919 14.246 25.451 1.00 84.12 348 ALA A CA 1
ATOM 2734 C C . ALA A 1 348 ? -25.976 13.044 25.639 1.00 84.12 348 ALA A C 1
ATOM 2736 O O . ALA A 1 348 ? -26.409 11.892 25.592 1.00 84.12 348 ALA A O 1
ATOM 2737 N N . VAL A 1 349 ? -24.693 13.292 25.920 1.00 86.75 349 VAL A N 1
ATOM 2738 C CA . VAL A 1 349 ? -23.745 12.220 26.251 1.00 86.75 349 VAL A CA 1
ATOM 2739 C C . VAL A 1 349 ? -24.105 11.560 27.583 1.00 86.75 349 VAL A C 1
ATOM 2741 O O . VAL A 1 349 ? -24.081 10.337 27.674 1.00 86.75 349 VAL A O 1
ATOM 2744 N N . SER A 1 350 ? -24.505 12.335 28.594 1.00 83.12 350 SER A N 1
ATOM 2745 C CA . SER A 1 350 ? -24.909 11.783 29.895 1.00 83.12 350 SER A CA 1
ATOM 2746 C C . SER A 1 350 ? -26.153 10.886 29.788 1.00 83.12 350 SER A C 1
ATOM 2748 O O . SER A 1 350 ? -26.251 9.879 30.487 1.00 83.12 350 SER A O 1
ATOM 2750 N N . GLU A 1 351 ? -27.108 11.217 28.915 1.00 84.31 351 GLU A N 1
ATOM 2751 C CA . GLU A 1 351 ? -28.247 10.347 28.573 1.00 84.31 351 GLU A CA 1
ATOM 2752 C C . GLU A 1 351 ? -27.785 9.027 27.943 1.00 84.31 351 GLU A C 1
ATOM 2754 O O . GLU A 1 351 ? -28.156 7.950 28.413 1.00 84.31 351 GLU A O 1
ATOM 2759 N N . LEU A 1 352 ? -26.919 9.103 26.927 1.00 87.94 352 LEU A N 1
ATOM 2760 C CA . LEU A 1 352 ? -26.343 7.930 26.265 1.00 87.94 352 LEU A CA 1
ATOM 2761 C C . LEU A 1 352 ? -25.599 7.029 27.253 1.00 87.94 352 LEU A C 1
ATOM 2763 O O . LEU A 1 352 ? -25.752 5.808 27.217 1.00 87.94 352 LEU A O 1
ATOM 2767 N N . THR A 1 353 ? -24.815 7.610 28.161 1.00 88.75 353 THR A N 1
ATOM 2768 C CA . THR A 1 353 ? -24.078 6.835 29.160 1.00 88.75 353 THR A CA 1
ATOM 2769 C C . THR A 1 353 ? -25.007 6.192 30.186 1.00 88.75 353 THR A C 1
ATOM 2771 O O . THR A 1 353 ? -24.771 5.043 30.556 1.00 88.75 353 THR A O 1
ATOM 2774 N N . ARG A 1 354 ? -26.097 6.853 30.603 1.00 87.12 354 ARG A N 1
ATOM 2775 C CA . ARG A 1 354 ? -27.126 6.220 31.453 1.00 87.12 354 ARG A CA 1
ATOM 2776 C C . ARG A 1 354 ? -27.756 5.010 30.761 1.00 87.12 354 ARG A C 1
ATOM 2778 O O . ARG A 1 354 ? -27.871 3.953 31.382 1.00 87.12 354 ARG A O 1
ATOM 2785 N N . ALA A 1 355 ? -28.106 5.141 29.480 1.00 89.62 355 ALA A N 1
ATOM 2786 C CA . ALA A 1 355 ? -28.622 4.028 28.688 1.00 89.62 355 ALA A CA 1
ATOM 2787 C C . ALA A 1 355 ? -27.598 2.881 28.603 1.00 89.62 355 ALA A C 1
ATOM 2789 O O . ALA A 1 355 ? -27.941 1.736 28.889 1.00 89.62 355 ALA A O 1
ATOM 2790 N N . PHE A 1 356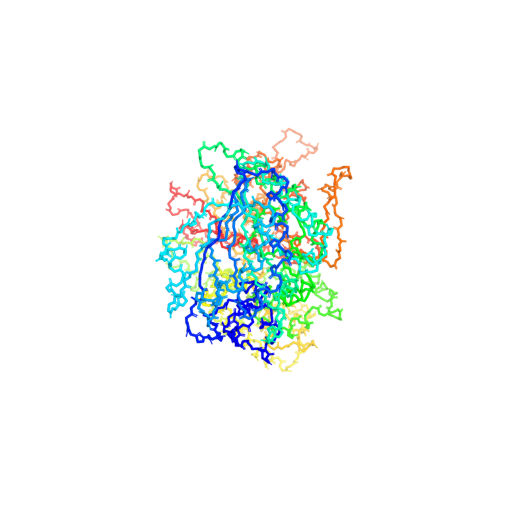 ? -26.331 3.186 28.302 1.00 93.00 356 PHE A N 1
ATOM 2791 C CA . PHE A 1 356 ? -25.249 2.196 28.280 1.00 93.00 356 PHE A CA 1
ATOM 2792 C C . PHE A 1 356 ? -25.102 1.458 29.616 1.00 93.00 356 PHE A C 1
ATOM 2794 O O . PHE A 1 356 ? -25.104 0.233 29.618 1.00 93.00 356 PHE A O 1
ATOM 2801 N N . VAL A 1 357 ? -25.024 2.169 30.747 1.00 90.69 357 VAL A N 1
ATOM 2802 C CA . VAL A 1 357 ? -24.898 1.562 32.088 1.00 90.69 357 VAL A CA 1
ATOM 2803 C C . VAL A 1 357 ? -26.060 0.606 32.370 1.00 90.69 357 VAL A C 1
ATOM 2805 O O . VAL A 1 357 ? -25.844 -0.505 32.858 1.00 90.69 357 VAL A O 1
ATOM 2808 N N . CYS A 1 358 ? -27.285 1.001 32.012 1.00 88.56 358 CYS A N 1
ATOM 2809 C CA . CYS A 1 358 ? -28.470 0.156 32.151 1.00 88.56 358 CYS A CA 1
ATOM 2810 C C . CYS A 1 358 ? -28.346 -1.132 31.321 1.00 88.56 358 CYS A C 1
ATOM 2812 O O . CYS A 1 358 ? -28.456 -2.233 31.865 1.00 88.56 358 CYS A O 1
ATOM 2814 N N . PHE A 1 359 ? -28.054 -1.016 30.022 1.00 91.12 359 PHE A N 1
ATOM 2815 C CA . PHE A 1 359 ? -27.942 -2.180 29.138 1.00 91.12 359 PHE A CA 1
ATOM 2816 C C . PHE A 1 359 ? -26.718 -3.044 29.443 1.00 91.12 359 PHE A C 1
ATOM 2818 O O . PHE A 1 359 ? -26.785 -4.261 29.303 1.00 91.12 359 PHE A O 1
ATOM 2825 N N . PHE A 1 360 ? -25.621 -2.462 29.926 1.00 91.69 360 PHE A N 1
ATOM 2826 C CA . PHE A 1 360 ? -24.444 -3.220 30.336 1.00 91.69 360 PHE A CA 1
ATOM 2827 C C . PHE A 1 360 ? -24.747 -4.078 31.563 1.00 91.69 360 PHE A C 1
ATOM 2829 O O . PHE A 1 360 ? -24.400 -5.257 31.573 1.00 91.69 360 PHE A O 1
ATOM 2836 N N . LYS A 1 361 ? -25.493 -3.551 32.547 1.00 86.88 361 LYS A N 1
ATOM 2837 C CA . LYS A 1 361 ? -26.008 -4.374 33.653 1.00 86.88 361 LYS A CA 1
ATOM 2838 C C . LYS A 1 361 ? -26.931 -5.477 33.144 1.00 86.88 361 LYS A C 1
ATOM 2840 O O . LYS A 1 361 ? -26.775 -6.615 33.565 1.00 86.88 361 LYS A O 1
ATOM 2845 N N . GLN A 1 362 ? -27.862 -5.168 32.241 1.00 87.56 362 GLN A N 1
ATOM 2846 C CA . GLN A 1 362 ? -28.771 -6.180 31.692 1.00 87.56 362 GLN A CA 1
ATOM 2847 C C . GLN A 1 362 ? -28.020 -7.303 30.966 1.00 87.56 362 GLN A C 1
ATOM 2849 O O . GLN A 1 362 ? -28.353 -8.470 31.147 1.00 87.56 362 GLN A O 1
ATOM 2854 N N . GLU A 1 363 ? -26.992 -6.982 30.177 1.00 88.56 363 GLU A N 1
ATOM 2855 C CA . GLU A 1 363 ? -26.165 -7.994 29.510 1.00 88.56 363 GLU A CA 1
ATOM 2856 C C . GLU A 1 363 ? -25.338 -8.808 30.522 1.00 88.56 363 GLU A C 1
ATOM 2858 O O . GLU A 1 363 ? -25.246 -10.027 30.362 1.00 88.56 363 GLU A O 1
ATOM 2863 N N . ILE A 1 364 ? -24.821 -8.181 31.590 1.00 85.25 364 ILE A N 1
ATOM 2864 C CA . ILE A 1 364 ? -24.166 -8.870 32.720 1.00 85.25 364 ILE A CA 1
ATOM 2865 C C . ILE A 1 364 ? -25.137 -9.819 33.446 1.00 85.25 364 ILE A C 1
ATOM 2867 O O . ILE A 1 364 ? -24.757 -10.929 33.807 1.00 85.25 364 ILE A O 1
ATOM 2871 N N . ASP A 1 365 ? -26.381 -9.399 33.667 1.00 80.44 365 ASP A N 1
ATOM 2872 C CA . ASP A 1 365 ? -27.402 -10.182 34.376 1.00 80.44 365 ASP A CA 1
ATOM 2873 C C . ASP A 1 365 ? -28.047 -11.260 33.482 1.00 80.44 365 ASP A C 1
ATOM 2875 O O . ASP A 1 365 ? -28.691 -12.184 33.976 1.00 80.44 365 ASP A O 1
ATOM 2879 N N . SER A 1 366 ? -27.875 -11.168 32.160 1.00 79.50 366 SER A N 1
ATOM 2880 C CA . SER A 1 366 ? -28.363 -12.162 31.201 1.00 79.50 366 SER A CA 1
ATOM 2881 C C . SER A 1 366 ? -27.543 -13.458 31.242 1.00 79.50 366 SER A C 1
ATOM 2883 O O . SER A 1 366 ? -26.390 -13.456 31.658 1.00 79.50 366 SER A O 1
ATOM 2885 N N . ALA A 1 367 ? -28.070 -14.557 30.687 1.00 59.75 367 ALA A N 1
ATOM 2886 C CA . ALA A 1 367 ? -27.349 -15.836 30.576 1.00 59.75 367 ALA A CA 1
ATOM 2887 C C . ALA A 1 367 ? -25.975 -15.738 29.872 1.00 59.75 367 ALA A C 1
ATOM 2889 O O . ALA A 1 367 ? -25.134 -16.611 30.041 1.00 59.75 367 ALA A O 1
ATOM 2890 N N . ARG A 1 368 ? -25.721 -14.684 29.078 1.00 61.62 368 ARG A N 1
ATOM 2891 C CA . ARG A 1 368 ? -24.410 -14.460 28.443 1.00 61.62 368 ARG A CA 1
ATOM 2892 C C . ARG A 1 368 ? -23.377 -13.826 29.381 1.00 61.62 368 ARG A C 1
ATOM 2894 O O . ARG A 1 368 ? -22.186 -13.954 29.117 1.00 61.62 368 ARG A O 1
ATOM 2901 N N . GLY A 1 369 ? -23.826 -13.142 30.432 1.00 55.97 369 GLY A N 1
ATOM 2902 C CA . GLY A 1 369 ? -22.986 -12.509 31.449 1.00 55.97 369 GLY A CA 1
ATOM 2903 C C . GLY A 1 369 ? -23.076 -13.158 32.834 1.00 55.97 369 GLY A C 1
ATOM 2904 O O . GLY A 1 369 ? -22.236 -12.863 33.685 1.00 55.97 369 GLY A O 1
ATOM 2905 N N . SER A 1 370 ? -24.051 -14.048 33.069 1.00 57.78 370 SER A N 1
ATOM 2906 C CA . SER A 1 370 ? -24.319 -14.615 34.389 1.00 57.78 370 SER A CA 1
ATOM 2907 C C . SER A 1 370 ? -23.150 -15.462 34.881 1.00 57.78 370 SER A C 1
ATOM 2909 O O . SER A 1 370 ? -22.815 -16.494 34.300 1.00 57.78 370 SER A O 1
ATOM 2911 N N . VAL A 1 371 ? -22.574 -15.050 36.008 1.00 54.53 371 VAL A N 1
ATOM 2912 C CA . VAL A 1 371 ? -21.451 -15.730 36.671 1.00 54.53 371 VAL A CA 1
ATOM 2913 C C . VAL A 1 371 ? -21.875 -17.018 37.383 1.00 54.53 371 VAL A C 1
ATOM 2915 O O . VAL A 1 371 ? -21.020 -17.765 37.831 1.00 54.53 371 VAL A O 1
ATOM 2918 N N . GLU A 1 372 ? -23.162 -17.368 37.407 1.00 54.84 372 GLU A N 1
ATOM 2919 C CA . GLU A 1 372 ? -23.625 -18.675 37.906 1.00 54.84 372 GLU A CA 1
ATOM 2920 C C . GLU A 1 372 ? -23.009 -19.856 37.120 1.00 54.84 372 GLU A C 1
ATOM 2922 O O . GLU A 1 372 ? -22.784 -20.923 37.686 1.00 54.84 372 GLU A O 1
ATOM 2927 N N . GLU A 1 373 ? -22.632 -19.659 35.847 1.00 53.44 373 GLU A N 1
ATOM 2928 C CA . GLU A 1 373 ? -21.842 -20.633 35.070 1.00 53.44 373 GLU A CA 1
ATOM 2929 C C . GLU A 1 373 ? -20.314 -20.530 35.282 1.00 53.44 373 GLU A C 1
ATOM 2931 O O . GLU A 1 373 ? -19.575 -21.432 34.867 1.00 53.44 373 GLU A O 1
ATOM 2936 N N . TYR A 1 374 ? -19.831 -19.458 35.920 1.00 57.62 374 TYR A N 1
ATOM 2937 C CA . TYR A 1 374 ? -18.412 -19.080 36.013 1.00 57.62 374 TYR A CA 1
ATOM 2938 C C . TYR A 1 374 ? -17.863 -18.985 37.446 1.00 57.62 374 TYR A C 1
ATOM 2940 O O . TYR A 1 374 ? -16.657 -18.808 37.615 1.00 57.62 374 TYR A O 1
ATOM 2948 N N . GLU A 1 375 ? -18.695 -19.123 38.480 1.00 62.19 375 GLU A N 1
ATOM 2949 C CA . GLU A 1 375 ? -18.261 -19.056 39.876 1.00 62.19 375 GLU A CA 1
ATOM 2950 C C . GLU A 1 375 ? -17.221 -20.160 40.153 1.00 62.19 375 GLU A C 1
ATOM 2952 O O . GLU A 1 375 ? -17.499 -21.356 40.058 1.00 62.19 375 GLU A O 1
ATOM 2957 N N . GLY A 1 376 ? -15.979 -19.745 40.428 1.00 61.47 376 GLY A N 1
ATOM 2958 C CA . GLY A 1 376 ? -14.839 -20.645 40.643 1.00 61.47 376 GLY A CA 1
ATOM 2959 C C . GLY A 1 376 ? -14.150 -21.181 39.376 1.00 61.47 376 GLY A C 1
ATOM 2960 O O . GLY A 1 376 ? -13.264 -22.026 39.502 1.00 61.47 376 GLY A O 1
ATOM 2961 N N . ARG A 1 377 ? -14.509 -20.712 38.170 1.00 72.62 377 ARG A N 1
ATOM 2962 C CA . ARG A 1 377 ? -13.855 -21.092 36.900 1.00 72.62 377 ARG A CA 1
ATOM 2963 C C . ARG A 1 377 ? -12.908 -20.006 36.390 1.00 72.62 377 ARG A C 1
ATOM 2965 O O . ARG A 1 377 ? -13.055 -18.828 36.704 1.00 72.62 377 ARG A O 1
ATOM 2972 N N . GLU A 1 378 ? -11.943 -20.422 35.576 1.00 86.19 378 GLU A N 1
ATOM 2973 C CA . GLU A 1 378 ? -11.048 -19.516 34.853 1.00 86.19 378 GLU A CA 1
ATOM 2974 C C . GLU A 1 378 ? -11.748 -18.970 33.606 1.00 86.19 378 GLU A C 1
ATOM 2976 O O . GLU A 1 378 ? -12.278 -19.735 32.796 1.00 86.19 378 GLU A O 1
ATOM 2981 N N . VAL A 1 379 ? -11.738 -17.648 33.446 1.00 88.25 379 VAL A N 1
ATOM 2982 C CA . VAL A 1 379 ? -12.387 -16.936 32.339 1.00 88.25 379 VAL A CA 1
ATOM 2983 C C . VAL A 1 379 ? -11.373 -16.023 31.662 1.00 88.25 379 VAL A C 1
ATOM 2985 O O . VAL A 1 379 ? -10.613 -15.337 32.340 1.00 88.25 379 VAL A O 1
ATOM 2988 N N . GLY A 1 380 ? -11.360 -15.993 30.328 1.00 91.75 380 GLY A N 1
ATOM 2989 C CA . GLY A 1 380 ? -10.609 -14.983 29.580 1.00 91.75 380 GLY A CA 1
ATOM 2990 C C . GLY A 1 380 ? -11.278 -13.614 29.715 1.00 91.75 380 GLY A C 1
ATOM 2991 O O . GLY A 1 380 ? -12.428 -13.449 29.299 1.00 91.75 380 GLY A O 1
ATOM 2992 N N . LEU A 1 381 ? -10.586 -12.648 30.322 1.00 92.75 381 LEU A N 1
ATOM 2993 C CA . LEU A 1 381 ? -11.122 -11.322 30.637 1.00 92.75 381 LEU A CA 1
ATOM 2994 C C . LEU A 1 381 ? -11.647 -10.593 29.391 1.00 92.75 381 LEU A C 1
ATOM 2996 O O . LEU A 1 381 ? -12.774 -10.093 29.393 1.00 92.75 381 LEU A O 1
ATOM 3000 N N . TYR A 1 382 ? -10.854 -10.527 28.322 1.00 93.69 382 TYR A N 1
ATOM 3001 C CA . TYR A 1 382 ? -11.231 -9.823 27.098 1.00 93.69 382 TYR A CA 1
ATOM 3002 C C . TYR A 1 382 ? -12.308 -10.579 26.312 1.00 93.69 382 TYR A C 1
ATOM 3004 O O . TYR A 1 382 ? -13.249 -9.962 25.804 1.00 93.69 382 TYR A O 1
ATOM 3012 N N . ALA A 1 383 ? -12.210 -11.909 26.238 1.00 91.50 383 ALA A N 1
ATOM 3013 C CA . ALA A 1 383 ? -13.192 -12.760 25.575 1.00 91.50 383 ALA A CA 1
ATOM 3014 C C . ALA A 1 383 ? -14.577 -12.674 26.232 1.00 91.50 383 ALA A C 1
ATOM 3016 O O . ALA A 1 383 ? -15.577 -12.678 25.514 1.00 91.50 383 ALA A O 1
ATOM 3017 N N . TRP A 1 384 ? -14.633 -12.553 27.562 1.00 91.12 384 TRP A N 1
ATOM 3018 C CA . TRP A 1 384 ? -15.869 -12.349 28.321 1.00 91.12 384 TRP A CA 1
ATOM 3019 C C . TRP A 1 384 ? -16.421 -10.928 28.172 1.00 91.12 384 TRP A C 1
ATOM 3021 O O . TRP A 1 384 ? -17.593 -10.747 27.843 1.00 91.12 384 TRP A O 1
ATOM 3031 N N . LEU A 1 385 ? -15.574 -9.910 28.355 1.00 93.12 385 LEU A N 1
ATOM 3032 C CA . LEU A 1 385 ? -16.000 -8.510 28.350 1.00 93.12 385 LEU A CA 1
ATOM 3033 C C . LEU A 1 385 ? -16.540 -8.072 26.983 1.00 93.12 385 LEU A C 1
ATOM 3035 O O . LEU A 1 385 ? -17.546 -7.363 26.901 1.00 93.12 385 LEU A O 1
ATOM 3039 N N . ARG A 1 386 ? -15.865 -8.482 25.902 1.00 92.38 386 ARG A N 1
ATOM 3040 C CA . ARG A 1 386 ? -16.128 -7.981 24.549 1.00 92.38 386 ARG A CA 1
ATOM 3041 C C . ARG A 1 386 ? -17.580 -8.130 24.089 1.00 92.38 386 ARG A C 1
ATOM 3043 O O . ARG A 1 386 ? -18.154 -7.116 23.691 1.00 92.38 386 ARG A O 1
ATOM 3050 N N . PRO A 1 387 ? -18.196 -9.327 24.103 1.00 91.44 387 PRO A N 1
ATOM 3051 C CA . PRO A 1 387 ? -19.563 -9.485 23.619 1.00 91.44 387 PRO A CA 1
ATOM 3052 C C . PRO A 1 387 ? -20.603 -8.742 24.466 1.00 91.44 387 PRO A C 1
ATOM 3054 O O . PRO A 1 387 ? -21.577 -8.230 23.915 1.00 91.44 387 PRO A O 1
ATOM 3057 N N . ILE A 1 388 ? -20.385 -8.656 25.781 1.00 92.06 388 ILE A N 1
ATOM 3058 C CA . ILE A 1 388 ? -21.291 -8.004 26.737 1.00 92.06 388 ILE A CA 1
ATOM 3059 C C . ILE A 1 388 ? -21.269 -6.490 26.520 1.00 92.06 388 ILE A C 1
ATOM 3061 O O . ILE A 1 388 ? -22.312 -5.870 26.305 1.00 92.06 388 ILE A O 1
ATOM 3065 N N . MET A 1 389 ? -20.070 -5.902 26.513 1.00 94.88 389 MET A N 1
ATOM 3066 C CA . MET A 1 389 ? -19.897 -4.463 26.339 1.00 94.88 389 MET A CA 1
ATOM 3067 C C . MET A 1 389 ? -20.380 -4.020 24.958 1.00 94.88 389 MET A C 1
ATOM 3069 O O . MET A 1 389 ? -21.169 -3.087 24.866 1.00 94.88 389 MET A O 1
ATOM 3073 N N . MET A 1 390 ? -20.011 -4.750 23.898 1.00 94.44 390 MET A N 1
ATOM 3074 C CA . MET A 1 390 ? -20.425 -4.405 22.538 1.00 94.44 390 MET A CA 1
ATOM 3075 C C . MET A 1 390 ? -21.950 -4.372 22.380 1.00 94.44 390 MET A C 1
ATOM 3077 O O . MET A 1 390 ? -22.499 -3.445 21.783 1.00 94.44 390 MET A O 1
ATOM 3081 N N . ARG A 1 391 ? -22.660 -5.384 22.897 1.00 93.62 391 ARG A N 1
ATOM 3082 C CA . ARG A 1 391 ? -24.126 -5.425 22.796 1.00 93.62 391 ARG A CA 1
ATOM 3083 C C . ARG A 1 391 ? -24.785 -4.303 23.584 1.00 93.62 391 ARG A C 1
ATOM 3085 O O . ARG A 1 391 ? -25.752 -3.728 23.083 1.00 93.62 391 ARG A O 1
ATOM 3092 N N . ALA A 1 392 ? -24.255 -3.963 24.756 1.00 94.25 392 ALA A N 1
ATOM 3093 C CA . ALA A 1 392 ? -24.743 -2.837 25.542 1.00 94.25 392 ALA A CA 1
ATOM 3094 C C . ALA A 1 392 ? -24.597 -1.510 24.780 1.00 94.25 392 ALA A C 1
ATOM 3096 O O . ALA A 1 392 ? -25.571 -0.766 24.662 1.00 94.25 392 ALA A O 1
ATOM 3097 N N . SER A 1 393 ? -23.429 -1.252 24.185 1.00 95.25 393 SER A N 1
ATOM 3098 C CA . SER A 1 393 ? -23.158 -0.045 23.391 1.00 95.25 393 SER A CA 1
ATOM 3099 C C . SER A 1 393 ? -24.045 0.035 22.149 1.00 95.25 393 SER A C 1
ATOM 3101 O O . SER A 1 393 ? -24.682 1.059 21.896 1.00 95.25 393 SER A O 1
ATOM 3103 N N . VAL A 1 394 ? -24.152 -1.062 21.390 1.00 95.31 394 VAL A N 1
ATOM 3104 C CA . VAL A 1 394 ? -25.024 -1.136 20.206 1.00 95.31 394 VAL A CA 1
ATOM 3105 C C . VAL A 1 394 ? -26.484 -0.889 20.587 1.00 95.31 394 VAL A C 1
ATOM 3107 O O . VAL A 1 394 ? -27.161 -0.123 19.908 1.00 95.31 394 VAL A O 1
ATOM 3110 N N . THR A 1 395 ? -26.964 -1.469 21.687 1.00 95.12 395 THR A N 1
ATOM 3111 C CA . THR A 1 395 ? -28.350 -1.286 22.153 1.00 95.12 395 THR A CA 1
ATOM 3112 C C . THR A 1 395 ? -28.603 0.147 22.628 1.00 95.12 395 THR A C 1
ATOM 3114 O O . THR A 1 395 ? -29.621 0.750 22.277 1.00 95.12 395 THR A O 1
ATOM 3117 N N . ALA A 1 396 ? -27.655 0.738 23.362 1.00 93.56 396 ALA A N 1
ATOM 3118 C CA . ALA A 1 396 ? -27.741 2.125 23.813 1.00 93.56 396 ALA A CA 1
ATOM 3119 C C . ALA A 1 396 ? -27.859 3.103 22.633 1.00 93.56 396 ALA A C 1
ATOM 3121 O O . ALA A 1 396 ? -28.674 4.026 22.671 1.00 93.56 396 ALA A O 1
ATOM 3122 N N . PHE A 1 397 ? -27.110 2.877 21.550 1.00 93.94 397 PHE A N 1
ATOM 3123 C CA . PHE A 1 397 ? -27.173 3.746 20.377 1.00 93.94 397 PHE A CA 1
ATOM 3124 C C . PHE A 1 397 ? -28.327 3.435 19.433 1.00 93.94 397 PHE A C 1
ATOM 3126 O O . PHE A 1 397 ? -29.028 4.371 19.055 1.00 93.94 397 PHE A O 1
ATOM 3133 N N . MET A 1 398 ? -28.502 2.172 19.045 1.00 93.56 398 MET A N 1
ATOM 3134 C CA . MET A 1 398 ? -29.323 1.740 17.905 1.00 93.56 398 MET A CA 1
ATOM 3135 C C . MET A 1 398 ? -30.634 1.046 18.307 1.00 93.56 398 MET A C 1
ATOM 3137 O O . MET A 1 398 ? -31.409 0.657 17.436 1.00 93.56 398 MET A O 1
ATOM 3141 N N . GLY A 1 399 ? -30.899 0.893 19.605 1.00 92.12 399 GLY A N 1
ATOM 3142 C CA . GLY A 1 399 ? -32.139 0.319 20.123 1.00 92.12 399 GLY A CA 1
ATOM 3143 C C . GLY A 1 399 ? -32.069 -1.193 20.340 1.00 92.12 399 GLY A C 1
ATOM 3144 O O . GLY A 1 399 ? -31.122 -1.875 19.953 1.00 92.12 399 GLY A O 1
ATOM 3145 N N . GLN A 1 400 ? -33.104 -1.750 20.961 1.00 91.06 400 GLN A N 1
ATOM 3146 C CA . GLN A 1 400 ? -33.198 -3.187 21.235 1.00 91.06 400 GLN A CA 1
ATOM 3147 C C . GLN A 1 400 ? -33.467 -4.012 19.963 1.00 91.06 400 GLN A C 1
ATOM 3149 O O . GLN A 1 400 ? -33.109 -5.190 19.878 1.00 91.06 400 GLN A O 1
ATOM 3154 N N . HIS A 1 401 ? -34.098 -3.422 18.943 1.00 91.19 401 HIS A N 1
ATOM 3155 C CA . HIS A 1 401 ? -34.480 -4.155 17.736 1.00 91.19 401 HIS A CA 1
ATOM 3156 C C . HIS A 1 401 ? -33.274 -4.669 16.939 1.00 91.19 401 HIS A C 1
ATOM 3158 O O . HIS A 1 401 ? -33.369 -5.766 16.384 1.00 91.19 401 HIS A O 1
ATOM 3164 N N . ILE A 1 402 ? -32.138 -3.958 16.911 1.00 92.62 402 ILE A N 1
ATOM 3165 C CA . ILE A 1 402 ? -30.954 -4.422 16.168 1.00 92.62 402 ILE A CA 1
ATOM 3166 C C . ILE A 1 402 ? -30.412 -5.736 16.741 1.00 92.62 402 ILE A C 1
ATOM 3168 O O . ILE A 1 402 ? -30.213 -6.688 15.989 1.00 92.62 402 ILE A O 1
ATOM 3172 N N . VAL A 1 403 ? -30.265 -5.849 18.064 1.00 90.44 403 VAL A N 1
ATOM 3173 C CA . VAL A 1 403 ? -29.745 -7.069 18.704 1.00 90.44 403 VAL A CA 1
ATOM 3174 C C . VAL A 1 403 ? -30.755 -8.220 18.659 1.00 90.44 403 VAL A C 1
ATOM 3176 O O . VAL A 1 403 ? -30.361 -9.378 18.542 1.00 90.44 403 VAL A O 1
ATOM 3179 N N . ASN A 1 404 ? -32.059 -7.921 18.658 1.00 88.44 404 ASN A N 1
ATOM 3180 C CA . ASN A 1 404 ? -33.110 -8.936 18.534 1.00 88.44 404 ASN A CA 1
ATOM 3181 C C . ASN A 1 404 ? -33.229 -9.493 17.104 1.00 88.44 404 ASN A C 1
ATOM 3183 O O . ASN A 1 404 ? -33.484 -10.682 16.916 1.00 88.44 404 ASN A O 1
ATOM 3187 N N . LYS A 1 405 ? -33.083 -8.639 16.081 1.00 87.69 405 LYS A N 1
ATOM 3188 C CA . LYS A 1 405 ? -33.187 -9.028 14.661 1.00 87.69 405 LYS A CA 1
ATOM 3189 C C . LYS A 1 405 ? -31.865 -9.511 14.075 1.00 87.69 405 LYS A C 1
ATOM 3191 O O . LYS A 1 405 ? -31.875 -10.203 13.054 1.00 87.69 405 LYS A O 1
ATOM 3196 N N . TYR A 1 406 ? -30.751 -9.183 14.721 1.00 92.38 406 TYR A N 1
ATOM 3197 C CA . TYR A 1 406 ? -29.426 -9.653 14.353 1.00 92.38 406 TYR A CA 1
ATOM 3198 C C . TYR A 1 406 ? -28.636 -10.174 15.573 1.00 92.38 406 TYR A C 1
ATOM 3200 O O . TYR A 1 406 ? -27.654 -9.562 15.989 1.00 92.38 406 TYR A O 1
ATOM 3208 N N . PRO A 1 407 ? -29.016 -11.339 16.137 1.00 88.81 407 PRO A N 1
ATOM 3209 C CA . PRO A 1 407 ? -28.366 -11.891 17.332 1.00 88.81 407 PRO A CA 1
ATOM 3210 C C . PRO A 1 407 ? -26.879 -12.244 17.163 1.00 88.81 407 PRO A C 1
ATOM 3212 O O . PRO A 1 407 ? -26.164 -12.341 18.159 1.00 88.81 407 PRO A O 1
ATOM 3215 N N . GLN A 1 408 ? -26.427 -12.467 15.923 1.00 91.81 408 GLN A N 1
ATOM 3216 C CA . GLN A 1 408 ? -25.041 -12.805 15.568 1.00 91.81 408 GLN A CA 1
ATOM 3217 C C . GLN A 1 408 ? -24.146 -11.573 15.346 1.00 91.81 408 GLN A C 1
ATOM 3219 O O . GLN A 1 408 ? -22.973 -11.738 15.021 1.00 91.81 408 GLN A O 1
ATOM 3224 N N . ILE A 1 409 ? -24.666 -10.348 15.526 1.00 93.31 409 ILE A N 1
ATOM 3225 C CA . ILE A 1 409 ? -23.937 -9.099 15.240 1.00 93.31 409 ILE A CA 1
ATOM 3226 C C . ILE A 1 409 ? -22.548 -9.052 15.883 1.00 93.31 409 ILE A C 1
ATOM 3228 O O . ILE A 1 409 ? -21.605 -8.560 15.277 1.00 93.31 409 ILE A O 1
ATOM 3232 N N . THR A 1 410 ? -22.411 -9.594 17.089 1.00 91.88 410 THR A N 1
ATOM 3233 C CA . THR A 1 410 ? -21.158 -9.608 17.841 1.00 91.88 410 THR A CA 1
ATOM 3234 C C . THR A 1 410 ? -20.111 -10.553 17.255 1.00 91.88 410 THR A C 1
ATOM 3236 O O . THR A 1 410 ? -18.940 -10.187 17.173 1.00 91.88 410 THR A O 1
ATOM 3239 N N . ASP A 1 411 ? -20.522 -11.750 16.834 1.00 91.75 411 ASP A N 1
ATOM 3240 C CA . ASP A 1 411 ? -19.611 -12.754 16.271 1.00 91.75 411 ASP A CA 1
ATOM 3241 C C . ASP A 1 411 ? -19.142 -12.334 14.876 1.00 91.75 411 ASP A C 1
ATOM 3243 O O . ASP A 1 411 ? -17.959 -12.430 14.548 1.00 91.75 411 ASP A O 1
ATOM 3247 N N . ASP A 1 412 ? -20.061 -11.795 14.073 1.00 95.56 412 ASP A N 1
ATOM 3248 C CA . ASP A 1 412 ? -19.734 -11.263 12.754 1.00 95.56 412 ASP A CA 1
ATOM 3249 C C . ASP A 1 412 ? -18.848 -10.017 12.853 1.00 95.56 412 ASP A C 1
ATOM 3251 O O . ASP A 1 412 ? -17.868 -9.905 12.116 1.00 95.56 412 ASP A O 1
ATOM 3255 N N . PHE A 1 413 ? -19.122 -9.120 13.806 1.00 94.88 413 PHE A N 1
ATOM 3256 C CA . PHE A 1 413 ? -18.272 -7.956 14.039 1.00 94.88 413 PHE A CA 1
ATOM 3257 C C . PHE A 1 413 ? -16.859 -8.339 14.452 1.00 94.88 413 PHE A C 1
ATOM 3259 O O . PHE A 1 413 ? -15.913 -7.702 14.009 1.00 94.88 413 PHE A O 1
ATOM 3266 N N . LEU A 1 414 ? -16.690 -9.389 15.255 1.00 91.25 414 LEU A N 1
ATOM 3267 C CA . LEU A 1 414 ? -15.365 -9.859 15.639 1.00 91.25 414 LEU A CA 1
ATOM 3268 C C . LEU A 1 414 ? -14.525 -10.276 14.425 1.00 91.25 414 LEU A C 1
ATOM 3270 O O . LEU A 1 414 ? -13.342 -9.946 14.350 1.00 91.25 414 LEU A O 1
ATOM 3274 N N . GLU A 1 415 ? -15.110 -11.040 13.505 1.00 93.38 415 GLU A N 1
ATOM 3275 C CA . GLU A 1 415 ? -14.395 -11.497 12.311 1.00 93.38 415 GLU A CA 1
ATOM 3276 C C . GLU A 1 415 ? -14.129 -10.336 11.339 1.00 93.38 415 GLU A C 1
ATOM 3278 O O . GLU A 1 415 ? -13.055 -10.267 10.741 1.00 93.38 415 GLU A O 1
ATOM 3283 N N . TYR A 1 416 ? -15.070 -9.393 11.239 1.00 94.19 416 TYR A N 1
ATOM 3284 C CA . TYR A 1 416 ? -14.912 -8.148 10.487 1.00 94.19 416 TYR A CA 1
ATOM 3285 C C . TYR A 1 416 ? -13.784 -7.267 11.050 1.00 94.19 416 TYR A C 1
ATOM 3287 O O . TYR A 1 416 ? -12.884 -6.872 10.312 1.00 94.19 416 TYR A O 1
ATOM 3295 N N . ASP A 1 417 ? -13.794 -7.001 12.357 1.00 91.69 417 ASP A N 1
ATOM 3296 C CA . ASP A 1 417 ? -12.855 -6.108 13.042 1.00 91.69 417 ASP A CA 1
ATOM 3297 C C . ASP A 1 417 ? -11.414 -6.633 12.973 1.00 91.69 417 ASP A C 1
ATOM 3299 O O . ASP A 1 417 ? -10.492 -5.882 12.665 1.00 91.69 417 ASP A O 1
ATOM 3303 N N . LYS A 1 418 ? -11.217 -7.951 13.129 1.00 89.94 418 LYS A N 1
ATOM 3304 C CA . LYS A 1 418 ? -9.909 -8.609 12.926 1.00 89.94 418 LYS A CA 1
ATOM 3305 C C . LYS A 1 418 ? -9.318 -8.401 11.536 1.00 89.94 418 LYS A C 1
ATOM 3307 O O . LYS A 1 418 ? -8.099 -8.442 11.388 1.00 89.94 418 LYS A O 1
ATOM 3312 N N . GLY A 1 419 ? -10.167 -8.251 10.524 1.00 89.94 419 GLY A N 1
ATOM 33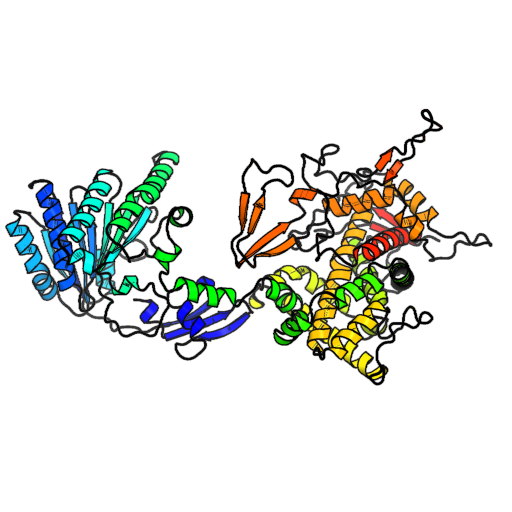13 C CA . GLY A 1 419 ? -9.769 -8.117 9.127 1.00 89.94 419 GLY A CA 1
ATOM 3314 C C . GLY A 1 419 ? -10.008 -6.732 8.543 1.00 89.94 419 GLY A C 1
ATOM 3315 O O . GLY A 1 419 ? -9.960 -6.587 7.324 1.00 89.94 419 GLY A O 1
ATOM 3316 N N . ILE A 1 420 ? -10.273 -5.713 9.365 1.00 88.19 420 ILE A N 1
ATOM 3317 C CA . ILE A 1 420 ? -10.648 -4.392 8.852 1.00 88.19 420 ILE A CA 1
ATOM 3318 C C . ILE A 1 420 ? -9.552 -3.781 7.982 1.00 88.19 420 ILE A C 1
ATOM 3320 O O . ILE A 1 420 ? -9.849 -3.224 6.932 1.00 88.19 420 ILE A O 1
ATOM 3324 N N . LEU A 1 421 ? -8.280 -3.928 8.359 1.00 86.12 421 LEU A N 1
ATOM 3325 C CA . LEU A 1 421 ? -7.174 -3.425 7.546 1.00 86.12 421 LEU A CA 1
ATOM 3326 C C . LEU A 1 421 ? -7.017 -4.221 6.245 1.00 86.12 421 LEU A C 1
ATOM 3328 O O . LEU A 1 421 ? -6.736 -3.618 5.213 1.00 86.12 421 LEU A O 1
ATOM 3332 N N . ASP A 1 422 ? -7.279 -5.533 6.256 1.00 86.81 422 ASP A N 1
ATOM 3333 C CA . ASP A 1 422 ? -7.306 -6.337 5.027 1.00 86.81 422 ASP A CA 1
ATOM 3334 C C . ASP A 1 422 ? -8.373 -5.789 4.053 1.00 86.81 422 ASP A C 1
ATOM 3336 O O . ASP A 1 422 ? -8.105 -5.628 2.862 1.00 86.81 422 ASP A O 1
ATOM 3340 N N . LEU A 1 423 ? -9.556 -5.419 4.564 1.00 87.50 423 LEU A N 1
ATOM 3341 C CA . LEU A 1 423 ? -10.623 -4.786 3.780 1.00 87.50 423 LEU A CA 1
ATOM 3342 C C . LEU A 1 423 ? -10.226 -3.379 3.305 1.00 87.50 423 LEU A C 1
ATOM 3344 O O . LEU A 1 423 ? -10.304 -3.079 2.115 1.00 87.50 423 LEU A O 1
ATOM 3348 N N . VAL A 1 424 ? -9.751 -2.518 4.209 1.00 81.62 424 VAL A N 1
ATOM 3349 C CA . VAL A 1 424 ? -9.377 -1.121 3.919 1.00 81.62 424 VAL A CA 1
ATOM 3350 C C . VAL A 1 424 ? -8.219 -1.028 2.934 1.00 81.62 424 VAL A C 1
ATOM 3352 O O . VAL A 1 424 ? -8.196 -0.093 2.147 1.00 81.62 424 VAL A O 1
ATOM 3355 N N . PHE A 1 425 ? -7.272 -1.965 2.932 1.00 78.69 425 PHE A N 1
ATOM 3356 C CA . PHE A 1 425 ? -6.186 -1.987 1.948 1.00 78.69 425 PHE A CA 1
ATOM 3357 C C . PHE A 1 425 ? -6.530 -2.781 0.681 1.00 78.69 425 PHE A C 1
ATOM 3359 O O . PHE A 1 425 ? -5.713 -2.841 -0.235 1.00 78.69 425 PHE A O 1
ATOM 3366 N N . GLY A 1 426 ? -7.739 -3.347 0.590 1.00 78.06 426 GLY A N 1
ATOM 3367 C CA . GLY A 1 426 ? -8.191 -4.089 -0.586 1.00 78.06 426 GLY A CA 1
ATOM 3368 C C . GLY A 1 426 ? -7.426 -5.394 -0.802 1.00 78.06 426 GLY A C 1
ATOM 3369 O O . GLY A 1 426 ? -7.211 -5.795 -1.944 1.00 78.06 426 GLY A O 1
ATOM 3370 N N . VAL A 1 427 ? -6.994 -6.064 0.274 1.00 82.19 427 VAL A N 1
ATOM 3371 C CA . VAL A 1 427 ? -6.368 -7.389 0.171 1.00 82.19 427 VAL A CA 1
ATOM 3372 C C . VAL A 1 427 ? -7.376 -8.330 -0.494 1.00 82.19 427 VAL A C 1
ATOM 3374 O O . VAL A 1 427 ? -8.486 -8.469 0.028 1.00 82.19 427 VAL A O 1
ATOM 3377 N N . PRO A 1 428 ? -7.048 -8.973 -1.631 1.00 76.81 428 PRO A N 1
ATOM 3378 C CA . PRO A 1 428 ? -8.039 -9.710 -2.405 1.00 76.81 428 PRO A CA 1
ATOM 3379 C C . PRO A 1 428 ? -8.767 -10.782 -1.586 1.00 76.81 428 PRO A C 1
ATOM 3381 O O . PRO A 1 428 ? -8.141 -11.543 -0.841 1.00 76.81 428 PRO A O 1
ATOM 3384 N N . ARG A 1 429 ? -10.089 -10.895 -1.791 1.00 83.69 429 ARG A N 1
ATOM 3385 C CA . ARG A 1 429 ? -10.967 -11.872 -1.113 1.00 83.69 429 ARG A CA 1
ATOM 3386 C C . ARG A 1 429 ? -10.434 -13.305 -1.175 1.00 83.69 429 ARG A C 1
ATOM 3388 O O . ARG A 1 429 ? -10.632 -14.057 -0.230 1.00 83.69 429 ARG A O 1
ATOM 3395 N N . LEU A 1 430 ? -9.726 -13.665 -2.247 1.00 80.62 430 LEU A N 1
ATOM 3396 C CA . LEU A 1 430 ? -9.079 -14.970 -2.400 1.00 80.62 430 LEU A CA 1
ATOM 3397 C C . LEU A 1 430 ? -8.130 -15.306 -1.235 1.00 80.62 430 LEU A C 1
ATOM 3399 O O . LEU A 1 430 ? -8.113 -16.442 -0.772 1.00 80.62 430 LEU A O 1
ATOM 3403 N N . PHE A 1 431 ? -7.365 -14.328 -0.743 1.00 86.06 431 PHE A N 1
ATOM 3404 C CA . PHE A 1 431 ? -6.393 -14.528 0.338 1.00 86.06 431 PHE A CA 1
ATOM 3405 C C . PHE A 1 431 ? -7.004 -14.348 1.729 1.00 86.06 431 PHE A C 1
ATOM 3407 O O . PHE A 1 431 ? -6.515 -14.919 2.704 1.00 86.06 431 PHE A O 1
ATOM 3414 N N . LYS A 1 432 ? -8.066 -13.544 1.833 1.00 88.44 432 LYS A N 1
ATOM 3415 C CA . LYS A 1 432 ? -8.715 -13.173 3.096 1.00 88.44 432 LYS A CA 1
ATOM 3416 C C . LYS A 1 432 ? -10.238 -13.265 2.978 1.00 88.44 432 LYS A C 1
ATOM 3418 O O . LYS A 1 432 ? -10.896 -12.242 3.067 1.00 88.44 432 LYS A O 1
ATOM 3423 N N . PRO A 1 433 ? -10.845 -14.449 2.791 1.00 91.62 433 PRO A N 1
ATOM 3424 C CA . PRO A 1 433 ? -12.283 -14.538 2.519 1.00 91.62 433 PRO A CA 1
ATOM 3425 C C . PRO A 1 433 ? -13.158 -14.164 3.725 1.00 91.62 433 PRO A C 1
ATOM 3427 O O . PRO A 1 433 ? -14.203 -13.536 3.559 1.00 91.62 433 PRO A O 1
ATOM 3430 N N . ARG A 1 434 ? -12.718 -14.497 4.946 1.00 94.81 434 ARG A N 1
ATOM 3431 C CA . ARG A 1 434 ? -13.547 -14.378 6.156 1.00 94.81 434 ARG A CA 1
ATOM 3432 C C . ARG A 1 434 ? -13.964 -12.940 6.504 1.00 94.81 434 ARG A C 1
ATOM 3434 O O . ARG A 1 434 ? -15.149 -12.756 6.776 1.00 94.81 434 ARG A O 1
ATOM 3441 N N . PRO A 1 435 ? -13.081 -11.919 6.446 1.00 92.50 435 PRO A N 1
ATOM 3442 C CA . PRO A 1 435 ? -13.488 -10.533 6.686 1.00 92.50 435 PRO A CA 1
ATOM 3443 C C . PRO A 1 435 ? -14.537 -10.024 5.689 1.00 92.50 435 PRO A C 1
ATOM 3445 O O . PRO A 1 435 ? -15.471 -9.338 6.096 1.00 92.50 435 PRO A O 1
ATOM 3448 N N . TYR A 1 436 ? -14.439 -10.401 4.406 1.00 92.31 436 TYR A N 1
ATOM 3449 C CA . TYR A 1 436 ? -15.441 -10.029 3.394 1.00 92.31 436 TYR A CA 1
ATOM 3450 C C . TYR A 1 436 ? -16.789 -10.696 3.673 1.00 92.31 436 TYR A C 1
ATOM 3452 O O . TYR A 1 436 ? -17.824 -10.040 3.638 1.00 92.31 436 TYR A O 1
ATOM 3460 N N . GLU A 1 437 ? -16.792 -11.990 3.995 1.00 95.06 437 GLU A N 1
ATOM 3461 C CA . GLU A 1 437 ? -18.027 -12.701 4.338 1.00 95.06 437 GLU A CA 1
ATOM 3462 C C . GLU A 1 437 ? -18.678 -12.134 5.608 1.00 95.06 437 GLU A C 1
ATOM 3464 O O . GLU A 1 437 ? -19.902 -12.024 5.681 1.00 95.06 437 GLU A O 1
ATOM 3469 N N . ALA A 1 438 ? -17.875 -11.758 6.608 1.00 96.12 438 ALA A N 1
ATOM 3470 C CA . ALA A 1 438 ? -18.353 -11.105 7.821 1.00 96.12 438 ALA A CA 1
ATOM 3471 C C . ALA A 1 438 ? -18.966 -9.730 7.516 1.00 96.12 438 ALA A C 1
ATOM 3473 O O . ALA A 1 438 ? -20.097 -9.466 7.925 1.00 96.12 438 ALA A O 1
ATOM 3474 N N . GLN A 1 439 ? -18.278 -8.898 6.725 1.00 95.25 439 GLN A N 1
ATOM 3475 C CA . GLN A 1 439 ? -18.793 -7.611 6.250 1.00 95.25 439 GLN A CA 1
ATOM 3476 C C . GLN A 1 439 ? -20.142 -7.777 5.532 1.00 95.25 439 GLN A C 1
ATOM 3478 O O . GLN A 1 439 ? -21.102 -7.074 5.848 1.00 95.25 439 GLN A O 1
ATOM 3483 N N . GLU A 1 440 ? -20.252 -8.737 4.610 1.00 94.50 440 GLU A N 1
ATOM 3484 C CA . GLU A 1 440 ? -21.493 -9.030 3.885 1.00 94.50 440 GLU A CA 1
ATOM 3485 C C . GLU A 1 440 ? -22.634 -9.417 4.836 1.00 94.50 440 GLU A C 1
ATOM 3487 O O . GLU A 1 440 ? -23.739 -8.874 4.728 1.00 94.50 440 GLU A O 1
ATOM 3492 N N . ARG A 1 441 ? -22.382 -10.311 5.805 1.00 96.62 441 ARG A N 1
ATOM 3493 C CA . ARG A 1 441 ? -23.390 -10.704 6.806 1.00 96.62 441 ARG A CA 1
ATOM 3494 C C . ARG A 1 441 ? -23.828 -9.524 7.670 1.00 96.62 441 ARG A C 1
ATOM 3496 O O . ARG A 1 441 ? -25.035 -9.368 7.886 1.00 96.62 441 ARG A O 1
ATOM 3503 N N . MET A 1 442 ? -22.890 -8.668 8.078 1.00 96.44 442 MET A N 1
ATOM 3504 C CA . MET A 1 442 ? -23.188 -7.454 8.838 1.00 96.44 442 MET A CA 1
ATOM 3505 C C . MET A 1 442 ? -24.057 -6.480 8.048 1.00 96.44 442 MET A C 1
ATOM 3507 O O . MET A 1 442 ? -25.087 -6.036 8.557 1.00 96.44 442 MET A O 1
ATOM 3511 N N . LEU A 1 443 ? -23.711 -6.205 6.788 1.00 95.56 443 LEU A N 1
ATOM 3512 C CA . LEU A 1 443 ? -24.508 -5.341 5.914 1.00 95.56 443 LEU A CA 1
ATOM 3513 C C . LEU A 1 443 ? -25.934 -5.872 5.750 1.00 95.56 443 LEU A C 1
ATOM 3515 O O . LEU A 1 443 ? -26.894 -5.115 5.890 1.00 95.56 443 LEU A O 1
ATOM 3519 N N . GLN A 1 444 ? -26.097 -7.179 5.537 1.00 95.19 444 GLN A N 1
ATOM 3520 C CA . GLN A 1 444 ? -27.424 -7.795 5.470 1.00 95.19 444 GLN A CA 1
ATOM 3521 C C . GLN A 1 444 ? -28.180 -7.702 6.804 1.00 95.19 444 GLN A C 1
ATOM 3523 O O . GLN A 1 444 ? -29.396 -7.502 6.810 1.00 95.19 444 GLN A O 1
ATOM 3528 N N . GLY A 1 445 ? -27.484 -7.824 7.937 1.00 95.06 445 GLY A N 1
ATOM 3529 C CA . GLY A 1 445 ? -28.047 -7.613 9.271 1.00 95.06 445 GLY A CA 1
ATOM 3530 C C . GLY A 1 445 ? -28.599 -6.204 9.467 1.00 95.06 445 GLY A C 1
ATOM 3531 O O . GLY A 1 445 ? -29.759 -6.049 9.858 1.00 95.06 445 GLY A O 1
ATOM 3532 N N . PHE A 1 446 ? -27.817 -5.182 9.116 1.00 95.25 446 PHE A N 1
ATOM 3533 C CA . PHE A 1 446 ? -28.254 -3.788 9.192 1.00 95.25 446 PHE A CA 1
ATOM 3534 C C . PHE A 1 446 ? -29.390 -3.476 8.216 1.00 95.25 446 PHE A C 1
ATOM 3536 O O . PHE A 1 446 ? -30.335 -2.795 8.606 1.00 95.25 446 PHE A O 1
ATOM 3543 N N . ILE A 1 447 ? -29.367 -4.014 6.990 1.00 94.12 447 ILE A N 1
ATOM 3544 C CA . ILE A 1 447 ? -30.479 -3.864 6.033 1.00 94.12 447 ILE A CA 1
ATOM 3545 C C . ILE A 1 447 ? -31.779 -4.422 6.627 1.00 94.12 447 ILE A C 1
ATOM 3547 O O . ILE A 1 447 ? -32.810 -3.751 6.567 1.00 94.12 447 ILE A O 1
ATOM 3551 N N . ARG A 1 448 ? -31.745 -5.614 7.244 1.00 93.06 448 ARG A N 1
ATOM 3552 C CA . ARG A 1 448 ? -32.929 -6.200 7.899 1.00 93.06 448 ARG A CA 1
ATOM 3553 C C . ARG A 1 448 ? -33.458 -5.315 9.025 1.00 93.06 448 ARG A C 1
ATOM 3555 O O . ARG A 1 448 ? -34.668 -5.127 9.121 1.00 93.06 448 ARG A O 1
ATOM 3562 N N . TRP A 1 449 ? -32.575 -4.773 9.863 1.00 92.00 449 TRP A N 1
ATOM 3563 C CA . TRP A 1 449 ? -32.971 -3.843 10.923 1.00 92.00 449 TRP A CA 1
ATOM 3564 C C . TRP A 1 449 ? -33.598 -2.567 10.346 1.00 92.00 449 TRP A C 1
ATOM 3566 O O . TRP A 1 449 ? -34.721 -2.238 10.715 1.00 92.00 449 TRP A O 1
ATOM 3576 N N . ILE A 1 450 ? -32.957 -1.928 9.362 1.00 90.69 450 ILE A N 1
ATOM 3577 C CA . ILE A 1 450 ? -33.480 -0.731 8.681 1.00 90.69 450 ILE A CA 1
ATOM 3578 C C . ILE A 1 450 ? -34.880 -0.985 8.106 1.00 90.69 450 ILE A C 1
ATOM 3580 O O . ILE A 1 450 ? -35.778 -0.171 8.296 1.00 90.69 450 ILE A O 1
ATOM 3584 N N . GLN A 1 451 ? -35.094 -2.121 7.437 1.00 89.31 451 GLN A N 1
ATOM 3585 C CA . GLN A 1 451 ? -36.393 -2.475 6.851 1.00 89.31 451 GLN A CA 1
ATOM 3586 C C . GLN A 1 451 ? -37.495 -2.652 7.899 1.00 89.31 451 GLN A C 1
ATOM 3588 O O . GLN A 1 451 ? -38.637 -2.259 7.659 1.00 89.31 451 GLN A O 1
ATOM 3593 N N . VAL A 1 452 ? -37.168 -3.257 9.044 1.00 85.94 452 VAL A N 1
ATOM 3594 C CA . VAL A 1 452 ? -38.110 -3.424 10.157 1.00 85.94 452 VAL A CA 1
ATOM 3595 C C . VAL A 1 452 ? -38.483 -2.063 10.724 1.00 85.94 452 VAL A C 1
ATOM 3597 O O . VAL A 1 452 ? -39.668 -1.748 10.807 1.00 85.94 452 VAL A O 1
ATOM 3600 N N . VAL A 1 453 ? -37.488 -1.238 11.045 1.00 84.62 453 VAL A N 1
ATOM 3601 C CA . VAL A 1 453 ? -37.747 0.045 11.693 1.00 84.62 453 VAL A CA 1
ATOM 3602 C C . VAL A 1 453 ? -38.456 1.025 10.748 1.00 84.62 453 VAL A C 1
ATOM 3604 O O . VAL A 1 453 ? -39.412 1.685 11.157 1.00 84.62 453 VAL A O 1
ATOM 3607 N N . ASP A 1 454 ? -38.084 1.075 9.463 1.00 84.06 454 ASP A N 1
ATOM 3608 C CA . ASP A 1 454 ? -38.778 1.898 8.459 1.00 84.06 454 ASP A CA 1
ATOM 3609 C C . ASP A 1 454 ? -40.263 1.478 8.309 1.00 84.06 454 ASP A C 1
ATOM 3611 O O . ASP A 1 454 ? -41.124 2.326 8.064 1.00 84.06 454 ASP A O 1
ATOM 3615 N N . LYS A 1 455 ? -40.582 0.184 8.493 1.00 82.19 455 LYS A N 1
ATOM 3616 C CA . LYS A 1 455 ? -41.958 -0.344 8.442 1.00 82.19 455 LYS A CA 1
ATOM 3617 C C . LYS A 1 455 ? -42.757 -0.047 9.715 1.00 82.19 455 LYS A C 1
ATOM 3619 O O . LYS A 1 455 ? -43.917 0.338 9.619 1.00 82.19 455 LYS A O 1
ATOM 3624 N N . GLU A 1 456 ? -42.166 -0.250 10.891 1.00 75.94 456 GLU A N 1
ATOM 3625 C CA . GLU A 1 456 ? -42.822 -0.039 12.195 1.00 75.94 456 GLU A CA 1
ATOM 3626 C C . GLU A 1 456 ? -43.157 1.433 12.451 1.00 75.94 456 GLU A C 1
ATOM 3628 O O . GLU A 1 456 ? -44.111 1.749 13.155 1.00 75.94 456 GLU A O 1
ATOM 3633 N N . THR A 1 457 ? -42.393 2.341 11.847 1.00 68.25 457 THR A N 1
ATOM 3634 C CA . THR A 1 457 ? -42.537 3.783 12.052 1.00 68.25 457 THR A CA 1
ATOM 3635 C C . THR A 1 457 ? -43.485 4.465 11.054 1.00 68.25 457 THR A C 1
ATOM 3637 O O . THR A 1 457 ? -43.573 5.688 11.063 1.00 68.25 457 THR A O 1
ATOM 3640 N N . ASP A 1 458 ? -44.208 3.707 10.215 1.00 62.16 458 ASP A N 1
ATOM 3641 C CA . ASP A 1 458 ? -45.135 4.184 9.165 1.00 62.16 458 ASP A CA 1
ATOM 3642 C C . ASP A 1 458 ? -44.579 5.368 8.353 1.00 62.16 458 ASP A C 1
ATOM 3644 O O . ASP A 1 458 ? -45.208 6.409 8.167 1.00 62.16 458 ASP A O 1
ATOM 3648 N N . ASN A 1 459 ? -43.316 5.251 7.932 1.00 60.25 459 ASN A N 1
ATOM 3649 C CA . ASN A 1 459 ? -42.576 6.311 7.255 1.00 60.25 459 ASN A CA 1
ATOM 3650 C C . ASN A 1 459 ? -42.443 7.650 8.019 1.00 60.25 459 ASN A C 1
ATOM 3652 O O . ASN A 1 459 ? -41.886 8.583 7.427 1.00 60.25 459 ASN A O 1
ATOM 3656 N N . ARG A 1 460 ? -42.847 7.770 9.295 1.00 61.69 460 ARG A N 1
ATOM 3657 C CA . ARG A 1 460 ? -42.678 8.993 10.103 1.00 61.69 460 ARG A CA 1
ATOM 3658 C C . ARG A 1 460 ? -41.201 9.389 10.181 1.00 61.69 460 ARG A C 1
ATOM 3660 O O . ARG A 1 460 ? -40.310 8.538 10.105 1.00 61.69 460 ARG A O 1
ATOM 3667 N N . LYS A 1 461 ? -40.923 10.690 10.300 1.00 64.50 461 LYS A N 1
ATOM 3668 C CA . LYS A 1 461 ? -39.556 11.149 10.583 1.00 64.50 461 LYS A CA 1
ATOM 3669 C C . LYS A 1 461 ? -39.178 10.688 11.998 1.00 64.50 461 LYS A C 1
ATOM 3671 O O . LYS A 1 461 ? -40.015 10.842 12.887 1.00 64.50 461 LYS A O 1
ATOM 3676 N N . PRO A 1 462 ? -37.977 10.123 12.219 1.00 67.06 462 PRO A N 1
ATOM 3677 C CA . PRO A 1 462 ? -37.495 9.842 13.567 1.00 67.06 462 PRO A CA 1
ATOM 3678 C C . PRO A 1 462 ? -37.586 11.110 14.423 1.00 67.06 462 PRO A C 1
ATOM 3680 O O . PRO A 1 462 ? -37.096 12.158 14.000 1.00 67.06 462 PRO A O 1
ATOM 3683 N N . ASP A 1 463 ? -38.236 11.037 15.587 1.00 65.12 463 ASP A N 1
ATOM 3684 C CA . ASP A 1 463 ? -38.278 12.180 16.500 1.00 65.12 463 ASP A CA 1
ATOM 3685 C C . ASP A 1 463 ? -36.874 12.414 17.061 1.00 65.12 463 ASP A C 1
ATOM 3687 O O . ASP A 1 463 ? -36.247 11.502 17.600 1.00 65.12 463 ASP A O 1
ATOM 3691 N N . THR A 1 464 ? -36.362 13.625 16.880 1.00 67.06 464 THR A N 1
ATOM 3692 C CA . THR A 1 464 ? -35.016 14.026 17.309 1.00 67.06 464 THR A CA 1
ATOM 3693 C C . THR A 1 464 ? -35.040 15.044 18.444 1.00 67.06 464 THR A C 1
ATOM 3695 O O . THR A 1 464 ? -33.974 15.425 18.927 1.00 67.06 464 THR A O 1
ATOM 3698 N N . GLN A 1 465 ? -36.228 15.505 18.847 1.00 65.12 465 GLN A N 1
ATOM 3699 C CA . GLN A 1 465 ? -36.403 16.683 19.691 1.00 65.12 465 GLN A CA 1
ATOM 3700 C C . GLN A 1 465 ? -37.239 16.429 20.940 1.00 65.12 465 GLN A C 1
ATOM 3702 O O . GLN A 1 465 ? -37.087 17.220 21.868 1.00 65.12 465 GLN A O 1
ATOM 3707 N N . ASP A 1 466 ? -38.056 15.371 20.996 1.00 67.31 466 ASP A N 1
ATOM 3708 C CA . ASP A 1 466 ? -38.823 15.052 22.204 1.00 67.31 466 ASP A CA 1
ATOM 3709 C C . ASP A 1 466 ? -37.877 14.768 23.392 1.00 67.31 466 ASP A C 1
ATOM 3711 O O . ASP A 1 466 ? -37.120 13.789 23.361 1.00 67.31 466 ASP A O 1
ATOM 3715 N N . PRO A 1 467 ? -37.848 15.635 24.423 1.00 60.47 467 PRO A N 1
ATOM 3716 C CA . PRO A 1 467 ? -37.019 15.435 25.605 1.00 60.47 467 PRO A CA 1
ATOM 3717 C C . PRO A 1 467 ? -37.539 14.314 26.515 1.00 60.47 467 PRO A C 1
ATOM 3719 O O . PRO A 1 467 ? -36.760 13.795 27.308 1.00 60.47 467 PRO A O 1
ATOM 3722 N N . GLU A 1 468 ? -38.820 13.946 26.413 1.00 62.56 468 GLU A N 1
ATOM 3723 C CA . GLU A 1 468 ? -39.442 12.892 27.228 1.00 62.56 468 GLU A CA 1
ATOM 3724 C C . GLU A 1 468 ? -39.114 11.483 26.692 1.00 62.56 468 GLU A C 1
ATOM 3726 O O . GLU A 1 468 ? -39.194 10.498 27.425 1.00 62.56 468 GLU A O 1
ATOM 3731 N N . GLU A 1 469 ? -38.664 11.372 25.436 1.00 70.19 469 GLU A N 1
ATOM 3732 C CA . GLU A 1 469 ? -38.198 10.125 24.821 1.00 70.19 469 GLU A CA 1
ATOM 3733 C C . GLU A 1 469 ? -36.665 10.141 24.637 1.00 70.19 469 GLU A C 1
ATOM 3735 O O . GLU A 1 469 ? -36.170 10.204 23.512 1.00 70.19 469 GLU A O 1
ATOM 3740 N N . GLU A 1 470 ? -35.872 10.073 25.717 1.00 75.12 470 GLU A N 1
ATOM 3741 C CA . GLU A 1 470 ? -34.389 10.033 25.641 1.00 75.12 470 GLU A CA 1
ATOM 3742 C C . GLU A 1 470 ? -33.867 8.835 24.797 1.00 75.12 470 GLU A C 1
ATOM 3744 O O . GLU A 1 470 ? -32.874 8.950 24.065 1.00 75.12 470 GLU A O 1
ATOM 3749 N N . TRP A 1 471 ? -34.569 7.693 24.831 1.00 88.31 471 TRP A N 1
ATOM 3750 C CA . TRP A 1 471 ? -34.234 6.445 24.127 1.00 88.31 471 TRP A CA 1
ATOM 3751 C C . TRP A 1 471 ? -35.501 5.661 23.743 1.00 88.31 471 TRP A C 1
ATOM 3753 O O . TRP A 1 471 ? -36.458 5.636 24.515 1.00 88.31 471 TRP A O 1
ATOM 3763 N N . GLU A 1 472 ? -35.503 4.978 22.590 1.00 86.31 472 GLU A N 1
ATOM 3764 C CA . GLU A 1 472 ? -36.620 4.115 22.157 1.00 86.31 472 GLU A CA 1
ATOM 3765 C C . GLU A 1 472 ? -36.163 2.768 21.541 1.00 86.31 472 GLU A C 1
ATOM 3767 O O . GLU A 1 472 ? -35.053 2.686 21.013 1.00 86.31 472 GLU A O 1
ATOM 3772 N N . PRO A 1 473 ? -36.980 1.692 21.574 1.00 88.62 473 PRO A N 1
ATOM 3773 C CA . PRO A 1 473 ? -36.536 0.340 21.200 1.00 88.62 473 PRO A CA 1
ATOM 3774 C C . PRO A 1 473 ? -36.108 0.127 19.740 1.00 88.62 473 PRO A C 1
ATOM 3776 O O . PRO A 1 473 ? -35.364 -0.820 19.470 1.00 88.62 473 PRO A O 1
ATOM 3779 N N . SER A 1 474 ? -36.572 0.953 18.803 1.00 86.94 474 SER A N 1
ATOM 3780 C CA . SER A 1 474 ? -36.435 0.727 17.357 1.00 86.94 474 SER A CA 1
ATOM 3781 C C . SER A 1 474 ? -35.155 1.346 16.795 1.00 86.94 474 SER A C 1
ATOM 3783 O O . SER A 1 474 ? -34.315 0.621 16.261 1.00 86.94 474 SER A O 1
ATOM 3785 N N . TRP A 1 475 ? -34.998 2.667 16.932 1.00 85.19 475 TRP A N 1
ATOM 3786 C CA . TRP A 1 475 ? -33.819 3.431 16.516 1.00 85.19 475 TRP A CA 1
ATOM 3787 C C . TRP A 1 475 ? -32.820 3.684 17.650 1.00 85.19 475 TRP A C 1
ATOM 3789 O O . TRP A 1 475 ? -31.680 4.045 17.359 1.00 85.19 475 TRP A O 1
ATOM 3799 N N . GLY A 1 476 ? -33.217 3.532 18.917 1.00 90.88 476 GLY A N 1
ATOM 3800 C CA . GLY A 1 476 ? -32.368 3.798 20.076 1.00 90.88 476 GLY A CA 1
ATOM 3801 C C . GLY A 1 476 ? -32.292 5.274 20.453 1.00 90.88 476 GLY A C 1
ATOM 3802 O O . GLY A 1 476 ? -33.292 5.960 20.675 1.00 90.88 476 GLY A O 1
ATOM 3803 N N . SER A 1 477 ? -31.063 5.762 20.555 1.00 90.81 477 SER A N 1
ATOM 3804 C CA . SER A 1 477 ? -30.743 7.129 20.957 1.00 90.81 477 SER A CA 1
ATOM 3805 C C . SER A 1 477 ? -31.274 8.192 19.989 1.00 90.81 477 SER A C 1
ATOM 3807 O O . SER A 1 477 ? -31.469 7.950 18.793 1.00 90.81 477 SER A O 1
ATOM 3809 N N . ARG A 1 478 ? -31.417 9.432 20.479 1.00 86.69 478 ARG A N 1
ATOM 3810 C CA . ARG A 1 478 ? -31.701 10.604 19.625 1.00 86.69 478 ARG A CA 1
ATOM 3811 C C . ARG A 1 478 ? -30.662 10.795 18.513 1.00 86.69 478 ARG A C 1
ATOM 3813 O O . ARG A 1 478 ? -31.017 11.186 17.405 1.00 86.69 478 ARG A O 1
ATOM 3820 N N . TYR A 1 479 ? -29.401 10.446 18.770 1.00 88.00 479 TYR A N 1
ATOM 3821 C CA . TYR A 1 479 ? -28.334 10.519 17.770 1.00 88.00 479 TYR A CA 1
ATOM 3822 C C . TYR A 1 479 ? -28.548 9.540 16.607 1.00 88.00 479 TYR A C 1
ATOM 3824 O O . TYR A 1 479 ? -28.484 9.937 15.443 1.00 88.00 479 TYR A O 1
ATOM 3832 N N . SER A 1 480 ? -28.844 8.273 16.909 1.00 89.50 480 SER A N 1
ATOM 3833 C CA . SER A 1 480 ? -29.144 7.260 15.888 1.00 89.50 480 SER A CA 1
ATOM 3834 C C . SER A 1 480 ? -30.382 7.641 15.073 1.00 89.50 480 SER A C 1
ATOM 3836 O O . SER A 1 480 ? -30.333 7.646 13.841 1.00 89.50 480 SER A O 1
ATOM 3838 N N . ARG A 1 481 ? -31.450 8.106 15.741 1.00 87.50 481 ARG A N 1
ATOM 3839 C CA . ARG A 1 481 ? -32.648 8.662 15.088 1.00 87.50 481 ARG A CA 1
ATOM 3840 C C . ARG A 1 481 ? -32.307 9.787 14.115 1.00 87.50 481 ARG A C 1
ATOM 3842 O O . ARG A 1 481 ? -32.731 9.754 12.960 1.00 87.50 481 ARG A O 1
ATOM 3849 N N . ALA A 1 482 ? -31.501 10.751 14.552 1.00 85.38 482 ALA A N 1
ATOM 3850 C CA . ALA A 1 482 ? -31.115 11.893 13.734 1.00 85.38 482 ALA A CA 1
ATOM 3851 C C . ALA A 1 482 ? -30.256 11.492 12.521 1.00 85.38 482 ALA A C 1
ATOM 3853 O O . ALA A 1 482 ? -30.474 12.000 11.419 1.00 85.38 482 ALA A O 1
ATOM 3854 N N . ARG A 1 483 ? -29.337 10.528 12.678 1.00 87.25 483 ARG A N 1
ATOM 3855 C CA . ARG A 1 483 ? -28.560 9.966 11.555 1.00 87.25 483 ARG A CA 1
ATOM 3856 C C . ARG A 1 483 ? -29.452 9.259 10.542 1.00 87.25 483 ARG A C 1
ATOM 3858 O O . ARG A 1 483 ? -29.300 9.455 9.338 1.00 87.25 483 ARG A O 1
ATOM 3865 N N . GLN A 1 484 ? -30.404 8.467 11.018 1.00 86.06 484 GLN A N 1
ATOM 3866 C CA . GLN A 1 484 ? -31.312 7.711 10.158 1.00 86.06 484 GLN A CA 1
ATOM 3867 C C . GLN A 1 484 ? -32.271 8.632 9.400 1.00 86.06 484 GLN A C 1
ATOM 3869 O O . GLN A 1 484 ? -32.476 8.445 8.198 1.00 86.06 484 GLN A O 1
ATOM 3874 N N . ALA A 1 485 ? -32.768 9.686 10.057 1.00 83.12 485 ALA A N 1
ATOM 3875 C CA . ALA A 1 485 ? -33.525 10.755 9.413 1.00 83.12 485 ALA A CA 1
ATOM 3876 C C . ALA A 1 485 ? -32.704 11.431 8.302 1.00 83.12 485 ALA A C 1
ATOM 3878 O O . ALA A 1 485 ? -33.169 11.528 7.166 1.00 83.12 485 ALA A O 1
ATOM 3879 N N . LEU A 1 486 ? -31.462 11.824 8.607 1.00 83.31 486 LEU A N 1
ATOM 3880 C CA . LEU A 1 486 ? -30.571 12.526 7.681 1.00 83.31 486 LEU A CA 1
ATOM 3881 C C . LEU A 1 486 ? -30.334 11.737 6.388 1.00 83.31 486 LEU A C 1
ATOM 3883 O O . LEU A 1 486 ? -30.498 12.270 5.287 1.00 83.31 486 LEU A O 1
ATOM 3887 N N . TRP A 1 487 ? -29.935 10.470 6.499 1.00 85.69 487 TRP A N 1
ATOM 3888 C CA . TRP A 1 487 ? -29.599 9.669 5.320 1.00 85.69 487 TRP A CA 1
ATOM 3889 C C . TRP A 1 487 ? -30.824 9.319 4.485 1.00 85.69 487 TRP A C 1
ATOM 3891 O O . TRP A 1 487 ? -30.743 9.285 3.255 1.00 85.69 487 TRP A O 1
ATOM 3901 N N . ARG A 1 488 ? -31.975 9.136 5.138 1.00 83.44 488 ARG A N 1
ATOM 3902 C CA . ARG A 1 488 ? -33.251 8.928 4.457 1.00 83.44 488 ARG A CA 1
ATOM 3903 C C . ARG A 1 488 ? -33.696 10.173 3.688 1.00 83.44 488 ARG A C 1
ATOM 3905 O O . ARG A 1 488 ? -34.057 10.050 2.522 1.00 83.44 488 ARG A O 1
ATOM 3912 N N . GLU A 1 489 ? -33.608 11.363 4.286 1.00 81.62 489 GLU A N 1
ATOM 3913 C CA . GLU A 1 489 ? -33.930 12.638 3.616 1.00 81.62 489 GLU A CA 1
ATOM 3914 C C . GLU A 1 489 ? -33.035 12.913 2.403 1.00 81.62 489 GLU A C 1
ATOM 3916 O O . GLU A 1 489 ? -33.477 13.507 1.420 1.00 81.62 489 GLU A O 1
ATOM 3921 N N . ARG A 1 490 ? -31.788 12.438 2.441 1.00 80.56 490 ARG A N 1
ATOM 3922 C CA . ARG A 1 490 ? -30.829 12.571 1.337 1.00 80.56 490 ARG A CA 1
ATOM 3923 C C . ARG A 1 490 ? -30.988 11.518 0.242 1.00 80.56 490 ARG A C 1
ATOM 3925 O O . ARG A 1 490 ? -30.283 11.585 -0.760 1.00 80.56 490 ARG A O 1
ATOM 3932 N N . GLY A 1 491 ? -31.908 10.569 0.406 1.00 85.25 491 GLY A N 1
ATOM 3933 C CA . GLY A 1 491 ? -32.145 9.508 -0.571 1.00 85.25 491 GLY A CA 1
ATOM 3934 C C . GLY A 1 491 ? -31.026 8.466 -0.633 1.00 85.25 491 GLY A C 1
ATOM 3935 O O . GLY A 1 491 ? -30.867 7.816 -1.669 1.00 85.25 491 GLY A O 1
ATOM 3936 N N . MET A 1 492 ? -30.252 8.302 0.448 1.00 87.06 492 MET A N 1
ATOM 3937 C CA . MET A 1 492 ? -29.241 7.248 0.544 1.00 87.06 492 MET A CA 1
ATOM 3938 C C . MET A 1 492 ? -29.916 5.877 0.483 1.00 87.06 492 MET A C 1
ATOM 3940 O O . MET A 1 492 ? -30.964 5.655 1.100 1.00 87.06 492 MET A O 1
ATOM 3944 N N . SER A 1 493 ? -29.319 4.947 -0.265 1.00 90.12 493 SER A N 1
ATOM 3945 C CA . SER A 1 493 ? -29.868 3.597 -0.395 1.00 90.12 493 SER A CA 1
ATOM 3946 C C . SER A 1 493 ? -29.888 2.863 0.958 1.00 90.12 493 SER A C 1
ATOM 3948 O O . SER A 1 493 ? -29.143 3.207 1.877 1.00 90.12 493 SER A O 1
ATOM 3950 N N . GLN A 1 494 ? -30.720 1.822 1.103 1.00 90.69 494 GLN A N 1
ATOM 3951 C CA . GLN A 1 494 ? -30.693 0.977 2.311 1.00 90.69 494 GLN A CA 1
ATOM 3952 C C . GLN A 1 494 ? -29.312 0.341 2.525 1.00 90.69 494 GLN A C 1
ATOM 3954 O O . GLN A 1 494 ? -28.842 0.278 3.657 1.00 90.69 494 GLN A O 1
ATOM 3959 N N . SER A 1 495 ? -28.643 -0.071 1.444 1.00 90.62 495 SER A N 1
ATOM 3960 C CA . SER A 1 495 ? -27.272 -0.586 1.490 1.00 90.62 495 SER A CA 1
ATOM 3961 C C . SER A 1 495 ? -26.273 0.486 1.933 1.00 90.62 495 SER A C 1
ATOM 3963 O O . SER A 1 495 ? -25.449 0.214 2.796 1.00 90.62 495 SER A O 1
ATOM 3965 N N . GLY A 1 496 ? -26.386 1.717 1.425 1.00 90.50 496 GLY A N 1
ATOM 3966 C CA . GLY A 1 496 ? -25.558 2.844 1.860 1.00 90.50 496 GLY A CA 1
ATOM 3967 C C . GLY A 1 496 ? -25.749 3.169 3.343 1.00 90.50 496 GLY A C 1
ATOM 3968 O O . GLY A 1 496 ? -24.768 3.290 4.074 1.00 90.50 496 GLY A O 1
ATOM 3969 N N . ARG A 1 497 ? -27.003 3.212 3.819 1.00 90.75 497 ARG A N 1
ATOM 3970 C CA . ARG A 1 497 ? -27.331 3.374 5.249 1.00 90.75 497 ARG A CA 1
ATOM 3971 C C . ARG A 1 497 ? -26.725 2.248 6.090 1.00 90.75 497 ARG A C 1
ATOM 3973 O O . ARG A 1 497 ? -26.132 2.528 7.123 1.00 90.75 497 ARG A O 1
ATOM 3980 N N . ALA A 1 498 ? -26.817 0.998 5.637 1.00 93.56 498 ALA A N 1
ATOM 3981 C CA . ALA A 1 498 ? -26.200 -0.143 6.312 1.00 93.56 498 ALA A CA 1
ATOM 3982 C C . ALA A 1 498 ? -24.668 -0.025 6.402 1.00 93.56 498 ALA A C 1
ATOM 3984 O O . ALA A 1 498 ? -24.110 -0.283 7.465 1.00 93.56 498 ALA A O 1
ATOM 3985 N N . SER A 1 499 ? -23.993 0.423 5.338 1.00 92.94 499 SER A N 1
ATOM 3986 C CA . SER A 1 499 ? -22.546 0.691 5.355 1.00 92.94 499 SER A CA 1
ATOM 3987 C C . SER A 1 499 ? -22.167 1.799 6.340 1.00 92.94 499 SER A C 1
ATOM 3989 O O . SER A 1 499 ? -21.196 1.665 7.086 1.00 92.94 499 SER A O 1
ATOM 3991 N N . VAL A 1 500 ? -22.959 2.873 6.405 1.00 89.62 500 VAL A N 1
ATOM 3992 C CA . VAL A 1 500 ? -22.759 3.961 7.375 1.00 89.62 500 VAL A CA 1
ATOM 3993 C C . VAL A 1 500 ? -22.954 3.479 8.821 1.00 89.62 500 VAL A C 1
ATOM 3995 O O . VAL A 1 500 ? -22.232 3.923 9.718 1.00 89.62 500 VAL A O 1
ATOM 3998 N N . GLU A 1 501 ? -23.884 2.556 9.068 1.00 91.62 501 GLU A N 1
ATOM 3999 C CA . GLU A 1 501 ? -24.051 1.953 10.396 1.00 91.62 501 GLU A CA 1
ATOM 4000 C C . GLU A 1 501 ? -22.957 0.950 10.750 1.00 91.62 501 GLU A C 1
ATOM 4002 O O . GLU A 1 501 ? -22.495 0.945 11.887 1.00 91.62 501 GLU A O 1
ATOM 4007 N N . LEU A 1 502 ? -22.459 0.174 9.787 1.00 94.25 502 LEU A N 1
ATOM 4008 C CA . LEU A 1 502 ? -21.290 -0.678 9.999 1.00 94.25 502 LEU A CA 1
ATOM 4009 C C . LEU A 1 502 ? -20.063 0.151 10.409 1.00 94.25 502 LEU A C 1
ATOM 4011 O O . LEU A 1 502 ? -19.405 -0.167 11.400 1.00 94.25 502 LEU A O 1
ATOM 4015 N N . GLY A 1 503 ? -19.795 1.255 9.703 1.00 90.50 503 GLY A N 1
ATOM 4016 C CA . GLY A 1 503 ? -18.721 2.183 10.070 1.00 90.50 503 GLY A CA 1
ATOM 4017 C C . GLY A 1 503 ? -18.911 2.801 11.461 1.00 90.50 503 GLY A C 1
ATOM 4018 O O . GLY A 1 503 ? -17.941 3.006 12.190 1.00 90.50 503 GLY A O 1
ATOM 4019 N N . PHE A 1 504 ? -20.157 3.048 11.868 1.00 90.81 504 PHE A N 1
ATOM 4020 C CA . PHE A 1 504 ? -20.466 3.547 13.205 1.00 90.81 504 PHE A CA 1
ATOM 4021 C C . PHE A 1 504 ? -20.270 2.494 14.296 1.00 90.81 504 PHE A C 1
ATOM 4023 O O . PHE A 1 504 ? -19.635 2.791 15.303 1.00 90.81 504 PHE A O 1
ATOM 4030 N N . VAL A 1 505 ? -20.741 1.261 14.090 1.00 93.69 505 VAL A N 1
ATOM 4031 C CA . VAL A 1 505 ? -20.526 0.146 15.025 1.00 93.69 505 VAL A CA 1
ATOM 4032 C C . VAL A 1 505 ? -19.034 -0.157 15.183 1.00 93.69 505 VAL A C 1
ATOM 4034 O O . VAL A 1 505 ? -18.595 -0.415 16.305 1.00 93.69 505 VAL A O 1
ATOM 4037 N N . PHE A 1 506 ? -18.247 -0.040 14.108 1.00 92.19 506 PHE A N 1
ATOM 4038 C CA . PHE A 1 506 ? -16.782 -0.065 14.173 1.00 92.19 506 PHE A CA 1
ATOM 4039 C C . PHE A 1 506 ? -16.231 1.040 15.082 1.00 92.19 506 PHE A C 1
ATOM 4041 O O . PHE A 1 506 ? -15.568 0.751 16.077 1.00 92.19 506 PHE A O 1
ATOM 4048 N N . GLY A 1 507 ? -16.568 2.305 14.804 1.00 89.06 507 GLY A N 1
ATOM 4049 C CA . GLY A 1 507 ? -16.103 3.441 15.608 1.00 89.06 507 GLY A CA 1
ATOM 4050 C C . GLY A 1 507 ? -16.518 3.368 17.083 1.00 89.06 507 GLY A C 1
ATOM 4051 O O . GLY A 1 507 ? -15.760 3.802 17.951 1.00 89.06 507 GLY A O 1
ATOM 4052 N N . LEU A 1 508 ? -17.688 2.789 17.357 1.00 89.44 508 LEU A N 1
ATOM 4053 C CA . LEU A 1 508 ? -18.252 2.609 18.691 1.00 89.44 508 LEU A CA 1
ATOM 4054 C C . LEU A 1 508 ? -17.498 1.549 19.508 1.00 89.44 508 LEU A C 1
ATOM 4056 O O . LEU A 1 508 ? -17.211 1.776 20.677 1.00 89.44 508 LEU A O 1
ATOM 4060 N N . ASN A 1 509 ? -17.146 0.406 18.909 1.00 92.69 509 ASN A N 1
ATOM 4061 C CA . ASN A 1 509 ? -16.724 -0.773 19.676 1.00 92.69 509 ASN A CA 1
ATOM 4062 C C . ASN A 1 509 ? -15.233 -1.106 19.570 1.00 92.69 509 ASN A C 1
ATOM 4064 O O . ASN A 1 509 ? -14.642 -1.527 20.567 1.00 92.69 509 ASN A O 1
ATOM 4068 N N . SER A 1 510 ? -14.603 -0.892 18.409 1.00 92.25 510 SER A N 1
ATOM 4069 C CA . SER A 1 510 ? -13.214 -1.316 18.155 1.00 92.25 510 SER A CA 1
ATOM 4070 C C . SER A 1 510 ? -12.185 -0.610 19.041 1.00 92.25 510 SER A C 1
ATOM 4072 O O . SER A 1 510 ? -11.049 -1.058 19.137 1.00 92.25 510 SER A O 1
ATOM 4074 N N . ASN A 1 511 ? -12.574 0.474 19.725 1.00 93.62 511 ASN A N 1
ATOM 4075 C CA . ASN A 1 511 ? -11.680 1.267 20.570 1.00 93.62 511 ASN A CA 1
ATOM 4076 C C . ASN A 1 511 ? -11.991 1.158 22.069 1.00 93.62 511 ASN A C 1
ATOM 4078 O O . ASN A 1 511 ? -11.080 0.931 22.868 1.00 93.62 511 ASN A O 1
ATOM 4082 N N . ALA A 1 512 ? -13.259 1.326 22.460 1.00 95.81 512 ALA A N 1
ATOM 4083 C CA . ALA A 1 512 ? -13.662 1.391 23.866 1.00 95.81 512 ALA A CA 1
ATOM 4084 C C . ALA A 1 512 ? -13.545 0.032 24.576 1.00 95.81 512 ALA A C 1
ATOM 4086 O O . ALA A 1 512 ? -13.058 -0.054 25.705 1.00 95.81 512 ALA A O 1
ATOM 4087 N N . VAL A 1 513 ? -13.921 -1.053 23.896 1.00 95.88 513 VAL A N 1
ATOM 4088 C CA . VAL A 1 513 ? -13.861 -2.406 24.457 1.00 95.88 513 VAL A CA 1
ATOM 4089 C C . VAL A 1 513 ? -12.424 -2.844 24.782 1.00 95.88 513 VAL A C 1
ATOM 4091 O O . VAL A 1 513 ? -12.170 -3.215 25.931 1.00 95.88 513 VAL A O 1
ATOM 4094 N N . PRO A 1 514 ? -11.448 -2.788 23.848 1.00 95.94 514 PRO A N 1
ATOM 4095 C CA . PRO A 1 514 ? -10.066 -3.126 24.186 1.00 95.94 514 PRO A CA 1
ATOM 4096 C C . PRO A 1 514 ? -9.441 -2.152 25.191 1.00 95.94 514 PRO A C 1
ATOM 4098 O O . PRO A 1 514 ? -8.675 -2.596 26.038 1.00 95.94 514 PRO A O 1
ATOM 4101 N N . ALA A 1 515 ? -9.793 -0.858 25.178 1.00 97.56 515 ALA A N 1
ATOM 4102 C CA . ALA A 1 515 ? -9.304 0.083 26.191 1.00 97.56 515 ALA A CA 1
ATOM 4103 C C . ALA A 1 515 ? -9.759 -0.319 27.607 1.00 97.56 515 ALA A C 1
ATOM 4105 O O . ALA A 1 515 ? -8.954 -0.325 28.537 1.00 97.56 515 ALA A O 1
ATOM 4106 N N . THR A 1 516 ? -11.021 -0.729 27.756 1.00 98.12 516 THR A N 1
ATOM 4107 C CA . THR A 1 516 ? -11.570 -1.245 29.023 1.00 98.12 516 THR A CA 1
ATOM 4108 C C . THR A 1 516 ? -10.834 -2.507 29.475 1.00 98.12 516 THR A C 1
ATOM 4110 O O . THR A 1 516 ? -10.478 -2.629 30.647 1.00 98.12 516 THR A O 1
ATOM 4113 N N . ALA A 1 517 ? -10.547 -3.424 28.546 1.00 97.38 517 ALA A N 1
ATOM 4114 C CA . ALA A 1 517 ? -9.797 -4.641 28.841 1.00 97.38 517 ALA A CA 1
ATOM 4115 C C . ALA A 1 517 ? -8.368 -4.340 29.313 1.00 97.38 517 ALA A C 1
ATOM 4117 O O . ALA A 1 517 ? -7.961 -4.852 30.352 1.00 97.38 517 ALA A O 1
ATOM 4118 N N . TRP A 1 518 ? -7.640 -3.458 28.617 1.00 98.06 518 TRP A N 1
ATOM 4119 C CA . TRP A 1 518 ? -6.299 -3.034 29.028 1.00 98.06 518 TRP A CA 1
ATOM 4120 C C . TRP A 1 518 ? -6.293 -2.391 30.413 1.00 98.06 518 TRP A C 1
ATOM 4122 O O . TRP A 1 518 ? -5.427 -2.708 31.226 1.00 98.06 518 TRP A O 1
ATOM 4132 N N . MET A 1 519 ? -7.270 -1.528 30.712 1.00 98.19 519 MET A N 1
ATOM 4133 C CA . MET A 1 519 ? -7.399 -0.946 32.050 1.00 98.19 519 MET A CA 1
ATOM 4134 C C . MET A 1 519 ? -7.578 -2.029 33.114 1.00 98.19 519 MET A C 1
ATOM 4136 O O . MET A 1 519 ? -6.859 -2.019 34.108 1.00 98.19 519 MET A O 1
ATOM 4140 N N . LEU A 1 520 ? -8.501 -2.973 32.906 1.00 97.69 520 LEU A N 1
ATOM 4141 C CA . LEU A 1 520 ? -8.749 -4.056 33.860 1.00 97.69 520 LEU A CA 1
ATOM 4142 C C . LEU A 1 520 ? -7.520 -4.958 34.036 1.00 97.69 520 LEU A C 1
ATOM 4144 O O . LEU A 1 520 ? -7.200 -5.294 35.170 1.00 97.69 520 LEU A O 1
ATOM 4148 N N . MET A 1 521 ? -6.799 -5.291 32.961 1.00 97.19 521 MET A N 1
ATOM 4149 C CA . MET A 1 521 ? -5.556 -6.070 33.045 1.00 97.19 521 MET A CA 1
ATOM 4150 C C . MET A 1 521 ? -4.514 -5.369 33.933 1.00 97.19 521 MET A C 1
ATOM 4152 O O . MET A 1 521 ? -3.990 -5.970 34.863 1.00 97.19 521 MET A O 1
ATOM 4156 N N . HIS A 1 522 ? -4.269 -4.071 33.731 1.00 97.38 522 HIS A N 1
ATOM 4157 C CA . HIS A 1 522 ? -3.304 -3.330 34.559 1.00 97.38 522 HIS A CA 1
ATOM 4158 C C . HIS A 1 522 ? -3.767 -3.115 36.002 1.00 97.38 522 HIS A C 1
ATOM 4160 O O . HIS A 1 522 ? -2.950 -3.148 36.916 1.00 97.38 522 HIS A O 1
ATOM 4166 N N . ILE A 1 523 ? -5.067 -2.913 36.231 1.00 97.31 523 ILE A N 1
ATOM 4167 C CA . ILE A 1 523 ? -5.624 -2.757 37.586 1.00 97.31 523 ILE A CA 1
ATOM 4168 C C . ILE A 1 523 ? -5.515 -4.064 38.385 1.00 97.31 523 ILE A C 1
ATOM 4170 O O . ILE A 1 523 ? -5.307 -4.017 39.598 1.00 97.31 523 ILE A O 1
ATOM 4174 N N . LEU A 1 524 ? -5.681 -5.212 37.720 1.00 95.38 524 LEU A N 1
ATOM 4175 C CA . LEU A 1 524 ? -5.678 -6.546 38.328 1.00 95.38 524 LEU A CA 1
ATOM 4176 C C . LEU A 1 524 ? -4.282 -7.188 38.396 1.00 95.38 524 LEU A C 1
ATOM 4178 O O . LEU A 1 524 ? -4.167 -8.298 38.913 1.00 95.38 524 LEU A O 1
ATOM 4182 N N . ASP A 1 525 ? -3.242 -6.520 37.891 1.00 95.38 525 ASP A N 1
ATOM 4183 C CA . ASP A 1 525 ? -1.875 -7.039 37.875 1.00 95.38 525 ASP A CA 1
ATOM 4184 C C . ASP A 1 525 ? -1.338 -7.221 39.313 1.00 95.38 525 ASP A C 1
ATOM 4186 O O . ASP A 1 525 ? -1.126 -6.230 40.025 1.00 95.38 525 ASP A O 1
ATOM 4190 N N . PRO A 1 526 ? -1.070 -8.463 39.762 1.00 94.06 526 PRO A N 1
ATOM 4191 C CA . PRO A 1 526 ? -0.620 -8.743 41.124 1.00 94.06 526 PRO A CA 1
ATOM 4192 C C . PRO A 1 526 ? 0.765 -8.158 41.436 1.00 94.06 526 PRO A C 1
ATOM 4194 O O . PRO A 1 526 ? 1.113 -8.013 42.609 1.00 94.06 526 PRO A O 1
ATOM 4197 N N . ARG A 1 527 ? 1.542 -7.759 40.418 1.00 92.94 527 ARG A N 1
ATOM 4198 C CA . ARG A 1 527 ? 2.832 -7.065 40.587 1.00 92.94 527 ARG A CA 1
ATOM 4199 C C . ARG A 1 527 ? 2.661 -5.614 41.050 1.00 92.94 527 ARG A C 1
ATOM 4201 O O . ARG A 1 527 ? 3.613 -5.018 41.550 1.00 92.94 527 ARG A O 1
ATOM 4208 N N . HIS A 1 528 ? 1.446 -5.067 40.948 1.00 93.56 528 HIS A N 1
ATOM 4209 C CA . HIS A 1 528 ? 1.075 -3.724 41.399 1.00 93.56 528 HIS A CA 1
ATOM 4210 C C . HIS A 1 528 ? -0.099 -3.778 42.401 1.00 93.56 528 HIS A C 1
ATOM 4212 O O . HIS A 1 528 ? -1.164 -3.198 42.161 1.00 93.56 528 HIS A O 1
ATOM 4218 N N . PRO A 1 529 ? 0.068 -4.446 43.562 1.00 93.81 529 PRO A N 1
ATOM 4219 C CA . PRO A 1 529 ? -1.040 -4.797 44.459 1.00 93.81 529 PRO A CA 1
ATOM 4220 C C . PRO A 1 529 ? -1.744 -3.584 45.092 1.00 93.81 529 PRO A C 1
ATOM 4222 O O . PRO A 1 529 ? -2.815 -3.717 45.685 1.00 93.81 529 PRO A O 1
ATOM 4225 N N . HIS A 1 530 ? -1.161 -2.386 44.990 1.00 94.62 530 HIS A N 1
ATOM 4226 C CA . HIS A 1 530 ? -1.755 -1.147 45.483 1.00 94.62 530 HIS A CA 1
ATOM 4227 C C . HIS A 1 530 ? -2.838 -0.576 44.559 1.00 94.62 530 HIS A C 1
ATOM 4229 O O . HIS A 1 530 ? -3.680 0.177 45.052 1.00 94.62 530 HIS A O 1
ATOM 4235 N N . LEU A 1 531 ? -2.855 -0.922 43.265 1.00 96.31 531 LEU A N 1
ATOM 4236 C CA . LEU A 1 531 ? -3.750 -0.303 42.279 1.00 96.31 531 LEU A CA 1
ATOM 4237 C C . LEU A 1 531 ? -5.218 -0.655 42.517 1.00 96.31 531 LEU A C 1
ATOM 4239 O O . LEU A 1 531 ? -6.037 0.248 42.703 1.00 96.31 531 LEU A O 1
ATOM 4243 N N . LEU A 1 532 ? -5.563 -1.945 42.577 1.00 95.94 532 LEU A N 1
ATOM 4244 C CA . LEU A 1 532 ? -6.950 -2.385 42.757 1.00 95.94 532 LEU A CA 1
ATOM 4245 C C . LEU A 1 532 ? -7.615 -1.764 44.006 1.00 95.94 532 LEU A C 1
ATOM 4247 O O . LEU A 1 532 ? -8.697 -1.187 43.868 1.00 95.94 532 LEU A O 1
ATOM 4251 N N . PRO A 1 533 ? -7.005 -1.774 45.212 1.00 95.69 533 PRO A N 1
ATOM 4252 C CA . PRO A 1 533 ? -7.587 -1.115 46.381 1.00 95.69 533 PRO A CA 1
ATOM 4253 C C . PRO A 1 533 ? -7.747 0.404 46.243 1.00 95.69 533 PRO A C 1
ATOM 4255 O O . PRO A 1 533 ? -8.651 0.969 46.861 1.00 95.69 533 PRO A O 1
ATOM 4258 N N . GLN A 1 534 ? -6.869 1.085 45.500 1.00 95.31 534 GLN A N 1
ATOM 4259 C CA . GLN A 1 534 ? -6.962 2.530 45.265 1.00 95.31 534 GLN A CA 1
ATOM 4260 C C . GLN A 1 534 ? -8.088 2.862 44.286 1.00 95.31 534 GLN A C 1
ATOM 4262 O O . GLN A 1 534 ? -8.956 3.671 44.613 1.00 95.31 534 GLN A O 1
ATOM 4267 N N . VAL A 1 535 ? -8.143 2.165 43.151 1.00 96.56 535 VAL A N 1
ATOM 4268 C CA . VAL A 1 535 ? -9.215 2.319 42.158 1.00 96.56 535 VAL A CA 1
ATOM 4269 C C . VAL A 1 535 ? -10.570 1.973 42.768 1.00 96.56 535 VAL A C 1
ATOM 4271 O O . VAL A 1 535 ? -11.525 2.723 42.584 1.00 96.56 535 VAL A O 1
ATOM 4274 N N . LEU A 1 536 ? -10.661 0.907 43.576 1.00 94.12 536 LEU A N 1
ATOM 4275 C CA . LEU A 1 536 ? -11.893 0.550 44.287 1.00 94.12 536 LEU A CA 1
ATOM 4276 C C . LEU A 1 536 ? -12.409 1.680 45.187 1.00 94.12 536 LEU A C 1
ATOM 4278 O O . LEU A 1 536 ? -13.621 1.814 45.338 1.00 94.12 536 LEU A O 1
ATOM 4282 N N . ARG A 1 537 ? -11.532 2.495 45.791 1.00 92.94 537 ARG A N 1
ATOM 4283 C CA . ARG A 1 537 ? -11.970 3.668 46.569 1.00 92.94 537 ARG A CA 1
ATOM 4284 C C . ARG A 1 537 ? -12.571 4.744 45.673 1.00 92.94 537 ARG A C 1
ATOM 4286 O O . ARG A 1 537 ? -13.630 5.263 46.014 1.00 92.94 537 ARG A O 1
ATOM 4293 N N . GLU A 1 538 ? -11.936 5.039 44.541 1.00 93.31 538 GLU A N 1
ATOM 4294 C CA . GLU A 1 538 ? -12.432 6.035 43.584 1.00 93.31 538 GLU A CA 1
ATOM 4295 C C . GLU A 1 538 ? -13.780 5.618 42.976 1.00 93.31 538 GLU A C 1
ATOM 4297 O O . GLU A 1 538 ? -14.739 6.386 43.023 1.00 93.31 538 GLU A O 1
ATOM 4302 N N . VAL A 1 539 ? -13.914 4.374 42.498 1.00 92.19 539 VAL A N 1
ATOM 4303 C CA . VAL A 1 539 ? -15.172 3.913 41.877 1.00 92.19 539 VAL A CA 1
ATOM 4304 C C . VAL A 1 539 ? -16.305 3.738 42.892 1.00 92.19 539 VAL A C 1
ATOM 4306 O O . VAL A 1 539 ? -17.463 3.962 42.551 1.00 92.19 539 VAL A O 1
ATOM 4309 N N . ARG A 1 540 ? -16.009 3.398 44.158 1.00 90.44 540 ARG A N 1
ATOM 4310 C CA . ARG A 1 540 ? -17.026 3.355 45.228 1.00 90.44 540 ARG A CA 1
ATOM 4311 C C . ARG A 1 540 ? -17.559 4.739 45.582 1.00 90.44 540 ARG A C 1
ATOM 4313 O O . ARG A 1 540 ? -18.714 4.828 45.976 1.00 90.44 540 ARG A O 1
ATOM 4320 N N . ALA A 1 541 ? -16.758 5.796 45.434 1.00 87.94 541 ALA A N 1
ATOM 4321 C CA . ALA A 1 541 ? -17.227 7.167 45.638 1.00 87.94 541 ALA A CA 1
ATOM 4322 C C . ALA A 1 541 ? -18.239 7.607 44.565 1.00 87.94 541 ALA A C 1
ATOM 4324 O O . ALA A 1 541 ? -19.053 8.486 44.822 1.00 87.94 541 ALA A O 1
ATOM 4325 N N . ALA A 1 542 ? -18.210 6.978 43.385 1.00 85.81 542 ALA A N 1
ATOM 4326 C CA . ALA A 1 542 ? -19.177 7.193 42.311 1.00 85.81 542 ALA A CA 1
ATOM 4327 C C . ALA A 1 542 ? -20.440 6.312 42.422 1.00 85.81 542 ALA A C 1
ATOM 4329 O O . ALA A 1 542 ? -21.354 6.443 41.607 1.00 85.81 542 ALA A O 1
ATOM 4330 N N . ALA A 1 543 ? -20.505 5.403 43.401 1.00 80.31 543 ALA A N 1
ATOM 4331 C CA . ALA A 1 543 ? -21.698 4.610 43.671 1.00 80.31 543 ALA A CA 1
ATOM 4332 C C . ALA A 1 543 ? -22.629 5.371 44.644 1.00 80.31 543 ALA A C 1
ATOM 4334 O O . ALA A 1 543 ? -22.164 5.839 45.685 1.00 80.31 543 ALA A O 1
ATOM 4335 N N . PRO A 1 544 ? -23.935 5.501 44.354 1.00 66.19 544 PRO A N 1
ATOM 4336 C CA . PRO A 1 544 ? -24.884 6.189 45.217 1.00 66.19 544 PRO A CA 1
ATOM 4337 C C . PRO A 1 544 ? -25.113 5.419 46.522 1.00 66.19 544 PRO A C 1
ATOM 4339 O O . PRO A 1 544 ? -25.015 4.192 46.581 1.00 66.19 544 PRO A O 1
ATOM 4342 N N . VAL A 1 545 ? -25.457 6.159 47.576 1.00 55.91 545 VAL A N 1
ATOM 4343 C CA . VAL A 1 545 ? -25.867 5.625 48.882 1.00 55.91 545 VAL A CA 1
ATOM 4344 C C . VAL A 1 545 ? -27.382 5.816 49.005 1.00 55.91 545 VAL A C 1
ATOM 4346 O O . VAL A 1 545 ? -27.842 6.956 48.937 1.00 55.91 545 VAL A O 1
ATOM 4349 N N . ASN A 1 546 ? -28.173 4.747 49.179 1.00 50.03 546 ASN A N 1
ATOM 4350 C CA . ASN A 1 546 ? -29.606 4.909 49.470 1.00 50.03 546 ASN A CA 1
ATOM 4351 C C . ASN A 1 546 ? -29.824 5.499 50.867 1.00 50.03 546 ASN A C 1
ATOM 4353 O O . ASN A 1 546 ? -29.067 5.250 51.807 1.00 50.03 546 ASN A O 1
ATOM 4357 N N . THR A 1 547 ? -30.946 6.197 51.020 1.00 45.34 547 THR A N 1
ATOM 4358 C CA . THR A 1 547 ? -31.462 6.728 52.289 1.00 45.34 547 THR A CA 1
ATOM 4359 C C . THR A 1 547 ? -31.867 5.652 53.308 1.00 45.34 547 THR A C 1
ATOM 4361 O O . THR A 1 547 ? -32.059 5.985 54.475 1.00 45.34 547 THR A O 1
ATOM 4364 N N . ASP A 1 548 ? -31.960 4.377 52.912 1.00 45.91 548 ASP A N 1
ATOM 4365 C CA . ASP A 1 548 ? -32.287 3.230 53.777 1.00 45.91 548 ASP A CA 1
ATOM 4366 C C . ASP A 1 548 ? -31.080 2.329 54.119 1.00 45.91 548 ASP A C 1
ATOM 4368 O O . ASP A 1 548 ? -31.230 1.327 54.818 1.00 45.91 548 ASP A O 1
ATOM 4372 N N . GLY A 1 549 ? -29.873 2.680 53.657 1.00 44.66 549 GLY A N 1
ATOM 4373 C CA . GLY A 1 549 ? -28.648 1.917 53.917 1.00 44.66 549 GLY A CA 1
ATOM 4374 C C . GLY A 1 549 ? -28.478 0.642 53.080 1.00 44.66 549 GLY A C 1
ATOM 4375 O O . GLY A 1 549 ? -27.456 -0.032 53.226 1.00 44.66 549 GLY A O 1
ATOM 4376 N N . SER A 1 550 ? -29.414 0.317 52.180 1.00 47.78 550 SER A N 1
ATOM 4377 C CA . SER A 1 550 ? -29.231 -0.744 51.184 1.00 47.78 550 SER A CA 1
ATOM 4378 C C . SER A 1 550 ? -28.424 -0.219 49.987 1.00 47.78 550 SER A C 1
ATOM 4380 O O . SER A 1 550 ? -28.666 0.871 49.477 1.00 47.78 550 SER A O 1
ATOM 4382 N N . LYS A 1 551 ? -27.420 -0.962 49.514 1.00 45.09 551 LYS A N 1
ATOM 4383 C CA . LYS A 1 551 ? -26.741 -0.625 48.254 1.00 45.09 551 LYS A CA 1
ATOM 4384 C C . LYS A 1 551 ? -27.594 -1.172 47.115 1.00 45.09 551 LYS A C 1
ATOM 4386 O O . LYS A 1 551 ? -27.538 -2.374 46.880 1.00 45.09 551 LYS A O 1
ATOM 4391 N N . LEU A 1 552 ? -28.388 -0.344 46.430 1.00 50.81 552 LEU A N 1
ATOM 4392 C CA . LEU A 1 552 ? -29.028 -0.819 45.203 1.00 50.81 552 LEU A CA 1
ATOM 4393 C C . LEU A 1 552 ? -28.083 -0.689 44.008 1.00 50.81 552 LEU A C 1
ATOM 4395 O O . LEU A 1 552 ? -27.462 0.339 43.744 1.00 50.81 552 LEU A O 1
ATOM 4399 N N . GLU A 1 553 ? -28.028 -1.795 43.295 1.00 50.38 553 GLU A N 1
ATOM 4400 C CA . GLU A 1 553 ? -27.364 -2.058 42.040 1.00 50.38 553 GLU A CA 1
ATOM 4401 C C . GLU A 1 553 ? -27.757 -1.044 40.932 1.00 50.38 553 GLU A C 1
ATOM 4403 O O . GLU A 1 553 ? -28.877 -1.065 40.432 1.00 50.38 553 GLU A O 1
ATOM 4408 N N . ALA A 1 554 ? -26.788 -0.227 40.486 1.00 54.16 554 ALA A N 1
ATOM 4409 C CA . ALA A 1 554 ? -26.705 0.414 39.156 1.00 54.16 554 ALA A CA 1
ATOM 4410 C C . ALA A 1 554 ? -27.406 1.754 38.844 1.00 54.16 554 ALA A C 1
ATOM 4412 O O . ALA A 1 554 ? -27.935 1.945 37.749 1.00 54.16 554 ALA A O 1
ATOM 4413 N N . ALA A 1 555 ? -27.222 2.762 39.691 1.00 65.06 555 ALA A N 1
ATOM 4414 C CA . ALA A 1 555 ? -26.981 4.111 39.167 1.00 65.06 555 ALA A CA 1
ATOM 4415 C C . ALA A 1 555 ? -25.505 4.442 39.418 1.00 65.06 555 ALA A C 1
ATOM 4417 O O . ALA A 1 555 ? -25.041 4.272 40.533 1.00 65.06 555 ALA A O 1
ATOM 4418 N N . LEU A 1 556 ? -24.735 4.830 38.400 1.00 82.00 556 LEU A N 1
ATOM 4419 C CA . LEU A 1 556 ? -23.342 5.265 38.561 1.00 82.00 556 LEU A CA 1
ATOM 4420 C C . LEU A 1 556 ? -23.261 6.768 38.338 1.00 82.00 556 LEU A C 1
ATOM 4422 O O . LEU A 1 556 ? -23.744 7.262 37.316 1.00 82.00 556 LEU A O 1
ATOM 4426 N N . ASP A 1 557 ? -22.617 7.488 39.254 1.00 86.44 557 ASP A N 1
ATOM 4427 C CA . ASP A 1 557 ? -22.274 8.888 39.030 1.00 86.44 557 ASP A CA 1
ATOM 4428 C C . ASP A 1 557 ? -21.051 8.981 38.108 1.00 86.44 557 ASP A C 1
ATOM 4430 O O . ASP A 1 557 ? -19.889 9.013 38.519 1.00 86.44 557 ASP A O 1
ATOM 4434 N N . VAL A 1 558 ? -21.330 9.027 36.810 1.00 86.00 558 VAL A N 1
ATOM 4435 C CA . VAL A 1 558 ? -20.310 9.153 35.766 1.00 86.00 558 VAL A CA 1
ATOM 4436 C C . VAL A 1 558 ? -19.527 10.462 35.903 1.00 86.00 558 VAL A C 1
ATOM 4438 O O . VAL A 1 558 ? -18.342 10.488 35.565 1.00 86.00 558 VAL A O 1
ATOM 4441 N N . ARG A 1 559 ? -20.138 11.536 36.433 1.00 86.12 559 ARG A N 1
ATOM 4442 C CA . ARG A 1 559 ? -19.442 12.816 36.646 1.00 86.12 559 ARG A CA 1
ATOM 4443 C C . ARG A 1 559 ? -18.340 12.659 37.688 1.00 86.12 559 ARG A C 1
ATOM 4445 O O . ARG A 1 559 ? -17.255 13.202 37.499 1.00 86.12 559 ARG A O 1
ATOM 4452 N N . GLN A 1 560 ? -18.583 11.857 38.722 1.00 89.12 560 GLN A N 1
ATOM 4453 C CA . GLN A 1 560 ? -17.569 11.498 39.713 1.00 89.12 560 GLN A CA 1
ATOM 4454 C C . GLN A 1 560 ? -16.474 10.582 39.130 1.00 89.12 560 GLN A C 1
ATOM 4456 O O . GLN A 1 560 ? -15.289 10.752 39.427 1.00 89.12 560 GLN A O 1
ATOM 4461 N N . LEU A 1 561 ? -16.822 9.633 38.252 1.00 90.38 561 LEU A N 1
ATOM 4462 C CA . LEU A 1 561 ? -15.821 8.778 37.592 1.00 90.38 561 LEU A CA 1
ATOM 4463 C C . LEU A 1 561 ? -14.875 9.588 36.697 1.00 90.38 561 LEU A C 1
ATOM 4465 O O . LEU A 1 561 ? -13.661 9.382 36.721 1.00 90.38 561 LEU A O 1
ATOM 4469 N N . VAL A 1 562 ? -15.397 10.548 35.925 1.00 91.44 562 VAL A N 1
ATOM 4470 C CA . VAL A 1 562 ? -14.557 11.353 35.023 1.00 91.44 562 VAL A CA 1
ATOM 4471 C C . VAL A 1 562 ? -13.690 12.395 35.742 1.00 91.44 562 VAL A C 1
ATOM 4473 O O . VAL A 1 562 ? -12.831 12.999 35.099 1.00 91.44 562 VAL A O 1
ATOM 4476 N N . THR A 1 563 ? -13.844 12.575 37.051 1.00 91.75 563 THR A N 1
ATOM 4477 C CA . THR A 1 563 ? -12.976 13.430 37.881 1.00 91.75 563 THR A CA 1
ATOM 4478 C C . THR A 1 563 ? -12.028 12.633 38.783 1.00 91.75 563 THR A C 1
ATOM 4480 O O . THR A 1 563 ? -11.172 13.229 39.432 1.00 91.75 563 THR A O 1
ATOM 4483 N N . SER A 1 564 ? -12.128 11.299 38.788 1.00 94.12 564 SER A N 1
ATOM 4484 C CA . SER A 1 564 ? -11.319 10.404 39.626 1.00 94.12 564 SER A CA 1
ATOM 4485 C C . SER A 1 564 ? -9.840 10.383 39.186 1.00 94.12 564 SER A C 1
ATOM 4487 O O . SER A 1 564 ? -9.564 9.975 38.053 1.00 94.12 564 SER A O 1
ATOM 4489 N N . PRO A 1 565 ? -8.882 10.842 40.020 1.00 95.50 565 PRO A N 1
ATOM 4490 C CA . PRO A 1 565 ? -7.504 11.078 39.586 1.00 95.50 565 PRO A CA 1
ATOM 4491 C C . PRO A 1 565 ? -6.774 9.842 39.051 1.00 95.50 565 PRO A C 1
ATOM 4493 O O . PRO A 1 565 ? -6.260 9.877 37.928 1.00 95.50 565 PRO A O 1
ATOM 4496 N N . LEU A 1 566 ? -6.716 8.752 39.823 1.00 96.94 566 LEU A N 1
ATOM 4497 C CA . LEU A 1 566 ? -5.972 7.553 39.433 1.00 96.94 566 LEU A CA 1
ATOM 4498 C C . LEU A 1 566 ? -6.640 6.869 38.242 1.00 96.94 566 LEU A C 1
ATOM 4500 O O . LEU A 1 566 ? -5.961 6.501 37.285 1.00 96.94 566 LEU A O 1
ATOM 4504 N N . LEU A 1 567 ? -7.970 6.769 38.250 1.00 96.81 567 LEU A N 1
ATOM 4505 C CA . LEU A 1 567 ? -8.732 6.188 37.150 1.00 96.81 567 LEU A CA 1
ATOM 4506 C C . LEU A 1 567 ? -8.510 6.950 35.829 1.00 96.81 567 LEU A C 1
ATOM 4508 O O . LEU A 1 567 ? -8.331 6.329 34.778 1.00 96.81 567 LEU A O 1
ATOM 4512 N N . GLN A 1 568 ? -8.449 8.287 35.873 1.00 96.88 568 GLN A N 1
ATOM 4513 C CA . GLN A 1 568 ? -8.073 9.109 34.717 1.00 96.88 568 GLN A CA 1
ATOM 4514 C C . GLN A 1 568 ? -6.643 8.851 34.253 1.00 96.88 568 GLN A C 1
ATOM 4516 O O . GLN A 1 568 ? -6.401 8.774 33.046 1.00 96.88 568 GLN A O 1
ATOM 4521 N N . SER A 1 569 ? -5.704 8.749 35.192 1.00 97.56 569 SER A N 1
ATOM 4522 C CA . SER A 1 569 ? -4.296 8.523 34.879 1.00 97.56 569 SER A CA 1
ATOM 4523 C C . SER A 1 569 ? -4.089 7.167 34.197 1.00 97.56 569 SER A C 1
ATOM 4525 O O . SER A 1 569 ? -3.484 7.117 33.127 1.00 97.56 569 SER A O 1
ATOM 4527 N N . ILE A 1 570 ? -4.705 6.100 34.718 1.00 98.44 570 ILE A N 1
ATOM 4528 C CA . ILE A 1 570 ? -4.696 4.761 34.107 1.00 98.44 570 ILE A CA 1
ATOM 4529 C C . ILE A 1 570 ? -5.309 4.802 32.705 1.00 98.44 570 ILE A C 1
ATOM 4531 O O . ILE A 1 570 ? -4.724 4.264 31.769 1.00 98.44 570 ILE A O 1
ATOM 4535 N N . PHE A 1 571 ? -6.457 5.466 32.529 1.00 98.12 571 PHE A N 1
ATOM 4536 C CA . PHE A 1 571 ? -7.092 5.595 31.214 1.00 98.12 571 PHE A CA 1
ATOM 4537 C C . PHE A 1 571 ? -6.171 6.286 30.198 1.00 98.12 571 PHE A C 1
ATOM 4539 O O . PHE A 1 571 ? -5.993 5.786 29.090 1.00 98.12 571 PHE A O 1
ATOM 4546 N N . HIS A 1 572 ? -5.534 7.401 30.567 1.00 97.31 572 HIS A N 1
ATOM 4547 C CA . HIS A 1 572 ? -4.621 8.111 29.665 1.00 97.31 572 HIS A CA 1
ATOM 4548 C C . HIS A 1 572 ? -3.334 7.334 29.391 1.00 97.31 572 HIS A C 1
ATOM 4550 O O . HIS A 1 572 ? -2.820 7.406 28.275 1.00 97.31 572 HIS A O 1
ATOM 4556 N N . GLU A 1 573 ? -2.837 6.563 30.358 1.00 97.56 573 GLU A N 1
ATOM 4557 C CA . GLU A 1 573 ? -1.690 5.685 30.139 1.00 97.56 573 GLU A CA 1
ATOM 4558 C C . GLU A 1 573 ? -2.040 4.519 29.210 1.00 97.56 573 GLU A C 1
ATOM 4560 O O . GLU A 1 573 ? -1.256 4.199 28.318 1.00 97.56 573 GLU A O 1
ATOM 4565 N N . VAL A 1 574 ? -3.248 3.955 29.316 1.00 97.75 574 VAL A N 1
ATOM 4566 C CA . VAL A 1 574 ? -3.754 2.976 28.343 1.00 97.75 574 VAL A CA 1
ATOM 4567 C C . VAL A 1 574 ? -3.828 3.591 26.946 1.00 97.75 574 VAL A C 1
ATOM 4569 O O . VAL A 1 574 ? -3.352 2.981 25.990 1.00 97.75 574 VAL A O 1
ATOM 4572 N N . LEU A 1 575 ? -4.354 4.813 26.815 1.00 96.62 575 LEU A N 1
ATOM 4573 C CA . LEU A 1 575 ? -4.386 5.507 25.526 1.00 96.62 575 LEU A CA 1
ATOM 4574 C C . LEU A 1 575 ? -2.977 5.763 24.972 1.00 96.62 575 LEU A C 1
ATOM 4576 O O . LEU A 1 575 ? -2.753 5.626 23.774 1.00 96.62 575 LEU A O 1
ATOM 4580 N N . ARG A 1 576 ? -2.008 6.115 25.820 1.00 96.38 576 ARG A N 1
ATOM 4581 C CA . ARG A 1 576 ? -0.618 6.311 25.394 1.00 96.38 576 ARG A CA 1
ATOM 4582 C C . ARG A 1 576 ? -0.005 5.004 24.889 1.00 96.38 576 ARG A C 1
ATOM 4584 O O . ARG A 1 576 ? 0.581 4.979 23.812 1.00 96.38 576 ARG A O 1
ATOM 4591 N N . VAL A 1 577 ? -0.126 3.927 25.660 1.00 95.50 577 VAL A N 1
ATOM 4592 C CA . VAL A 1 577 ? 0.572 2.668 25.369 1.00 95.50 577 VAL A CA 1
ATOM 4593 C C . VAL A 1 577 ? -0.075 1.910 24.213 1.00 95.50 577 VAL A C 1
ATOM 4595 O O . VAL A 1 577 ? 0.649 1.381 23.370 1.00 95.50 577 VAL A O 1
ATOM 4598 N N . TYR A 1 578 ? -1.408 1.876 24.156 1.00 95.62 578 TYR A N 1
ATOM 4599 C CA . TYR A 1 578 ? -2.151 0.937 23.313 1.00 95.62 578 TYR A CA 1
ATOM 4600 C C . TYR A 1 578 ? -2.936 1.578 22.167 1.00 95.62 578 TYR A C 1
ATOM 4602 O O . TYR A 1 578 ? -3.585 0.846 21.428 1.00 95.62 578 TYR A O 1
ATOM 4610 N N . VAL A 1 579 ? -2.909 2.904 21.984 1.00 94.25 579 VAL A N 1
ATOM 4611 C CA . VAL A 1 579 ? -3.581 3.547 20.840 1.00 94.25 579 VAL A CA 1
ATOM 4612 C C . VAL A 1 579 ? -2.585 3.950 19.763 1.00 94.25 579 VAL A C 1
ATOM 4614 O O . VAL A 1 579 ? -1.690 4.773 19.985 1.00 94.25 579 VAL A O 1
ATOM 4617 N N . ASP A 1 580 ? -2.825 3.416 18.569 1.00 92.12 580 ASP A N 1
ATOM 4618 C CA . ASP A 1 580 ? -2.160 3.770 17.325 1.00 92.12 580 ASP A CA 1
ATOM 4619 C C . ASP A 1 580 ? -3.191 4.222 16.290 1.00 92.12 580 ASP A C 1
ATOM 4621 O O . ASP A 1 580 ? -3.796 3.414 15.583 1.00 92.12 580 ASP A O 1
ATOM 4625 N N . VAL A 1 581 ? -3.418 5.532 16.213 1.00 87.50 581 VAL A N 1
ATOM 4626 C CA . VAL A 1 581 ? -4.284 6.136 15.198 1.00 87.50 581 VAL A CA 1
ATOM 4627 C C . VAL A 1 581 ? -3.449 6.634 14.026 1.00 87.50 581 VAL A C 1
ATOM 4629 O O . VAL A 1 581 ? -2.473 7.365 14.202 1.00 87.50 581 VAL A O 1
ATOM 4632 N N . LEU A 1 582 ? -3.867 6.282 12.810 1.00 83.94 582 LEU A N 1
ATOM 4633 C CA . LEU A 1 582 ? -3.265 6.782 11.579 1.00 83.94 582 LEU A CA 1
ATOM 4634 C C . LEU A 1 582 ? -4.028 8.008 11.064 1.00 83.94 582 LEU A C 1
ATOM 4636 O O . LEU A 1 582 ? -5.113 7.899 10.491 1.00 83.94 582 LEU A O 1
ATOM 4640 N N . VAL A 1 583 ? -3.453 9.200 11.227 1.00 79.31 583 VAL A N 1
ATOM 4641 C CA . VAL A 1 583 ? -3.993 10.416 10.609 1.00 79.31 583 VAL A CA 1
ATOM 4642 C C . VAL A 1 583 ? -3.513 10.488 9.165 1.00 79.31 583 VAL A C 1
ATOM 4644 O O . VAL A 1 583 ? -2.336 10.721 8.904 1.00 79.31 583 VAL A O 1
ATOM 4647 N N . ALA A 1 584 ? -4.443 10.318 8.226 1.00 76.75 584 ALA A N 1
ATOM 4648 C CA . ALA A 1 584 ? -4.182 10.414 6.794 1.00 76.75 584 ALA A CA 1
ATOM 4649 C C . ALA A 1 584 ? -4.768 11.699 6.182 1.00 76.75 584 ALA A C 1
ATOM 4651 O O . ALA A 1 584 ? -5.871 12.129 6.548 1.00 76.75 584 ALA A O 1
ATOM 4652 N N . ARG A 1 585 ? -4.046 12.320 5.242 1.00 72.00 585 ARG A N 1
ATOM 4653 C CA . ARG A 1 585 ? -4.506 13.476 4.451 1.00 72.00 585 ARG A CA 1
ATOM 4654 C C . ARG A 1 585 ? -4.082 13.342 2.995 1.00 72.00 585 ARG A C 1
ATOM 4656 O O . ARG A 1 585 ? -2.902 13.158 2.723 1.00 72.00 585 ARG A O 1
ATOM 4663 N N . GLU A 1 586 ? -5.021 13.513 2.071 1.00 72.25 586 GLU A N 1
ATOM 4664 C CA . GLU A 1 586 ? -4.702 13.717 0.656 1.00 72.25 586 GLU A CA 1
ATOM 4665 C C . GLU A 1 586 ? -4.270 15.172 0.413 1.00 72.25 586 GLU A C 1
ATOM 4667 O O . GLU A 1 586 ? -4.936 16.127 0.832 1.00 72.25 586 GLU A O 1
ATOM 4672 N N . ILE A 1 587 ? -3.133 15.339 -0.259 1.00 76.56 587 ILE A N 1
ATOM 4673 C CA . ILE A 1 587 ? -2.536 16.636 -0.573 1.00 76.56 587 ILE A CA 1
ATOM 4674 C C . ILE A 1 587 ? -3.107 17.125 -1.907 1.00 76.56 587 ILE A C 1
ATOM 4676 O O . ILE A 1 587 ? -2.761 16.621 -2.970 1.00 76.56 587 ILE A O 1
ATOM 4680 N N . ASN A 1 588 ? -4.017 18.099 -1.864 1.00 73.81 588 ASN A N 1
ATOM 4681 C CA . ASN A 1 588 ? -4.755 18.557 -3.055 1.00 73.81 588 ASN A CA 1
ATOM 4682 C C . ASN A 1 588 ? -3.960 19.522 -3.954 1.00 73.81 588 ASN A C 1
ATOM 4684 O O . ASN A 1 588 ? -4.306 19.721 -5.121 1.00 73.81 588 ASN A O 1
ATOM 4688 N N . GLU A 1 589 ? -2.902 20.117 -3.415 1.00 79.44 589 GLU A N 1
ATOM 4689 C CA . GLU A 1 589 ? -1.984 21.046 -4.072 1.00 79.44 589 GLU A CA 1
ATOM 4690 C C . GLU A 1 589 ? -0.613 20.956 -3.396 1.00 79.44 589 GLU A C 1
ATOM 4692 O O . GLU A 1 589 ? -0.545 20.527 -2.245 1.00 79.44 589 GLU A O 1
ATOM 4697 N N . ASP A 1 590 ? 0.463 21.316 -4.105 1.00 81.56 590 ASP A N 1
ATOM 4698 C CA . ASP A 1 590 ? 1.815 21.317 -3.533 1.00 81.56 590 ASP A CA 1
ATOM 4699 C C . ASP A 1 590 ? 1.825 22.155 -2.241 1.00 81.56 590 ASP A C 1
ATOM 4701 O O . ASP A 1 590 ? 1.420 23.318 -2.231 1.00 81.56 590 ASP A O 1
ATOM 4705 N N . LEU A 1 591 ? 2.260 21.541 -1.141 1.00 80.62 591 LEU A N 1
ATOM 4706 C CA . LEU A 1 591 ? 2.181 22.089 0.207 1.00 80.62 591 LEU A CA 1
ATOM 4707 C C . LEU A 1 591 ? 3.560 22.056 0.856 1.00 80.62 591 LEU A C 1
ATOM 4709 O O . LEU A 1 591 ? 4.134 20.990 1.064 1.00 80.62 591 LEU A O 1
ATOM 4713 N N . GLU A 1 592 ? 4.069 23.217 1.249 1.00 80.88 592 GLU A N 1
ATOM 4714 C CA . GLU A 1 592 ? 5.286 23.304 2.051 1.00 80.88 592 GLU A CA 1
ATOM 4715 C C . GLU A 1 592 ? 4.960 23.466 3.534 1.00 80.88 592 GLU A C 1
ATOM 4717 O O . GLU A 1 592 ? 4.287 24.424 3.927 1.00 80.88 592 GLU A O 1
ATOM 4722 N N . LEU A 1 593 ? 5.491 22.572 4.368 1.00 71.12 593 LEU A N 1
ATOM 4723 C CA . LEU A 1 593 ? 5.373 22.652 5.824 1.00 71.12 593 LEU A CA 1
ATOM 4724 C C . LEU A 1 593 ? 6.756 22.833 6.468 1.00 71.12 593 LEU A C 1
ATOM 4726 O O . LEU A 1 593 ? 7.722 22.209 6.029 1.00 71.12 593 LEU A O 1
ATOM 4730 N N . PRO A 1 594 ? 6.888 23.673 7.509 1.00 68.00 594 PRO A N 1
ATOM 4731 C CA . PRO A 1 594 ? 8.128 23.752 8.276 1.00 68.00 594 PRO A CA 1
ATOM 4732 C C . PRO A 1 594 ? 8.381 22.428 9.011 1.00 68.00 594 PRO A C 1
ATOM 4734 O O . PRO A 1 594 ? 7.439 21.816 9.516 1.00 68.00 594 PRO A O 1
ATOM 4737 N N . LEU A 1 595 ? 9.648 22.003 9.102 1.00 63.31 595 LEU A N 1
ATOM 4738 C CA . LEU A 1 595 ? 10.023 20.765 9.801 1.00 63.31 595 LEU A CA 1
ATOM 4739 C C . LEU A 1 595 ? 9.694 20.824 11.306 1.00 63.31 595 LEU A C 1
ATOM 4741 O O . LEU A 1 595 ? 9.335 19.817 11.915 1.00 63.31 595 LEU A O 1
ATOM 4745 N N . HIS A 1 596 ? 9.758 22.020 11.897 1.00 57.31 596 HIS A N 1
ATOM 4746 C CA . HIS A 1 596 ? 9.415 22.268 13.293 1.00 57.31 596 HIS A CA 1
ATOM 4747 C C . HIS A 1 596 ? 8.411 23.416 13.413 1.00 57.31 596 HIS A C 1
ATOM 4749 O O . HIS A 1 596 ? 8.568 24.471 12.800 1.00 57.31 596 HIS A O 1
ATOM 4755 N N . SER A 1 597 ? 7.394 23.248 14.263 1.00 51.84 597 SER A N 1
ATOM 4756 C CA . SER A 1 597 ? 6.333 24.245 14.480 1.00 51.84 597 SER A CA 1
ATOM 4757 C C . SER A 1 597 ? 6.841 25.595 15.004 1.00 51.84 597 SER A C 1
ATOM 4759 O O . SER A 1 597 ? 6.151 26.603 14.860 1.00 51.84 597 SER A O 1
ATOM 4761 N N . HIS A 1 598 ? 8.041 25.626 15.593 1.00 50.09 598 HIS A N 1
ATOM 4762 C CA . HIS A 1 598 ? 8.638 26.816 16.205 1.00 50.09 598 HIS A CA 1
ATOM 4763 C C . HIS A 1 598 ? 9.940 27.279 15.542 1.00 50.09 598 HIS A C 1
ATOM 4765 O O . HIS A 1 598 ? 10.467 28.315 15.936 1.00 50.09 598 HIS A O 1
ATOM 4771 N N . ASP A 1 599 ? 10.437 26.568 14.525 1.00 48.22 599 ASP A N 1
ATOM 4772 C CA . ASP A 1 599 ? 11.720 26.880 13.898 1.00 48.22 599 ASP A CA 1
ATOM 4773 C C . ASP A 1 599 ? 11.604 26.917 12.370 1.00 48.22 599 ASP A C 1
ATOM 4775 O O . ASP A 1 599 ? 11.397 25.903 11.705 1.00 48.22 599 ASP A O 1
ATOM 4779 N N . LYS A 1 600 ? 11.720 28.129 11.816 1.00 52.91 600 LYS A N 1
ATOM 4780 C CA . LYS A 1 600 ? 11.664 28.386 10.370 1.00 52.91 600 LYS A CA 1
ATOM 4781 C C . LYS A 1 600 ? 13.030 28.256 9.682 1.00 52.91 600 LYS A C 1
ATOM 4783 O O . LYS A 1 600 ? 13.076 28.378 8.461 1.00 52.91 600 LYS A O 1
ATOM 4788 N N . ALA A 1 601 ? 14.116 28.067 10.433 1.00 56.88 601 ALA A N 1
ATOM 4789 C CA . ALA A 1 601 ? 15.482 28.062 9.912 1.00 56.88 601 ALA A CA 1
ATOM 4790 C C . ALA A 1 601 ? 15.968 26.661 9.497 1.00 56.88 601 ALA A C 1
ATOM 4792 O O . ALA A 1 601 ? 16.803 26.554 8.605 1.00 56.88 601 ALA A O 1
ATOM 4793 N N . HIS A 1 602 ? 15.413 25.589 10.073 1.00 56.47 602 HIS A N 1
ATOM 4794 C CA . HIS A 1 602 ? 15.885 24.205 9.884 1.00 56.47 602 HIS A CA 1
ATOM 4795 C C . HIS A 1 602 ? 15.196 23.434 8.737 1.00 56.47 602 HIS A C 1
ATOM 4797 O O . HIS A 1 602 ? 15.006 22.222 8.807 1.00 56.47 602 HIS A O 1
ATOM 4803 N N . GLY A 1 603 ? 14.847 24.130 7.651 1.00 63.28 603 GLY A N 1
ATOM 4804 C CA . GLY A 1 603 ? 14.325 23.514 6.426 1.00 63.28 603 GLY A CA 1
ATOM 4805 C C . GLY A 1 603 ? 12.801 23.332 6.376 1.00 63.28 603 GLY A C 1
ATOM 4806 O O . GLY A 1 603 ? 12.077 23.444 7.369 1.00 63.28 603 GLY A O 1
ATOM 4807 N N . ARG A 1 604 ? 12.297 23.098 5.161 1.00 73.75 604 ARG A N 1
ATOM 4808 C CA . ARG A 1 604 ? 10.872 22.919 4.838 1.00 73.75 604 ARG A CA 1
ATOM 4809 C C . ARG A 1 604 ? 10.696 21.584 4.121 1.00 73.75 604 ARG A C 1
ATOM 4811 O O . ARG A 1 604 ? 11.538 21.205 3.313 1.00 73.75 604 ARG A O 1
ATOM 4818 N N . LEU A 1 605 ? 9.601 20.893 4.408 1.00 77.00 605 LEU A N 1
ATOM 4819 C CA . LEU A 1 605 ? 9.188 19.685 3.705 1.00 77.00 605 LEU A CA 1
ATOM 4820 C C . LEU A 1 605 ? 8.185 20.066 2.618 1.00 77.00 605 LEU A C 1
ATOM 4822 O O . LEU A 1 605 ? 7.166 20.690 2.915 1.00 77.00 605 LEU A O 1
ATOM 4826 N N . LEU A 1 606 ? 8.469 19.682 1.374 1.00 83.06 606 LEU A N 1
ATOM 4827 C CA . LEU A 1 606 ? 7.549 19.829 0.250 1.00 83.06 606 LEU A CA 1
ATOM 4828 C C . LEU A 1 606 ? 6.732 18.545 0.078 1.00 83.06 606 LEU A C 1
ATOM 4830 O O . LEU A 1 606 ? 7.260 17.502 -0.304 1.00 83.06 606 LEU A O 1
ATOM 4834 N N . PHE A 1 607 ? 5.428 18.646 0.301 1.00 79.06 607 PHE A N 1
ATOM 4835 C CA . PHE A 1 607 ? 4.454 17.607 -0.002 1.00 79.06 607 PHE A CA 1
ATOM 4836 C C . PHE A 1 607 ? 3.840 17.886 -1.368 1.00 79.06 607 PHE A C 1
ATOM 4838 O O . PHE A 1 607 ? 3.224 18.927 -1.581 1.00 79.06 607 PHE A O 1
ATOM 4845 N N . ARG A 1 608 ? 4.009 16.963 -2.314 1.00 81.69 608 ARG A N 1
ATOM 4846 C CA . ARG A 1 608 ? 3.493 17.134 -3.677 1.00 81.69 608 ARG A CA 1
ATOM 4847 C C . ARG A 1 608 ? 1.986 16.913 -3.737 1.00 81.69 608 ARG A C 1
ATOM 4849 O O . ARG A 1 608 ? 1.448 16.052 -3.037 1.00 81.69 608 ARG A O 1
ATOM 4856 N N . LYS A 1 609 ? 1.319 17.626 -4.638 1.00 78.56 609 LYS A N 1
ATOM 4857 C CA . LYS A 1 609 ? -0.061 17.360 -5.037 1.00 78.56 609 LYS A CA 1
ATOM 4858 C C . LYS A 1 609 ? -0.254 15.875 -5.370 1.00 78.56 609 LYS A C 1
ATOM 4860 O O . LYS A 1 609 ? 0.591 15.255 -6.012 1.00 78.56 609 LYS A O 1
ATOM 4865 N N . ASN A 1 610 ? -1.397 15.333 -4.961 1.00 68.69 610 ASN A N 1
ATOM 4866 C CA . ASN A 1 610 ? -1.812 13.934 -5.070 1.00 68.69 610 ASN A CA 1
ATOM 4867 C C . ASN A 1 610 ? -0.989 12.941 -4.226 1.00 68.69 610 ASN A C 1
ATOM 4869 O O . ASN A 1 610 ? -1.121 11.734 -4.417 1.00 68.69 610 ASN A O 1
ATOM 4873 N N . SER A 1 611 ? -0.154 13.412 -3.294 1.00 73.19 611 SER A N 1
ATOM 4874 C CA . SER A 1 611 ? 0.445 12.543 -2.271 1.00 73.19 611 SER A CA 1
ATOM 4875 C C . SER A 1 611 ? -0.505 12.334 -1.086 1.00 73.19 611 SER A C 1
ATOM 4877 O O . SER A 1 611 ? -1.453 13.099 -0.883 1.00 73.19 611 SER A O 1
ATOM 4879 N N . VAL A 1 612 ? -0.245 11.292 -0.294 1.00 72.44 612 VAL A N 1
ATOM 4880 C CA . VAL A 1 612 ? -0.931 11.038 0.978 1.00 72.44 612 VAL A CA 1
ATOM 4881 C C . VAL A 1 612 ? 0.059 11.275 2.113 1.00 72.44 612 VAL A C 1
ATOM 4883 O O . VAL A 1 612 ? 1.096 10.621 2.188 1.00 72.44 612 VAL A O 1
ATOM 4886 N N . LEU A 1 613 ? -0.265 12.206 3.006 1.00 74.38 613 LEU A N 1
ATOM 4887 C CA . LEU A 1 613 ? 0.442 12.392 4.267 1.00 74.38 613 LEU A CA 1
ATOM 4888 C C . LEU A 1 613 ? -0.129 11.419 5.298 1.00 74.38 613 LEU A C 1
ATOM 4890 O O . LEU A 1 613 ? -1.330 11.450 5.566 1.00 74.38 613 LEU A O 1
ATOM 4894 N N . LEU A 1 614 ? 0.739 10.602 5.892 1.00 79.62 614 LEU A N 1
ATOM 4895 C CA . LEU A 1 614 ? 0.411 9.664 6.962 1.00 79.62 614 LEU A CA 1
ATOM 4896 C C . LEU A 1 614 ? 1.161 10.052 8.239 1.00 79.62 614 LEU A C 1
ATOM 4898 O O . LEU A 1 614 ? 2.381 10.194 8.226 1.00 79.62 614 LEU A O 1
ATOM 4902 N N . ALA A 1 615 ? 0.432 10.200 9.340 1.00 79.25 615 ALA A N 1
ATOM 4903 C CA . ALA A 1 615 ? 0.984 10.471 10.660 1.00 79.25 615 ALA A CA 1
ATOM 4904 C C . ALA A 1 615 ? 0.422 9.444 11.661 1.00 79.25 615 ALA A C 1
ATOM 4906 O O . ALA A 1 615 ? -0.737 9.579 12.060 1.00 79.25 615 ALA A O 1
ATOM 4907 N N . PRO A 1 616 ? 1.191 8.403 12.033 1.00 86.75 616 PRO A N 1
ATOM 4908 C CA . PRO A 1 616 ? 0.813 7.460 13.086 1.00 86.75 616 PRO A CA 1
ATOM 4909 C C . PRO A 1 616 ? 1.079 8.047 14.478 1.00 86.75 616 PRO A C 1
ATOM 4911 O O . PRO A 1 616 ? 2.044 8.794 14.668 1.00 86.75 616 PRO A O 1
ATOM 4914 N N . SER A 1 617 ? 0.243 7.712 15.463 1.00 88.81 617 SER A N 1
ATOM 4915 C CA . SER A 1 617 ? 0.379 8.247 16.825 1.00 88.81 617 SER A CA 1
ATOM 4916 C C . SER A 1 617 ? 1.420 7.534 17.671 1.00 88.81 617 SER A C 1
ATOM 4918 O O . SER A 1 617 ? 2.028 8.169 18.536 1.00 88.81 617 SER A O 1
ATOM 4920 N N . MET A 1 618 ? 1.685 6.253 17.394 1.00 89.50 618 MET A N 1
ATOM 4921 C CA . MET A 1 618 ? 2.627 5.435 18.167 1.00 89.50 618 MET A CA 1
ATOM 4922 C C . MET A 1 618 ? 4.004 6.080 18.387 1.00 89.50 618 MET A C 1
ATOM 4924 O O . MET A 1 618 ? 4.418 6.167 19.544 1.00 89.50 618 MET A O 1
ATOM 4928 N N . PRO A 1 619 ? 4.712 6.603 17.361 1.00 90.44 619 PRO A N 1
ATOM 4929 C CA . PRO A 1 619 ? 6.020 7.229 17.577 1.00 90.44 619 PRO A CA 1
ATOM 4930 C C . PRO A 1 619 ? 5.980 8.402 18.564 1.00 90.44 619 PRO A C 1
ATOM 4932 O O . PRO A 1 619 ? 6.893 8.577 19.362 1.00 90.44 619 PRO A O 1
ATOM 4935 N N . SER A 1 620 ? 4.899 9.186 18.539 1.00 89.19 620 SER A N 1
ATOM 4936 C CA . SER A 1 620 ? 4.710 10.333 19.429 1.00 89.19 620 SER A CA 1
ATOM 4937 C C . SER A 1 620 ? 4.352 9.897 20.854 1.00 89.19 620 SER A C 1
ATOM 4939 O O . SER A 1 620 ? 4.873 10.448 21.825 1.00 89.19 620 SER A O 1
ATOM 4941 N N . HIS A 1 621 ? 3.492 8.885 20.989 1.00 93.19 621 HIS A N 1
ATOM 4942 C CA . HIS A 1 621 ? 3.048 8.351 22.280 1.00 93.19 621 HIS A CA 1
ATOM 4943 C C . HIS A 1 621 ? 4.157 7.602 23.045 1.00 93.19 621 HIS A C 1
ATOM 4945 O O . HIS A 1 621 ? 4.094 7.469 24.270 1.00 93.19 621 HIS A O 1
ATOM 4951 N N . HIS A 1 622 ? 5.181 7.131 22.330 1.00 92.62 622 HIS A N 1
ATOM 4952 C CA . HIS A 1 622 ? 6.320 6.386 22.876 1.00 92.62 622 HIS A CA 1
ATOM 4953 C C . HIS A 1 622 ? 7.645 7.147 22.773 1.00 92.62 622 HIS A C 1
ATOM 4955 O O . HIS A 1 622 ? 8.711 6.547 22.906 1.00 92.62 622 HIS A O 1
ATOM 4961 N N . ASP A 1 623 ? 7.603 8.466 22.564 1.00 91.06 623 ASP A N 1
ATOM 4962 C CA . ASP A 1 623 ? 8.817 9.274 22.489 1.00 91.06 623 ASP A CA 1
ATOM 4963 C C . ASP A 1 623 ? 9.560 9.269 23.837 1.00 91.06 623 ASP A C 1
ATOM 4965 O O . ASP A 1 623 ? 9.147 9.906 24.813 1.00 91.06 623 ASP A O 1
ATOM 4969 N N . SER A 1 624 ? 10.694 8.567 23.869 1.00 91.81 624 SER A N 1
ATOM 4970 C CA . SER A 1 624 ? 11.565 8.430 25.038 1.00 91.81 624 SER A CA 1
ATOM 4971 C C . SER A 1 624 ? 12.231 9.742 25.457 1.00 91.81 624 SER A C 1
ATOM 4973 O O . SER A 1 624 ? 12.704 9.850 26.585 1.00 91.81 624 SER A O 1
ATOM 4975 N N . THR A 1 625 ? 12.244 10.765 24.598 1.00 89.50 625 THR A N 1
ATOM 4976 C CA . THR A 1 625 ? 12.709 12.115 24.948 1.00 89.50 625 THR A CA 1
ATOM 4977 C C . THR A 1 625 ? 11.671 12.908 25.738 1.00 89.50 625 THR A C 1
ATOM 4979 O O . THR A 1 625 ? 12.035 13.892 26.381 1.00 89.50 625 THR A O 1
ATOM 4982 N N . PHE A 1 626 ? 10.402 12.489 25.724 1.00 89.50 626 PHE A N 1
ATOM 4983 C CA . PHE A 1 626 ? 9.322 13.117 26.484 1.00 89.50 626 PHE A CA 1
ATOM 4984 C C . PHE A 1 626 ? 8.890 12.248 27.675 1.00 89.50 626 PHE A C 1
ATOM 4986 O O . PHE A 1 626 ? 8.869 12.723 28.809 1.00 89.50 626 PHE A O 1
ATOM 4993 N N . PHE A 1 627 ? 8.623 10.960 27.450 1.00 91.94 627 PHE A N 1
ATOM 4994 C CA . PHE A 1 627 ? 8.241 10.001 28.492 1.00 91.94 627 PHE A CA 1
ATOM 4995 C C . PHE A 1 627 ? 9.481 9.302 29.076 1.00 91.94 627 PHE A C 1
ATOM 4997 O O . PHE A 1 627 ? 9.782 8.155 28.743 1.00 91.94 627 PHE A O 1
ATOM 5004 N N . LYS A 1 628 ? 10.231 10.024 29.920 1.00 89.50 628 LYS A N 1
ATOM 5005 C CA . LYS A 1 628 ? 11.525 9.564 30.465 1.00 89.50 628 LYS A CA 1
ATOM 5006 C C . LYS A 1 628 ? 11.408 8.730 31.737 1.00 89.50 628 LYS A C 1
ATOM 5008 O O . LYS A 1 628 ? 12.026 7.674 31.817 1.00 89.50 628 LYS A O 1
ATOM 5013 N N . ASP A 1 629 ? 10.614 9.199 32.699 1.00 88.25 629 ASP A N 1
ATOM 5014 C CA . ASP A 1 629 ? 10.609 8.679 34.068 1.00 88.25 629 ASP A CA 1
ATOM 5015 C C . ASP A 1 629 ? 9.180 8.315 34.517 1.00 88.25 629 ASP A C 1
ATOM 5017 O O . ASP A 1 629 ? 8.363 9.214 34.731 1.00 88.25 629 ASP A O 1
ATOM 5021 N N . PRO A 1 630 ? 8.841 7.016 34.644 1.00 92.44 630 PRO A N 1
ATOM 5022 C CA . PRO A 1 630 ? 9.607 5.860 34.162 1.00 92.44 630 PRO A CA 1
ATOM 5023 C C . PRO A 1 630 ? 9.649 5.800 32.618 1.00 92.44 630 PRO A C 1
ATOM 5025 O O . PRO A 1 630 ? 8.834 6.472 31.965 1.00 92.44 630 PRO A O 1
ATOM 5028 N N . PRO A 1 631 ? 10.553 4.990 32.024 1.00 94.56 631 PRO A N 1
ATOM 5029 C CA . PRO A 1 631 ? 10.763 4.933 30.576 1.00 94.56 631 PRO A CA 1
ATOM 5030 C C . PRO A 1 631 ? 9.480 4.733 29.763 1.00 94.56 631 PRO A C 1
ATOM 5032 O O . PRO A 1 631 ? 8.550 4.065 30.208 1.00 94.56 631 PRO A O 1
ATOM 5035 N N . ALA A 1 632 ? 9.446 5.260 28.536 1.00 91.94 632 ALA A N 1
ATOM 5036 C CA . ALA A 1 632 ? 8.263 5.247 27.667 1.00 91.94 632 ALA A CA 1
ATOM 5037 C C . ALA A 1 632 ? 7.651 3.851 27.429 1.00 91.94 632 ALA A C 1
ATOM 5039 O O . ALA A 1 632 ? 6.436 3.729 27.282 1.00 91.94 632 ALA A O 1
ATOM 5040 N N . HIS A 1 633 ? 8.469 2.795 27.414 1.00 90.56 633 HIS A N 1
ATOM 5041 C CA . HIS A 1 633 ? 8.007 1.417 27.214 1.00 90.56 633 HIS A CA 1
ATOM 5042 C C . HIS A 1 633 ? 7.361 0.795 28.466 1.00 90.56 633 HIS A C 1
ATOM 5044 O O . HIS A 1 633 ? 6.764 -0.274 28.375 1.00 90.56 633 HIS A O 1
ATOM 5050 N N . VAL A 1 634 ? 7.480 1.442 29.629 1.00 92.88 634 VAL A N 1
ATOM 5051 C CA . VAL A 1 634 ? 6.885 0.994 30.891 1.00 92.88 634 VAL A CA 1
ATOM 5052 C C . VAL A 1 634 ? 5.493 1.605 31.025 1.00 92.88 634 VAL A C 1
ATOM 5054 O O . VAL A 1 634 ? 5.334 2.828 30.967 1.00 92.88 634 VAL A O 1
ATOM 5057 N N . PHE A 1 635 ? 4.483 0.760 31.225 1.00 96.06 635 PHE A N 1
ATOM 5058 C CA . PHE A 1 635 ? 3.168 1.221 31.660 1.00 96.06 635 PHE A CA 1
ATOM 5059 C C . PHE A 1 635 ? 3.267 1.719 33.104 1.00 96.06 635 PHE A C 1
ATOM 5061 O O . PHE A 1 635 ? 3.741 0.990 33.974 1.00 96.06 635 PHE A O 1
ATOM 5068 N N . TYR A 1 636 ? 2.823 2.948 33.364 1.00 96.56 636 TYR A N 1
ATOM 5069 C CA . TYR A 1 636 ? 2.840 3.522 34.708 1.00 96.56 636 TYR A CA 1
ATOM 5070 C C . TYR A 1 636 ? 1.508 4.195 35.042 1.00 96.56 636 TYR A C 1
ATOM 5072 O O . TYR A 1 636 ? 1.186 5.260 34.514 1.00 96.56 636 TYR A O 1
ATOM 5080 N N . ALA A 1 637 ? 0.733 3.556 35.922 1.00 97.31 637 ALA A N 1
ATOM 5081 C CA . ALA A 1 637 ? -0.630 3.958 36.268 1.00 97.31 637 ALA A CA 1
ATOM 5082 C C . ALA A 1 637 ? -0.713 5.401 36.785 1.00 97.31 637 ALA A C 1
ATOM 5084 O O . ALA A 1 637 ? -1.676 6.108 36.497 1.00 97.31 637 ALA A O 1
ATOM 5085 N N . GLU A 1 638 ? 0.309 5.862 37.501 1.00 95.62 638 GLU A N 1
ATOM 5086 C CA . GLU A 1 638 ? 0.387 7.180 38.126 1.00 95.62 638 GLU A CA 1
ATOM 5087 C C . GLU A 1 638 ? 1.046 8.250 37.234 1.00 95.62 638 GLU A C 1
ATOM 5089 O O . GLU A 1 638 ? 1.242 9.378 37.683 1.00 95.62 638 GLU A O 1
ATOM 5094 N N . ARG A 1 639 ? 1.372 7.948 35.963 1.00 94.56 639 ARG A N 1
ATOM 5095 C CA . ARG A 1 639 ? 2.131 8.852 35.068 1.00 94.56 639 ARG A CA 1
ATOM 5096 C C . ARG A 1 639 ? 1.527 10.249 34.922 1.00 94.56 639 ARG A C 1
ATOM 5098 O O . ARG A 1 639 ? 2.265 11.216 34.750 1.00 94.56 639 ARG A O 1
ATOM 5105 N N . PHE A 1 640 ? 0.203 10.356 34.964 1.00 95.12 640 PHE A N 1
ATOM 5106 C CA . PHE A 1 640 ? -0.520 11.616 34.797 1.00 95.12 640 PHE A CA 1
ATOM 5107 C C . PHE A 1 640 ? -1.027 12.190 36.125 1.00 95.12 640 PHE A C 1
ATOM 5109 O O . PHE A 1 640 ? -1.893 13.066 36.120 1.00 95.12 640 PHE A O 1
ATOM 5116 N N . LEU A 1 641 ? -0.511 11.713 37.261 1.00 94.19 641 LEU A N 1
ATOM 5117 C CA . LEU A 1 641 ? -0.786 12.289 38.573 1.00 94.19 641 LEU A CA 1
ATOM 5118 C C . LEU A 1 641 ? 0.240 13.370 38.903 1.00 94.19 641 LEU A C 1
ATOM 5120 O O . LEU A 1 641 ? 1.447 13.140 38.887 1.00 94.19 641 LEU A O 1
ATOM 5124 N N . VAL A 1 642 ? -0.253 14.557 39.246 1.00 90.81 642 VAL A N 1
ATOM 5125 C CA . VAL A 1 642 ? 0.570 15.682 39.694 1.00 90.81 642 VAL A CA 1
ATOM 5126 C C . VAL A 1 642 ? 0.173 16.099 41.113 1.00 90.81 642 VAL A C 1
ATOM 5128 O O . VAL A 1 642 ? -1.015 16.054 41.446 1.00 90.81 642 VAL A O 1
ATOM 5131 N N . PRO A 1 643 ? 1.131 16.520 41.959 1.00 87.31 643 PRO A N 1
ATOM 5132 C CA . PRO A 1 643 ? 0.836 17.057 43.283 1.00 87.31 643 PRO A CA 1
ATOM 5133 C C . PRO A 1 643 ? -0.150 18.230 43.218 1.00 87.31 643 PRO A C 1
ATOM 5135 O O . PRO A 1 643 ? 0.123 19.253 42.584 1.00 87.31 643 PRO A O 1
ATOM 5138 N N . ALA A 1 644 ? -1.273 18.115 43.918 1.00 80.81 644 ALA A N 1
ATOM 5139 C CA . ALA A 1 644 ? -2.197 19.210 44.159 1.00 80.81 644 ALA A CA 1
ATOM 5140 C C . ALA A 1 644 ? -1.622 20.088 45.277 1.00 80.81 644 ALA A C 1
ATOM 5142 O O . ALA A 1 644 ? -1.868 19.861 46.460 1.00 80.81 644 ALA A O 1
ATOM 5143 N N . ARG A 1 645 ? -0.791 21.076 44.922 1.00 65.44 645 ARG A N 1
ATOM 5144 C CA . ARG A 1 645 ? -0.281 22.033 45.915 1.00 65.44 645 ARG A CA 1
ATOM 5145 C C . ARG A 1 645 ? -1.444 22.818 46.519 1.00 65.44 645 ARG A C 1
ATOM 5147 O O . ARG A 1 645 ? -2.085 23.605 45.829 1.00 65.44 645 ARG A O 1
ATOM 5154 N N . ARG A 1 646 ? -1.671 22.621 47.815 1.00 60.06 646 ARG A N 1
ATOM 5155 C CA . ARG A 1 646 ? -2.533 23.461 48.646 1.00 60.06 646 ARG A CA 1
ATOM 5156 C C . ARG A 1 646 ? -1.709 24.620 49.207 1.00 60.06 646 ARG A C 1
ATOM 5158 O O . ARG A 1 646 ? -0.718 24.389 49.894 1.00 60.06 646 ARG A O 1
ATOM 5165 N N . GLU A 1 647 ? -2.083 25.857 48.880 1.00 61.12 647 GLU A N 1
ATOM 5166 C CA . GLU A 1 647 ? -1.377 27.068 49.343 1.00 61.12 647 GLU A CA 1
ATOM 5167 C C . GLU A 1 647 ? -1.502 27.288 50.863 1.00 61.12 647 GLU A C 1
ATOM 5169 O O . GLU A 1 647 ? -0.659 27.953 51.461 1.00 61.12 647 GLU A O 1
ATOM 5174 N N . ASP A 1 648 ? -2.520 26.706 51.497 1.00 62.91 648 ASP A N 1
ATOM 5175 C CA . ASP A 1 648 ? -2.872 26.865 52.911 1.00 62.91 648 ASP A CA 1
ATOM 5176 C C . ASP A 1 648 ? -2.257 25.804 53.846 1.00 62.91 648 ASP A C 1
ATOM 5178 O O . ASP A 1 648 ? -2.280 25.985 55.063 1.00 62.91 648 ASP A O 1
ATOM 5182 N N . HIS A 1 649 ? -1.667 24.727 53.310 1.00 59.25 649 HIS A N 1
ATOM 5183 C CA . HIS A 1 649 ? -1.021 23.663 54.093 1.00 59.25 649 HIS A CA 1
ATOM 5184 C C . HIS A 1 649 ? 0.186 23.034 53.356 1.00 59.25 649 HIS A C 1
ATOM 5186 O O . HIS A 1 649 ? 0.101 21.903 52.873 1.00 59.25 649 HIS A O 1
ATOM 5192 N N . PRO A 1 650 ? 1.338 23.731 53.287 1.00 61.91 650 PRO A N 1
ATOM 5193 C CA . PRO A 1 650 ? 2.525 23.251 52.568 1.00 61.91 650 PRO A CA 1
ATOM 5194 C C . PRO A 1 650 ? 3.188 22.002 53.181 1.00 61.91 650 PRO A C 1
ATOM 5196 O O . PRO A 1 650 ? 3.862 21.274 52.457 1.00 61.91 650 PRO A O 1
ATOM 5199 N N . ASP A 1 651 ? 2.961 21.726 54.473 1.00 65.62 651 ASP A N 1
ATOM 5200 C CA . ASP A 1 651 ? 3.541 20.586 55.211 1.00 65.62 651 ASP A CA 1
ATOM 5201 C C . ASP A 1 651 ? 2.550 19.415 55.435 1.00 65.62 651 ASP A C 1
ATOM 5203 O O . ASP A 1 651 ? 2.832 18.485 56.193 1.00 65.62 651 ASP A O 1
ATOM 5207 N N . GLY A 1 652 ? 1.356 19.464 54.829 1.00 60.25 652 GLY A N 1
ATOM 5208 C CA . GLY A 1 652 ? 0.347 18.400 54.917 1.00 60.25 652 GLY A CA 1
ATOM 5209 C C . GLY A 1 652 ? 0.597 17.230 53.949 1.00 60.25 652 GLY A C 1
ATOM 5210 O O . GLY A 1 652 ? 1.456 17.322 53.070 1.00 60.25 652 GLY A O 1
ATOM 5211 N N . PRO A 1 653 ? -0.153 16.115 54.066 1.00 62.16 653 PRO A N 1
ATOM 5212 C CA . PRO A 1 653 ? -0.126 15.055 53.060 1.00 62.16 653 PRO A CA 1
ATOM 5213 C C . PRO A 1 653 ? -0.481 15.616 51.673 1.00 62.16 653 PRO A C 1
ATOM 5215 O O . PRO A 1 653 ? -1.438 16.375 51.524 1.00 62.16 653 PRO A O 1
ATOM 5218 N N . ILE A 1 654 ? 0.316 15.252 50.666 1.00 71.50 654 ILE A N 1
ATOM 5219 C CA . ILE A 1 654 ? 0.154 15.718 49.286 1.00 71.50 654 ILE A CA 1
ATOM 5220 C C . ILE A 1 654 ? -1.002 14.953 48.634 1.00 71.50 654 ILE A C 1
ATOM 5222 O O . ILE A 1 654 ? -0.886 13.753 48.377 1.00 71.50 654 ILE A O 1
ATOM 5226 N N . ASP A 1 655 ? -2.093 15.657 48.334 1.00 80.25 655 ASP A N 1
ATOM 5227 C CA . ASP A 1 655 ? -3.137 15.164 47.433 1.00 80.25 655 ASP A CA 1
ATOM 5228 C C . ASP A 1 655 ? -2.603 15.149 45.990 1.00 80.25 655 ASP A C 1
ATOM 5230 O O . ASP A 1 655 ? -1.789 15.992 45.610 1.00 80.25 655 ASP A O 1
ATOM 5234 N N . TYR A 1 656 ? -3.073 14.218 45.162 1.00 88.12 656 TYR A N 1
ATOM 5235 C CA . TYR A 1 656 ? -2.729 14.159 43.739 1.00 88.12 656 TYR A CA 1
ATOM 5236 C C . TYR A 1 656 ? -3.962 14.418 42.879 1.00 88.12 656 TYR A C 1
ATOM 5238 O O . TYR A 1 656 ? -5.060 13.950 43.182 1.00 88.12 656 TYR A O 1
ATOM 5246 N N . VAL A 1 657 ? -3.769 15.143 41.781 1.00 91.88 657 VAL A N 1
ATOM 5247 C CA . VAL A 1 657 ? -4.792 15.379 40.757 1.00 91.88 657 VAL A CA 1
ATOM 5248 C C . VAL A 1 657 ? -4.305 14.879 39.408 1.00 91.88 657 VAL A C 1
ATOM 5250 O O . VAL A 1 657 ? -3.107 14.842 39.131 1.00 91.88 657 VAL A O 1
ATOM 5253 N N . PHE A 1 658 ? -5.244 14.503 38.550 1.00 93.69 658 PHE A N 1
ATOM 5254 C CA . PHE A 1 658 ? -4.938 14.146 37.174 1.00 93.69 658 PHE A CA 1
ATOM 5255 C C . PHE A 1 658 ? -4.589 15.391 36.340 1.00 93.69 658 PHE A C 1
ATOM 5257 O O . PHE A 1 658 ? -5.299 16.398 36.395 1.00 93.69 658 PHE A O 1
ATOM 5264 N N . SER A 1 659 ? -3.540 15.312 35.518 1.00 91.94 659 SER A N 1
ATOM 5265 C CA . SER A 1 659 ? -3.202 16.338 34.528 1.00 91.94 659 SER A CA 1
ATOM 5266 C C . SER A 1 659 ? -2.512 15.754 33.294 1.00 91.94 659 SER A C 1
ATOM 5268 O O . SER A 1 659 ? -1.506 15.057 33.393 1.00 91.94 659 SER A O 1
ATOM 5270 N N . SER A 1 660 ? -3.006 16.118 32.107 1.00 87.56 660 SER A N 1
ATOM 5271 C CA . SER A 1 660 ? -2.384 15.809 30.809 1.00 87.56 660 SER A CA 1
ATOM 5272 C C . SER A 1 660 ? -1.883 17.053 30.063 1.00 87.56 660 SER A C 1
ATOM 5274 O O . SER A 1 660 ? -1.472 16.959 28.906 1.00 87.56 660 SER A O 1
ATOM 5276 N N . SER A 1 661 ? -1.892 18.228 30.705 1.00 79.94 661 SER A N 1
ATOM 5277 C CA . SER A 1 661 ? -1.648 19.525 30.052 1.00 79.94 661 SER A CA 1
ATOM 5278 C C . SER A 1 661 ? -0.278 19.636 29.371 1.00 79.94 661 SER A C 1
ATOM 5280 O O . SER A 1 661 ? -0.161 20.298 28.342 1.00 79.94 661 SER A O 1
ATOM 5282 N N . GLY A 1 662 ? 0.742 18.942 29.884 1.00 76.44 662 GLY A N 1
ATOM 5283 C CA . GLY A 1 662 ? 2.076 18.894 29.275 1.00 76.44 662 GLY A CA 1
ATOM 5284 C C . GLY A 1 662 ? 2.184 17.993 28.040 1.00 76.44 662 GLY A C 1
ATOM 5285 O O . GLY A 1 662 ? 3.119 18.144 27.261 1.00 76.44 662 GLY A O 1
ATOM 5286 N N . ALA A 1 663 ? 1.239 17.071 27.835 1.00 81.44 663 ALA A N 1
ATOM 5287 C CA . ALA A 1 663 ? 1.326 16.028 26.815 1.00 81.44 663 ALA A CA 1
ATOM 5288 C C . ALA A 1 663 ? 0.540 16.343 25.531 1.00 81.44 663 ALA A C 1
ATOM 5290 O O . ALA A 1 663 ? 0.614 15.568 24.587 1.00 81.44 663 ALA A O 1
ATOM 5291 N N . GLY A 1 664 ? -0.190 17.461 25.446 1.00 69.00 664 GLY A N 1
ATOM 5292 C CA . GLY A 1 664 ? -1.156 17.709 24.361 1.00 69.00 664 GLY A CA 1
ATOM 5293 C C . GLY A 1 664 ? -0.600 17.678 22.926 1.00 69.00 664 GLY A C 1
ATOM 5294 O O . GLY A 1 664 ? -1.328 17.328 22.004 1.00 69.00 664 GLY A O 1
ATOM 5295 N N . SER A 1 665 ? 0.682 18.000 22.714 1.00 68.12 665 SER A N 1
ATOM 5296 C CA . SER A 1 665 ? 1.340 17.892 21.397 1.00 68.12 665 SER A CA 1
ATOM 5297 C C . SER A 1 665 ? 1.959 16.519 21.124 1.00 68.12 665 SER A C 1
ATOM 5299 O O . SER A 1 665 ? 2.343 16.236 19.991 1.00 68.12 665 SER A O 1
ATOM 5301 N N . ARG A 1 666 ? 2.083 15.677 22.156 1.00 82.06 666 ARG A N 1
ATOM 5302 C CA . ARG A 1 666 ? 2.757 14.373 22.107 1.00 82.06 666 ARG A CA 1
ATOM 5303 C C . ARG A 1 666 ? 1.809 13.192 22.285 1.00 82.06 666 ARG A C 1
ATOM 5305 O O . ARG A 1 666 ? 2.138 12.098 21.847 1.00 82.06 666 ARG A O 1
ATOM 5312 N N . LEU A 1 667 ? 0.642 13.417 22.877 1.00 89.19 667 LEU A N 1
ATOM 5313 C CA . LEU A 1 667 ? -0.393 12.433 23.158 1.00 89.19 667 LEU A CA 1
ATOM 5314 C C . LEU A 1 667 ? -1.698 12.879 22.493 1.00 89.19 667 LEU A C 1
ATOM 5316 O O . LEU A 1 667 ? -2.399 13.755 22.998 1.00 89.19 667 LEU A O 1
ATOM 5320 N N . TRP A 1 668 ? -2.023 12.268 21.357 1.00 89.62 668 TRP A N 1
ATOM 5321 C CA . TRP A 1 668 ? -3.200 12.590 20.544 1.00 89.62 668 TRP A CA 1
ATOM 5322 C C . TRP A 1 668 ? -3.979 11.318 20.146 1.00 89.62 668 TRP A C 1
ATOM 5324 O O . TRP A 1 668 ? -4.255 11.081 18.972 1.00 89.62 668 TRP A O 1
ATOM 5334 N N . PRO A 1 669 ? -4.421 10.503 21.123 1.00 90.62 669 PRO A N 1
ATOM 5335 C CA . PRO A 1 669 ? -5.075 9.209 20.878 1.00 90.62 669 PRO A CA 1
ATOM 5336 C C . PRO A 1 669 ? -6.427 9.318 20.165 1.00 90.62 669 PRO A C 1
ATOM 5338 O O . PRO A 1 669 ? -6.943 8.342 19.637 1.00 90.62 669 PRO A O 1
ATOM 5341 N N . TRP A 1 670 ? -7.009 10.514 20.119 1.00 88.69 670 TRP A N 1
ATOM 5342 C CA . TRP A 1 670 ? -8.280 10.783 19.449 1.00 88.69 670 TRP A CA 1
ATOM 5343 C C . TRP A 1 670 ? -8.105 11.282 18.007 1.00 88.69 670 TRP A C 1
ATOM 5345 O O . TRP A 1 670 ? -9.090 11.680 17.378 1.00 88.69 670 TRP A O 1
ATOM 5355 N N . GLY A 1 671 ? -6.868 11.317 17.498 1.00 84.81 671 GLY A N 1
ATOM 5356 C CA . GLY A 1 671 ? -6.510 11.987 16.251 1.00 84.81 671 GLY A CA 1
ATOM 5357 C C . GLY A 1 671 ? -6.397 13.505 16.421 1.00 84.81 671 GLY A C 1
ATOM 5358 O O . GLY A 1 671 ? -6.161 14.013 17.517 1.00 84.81 671 GLY A O 1
ATOM 5359 N N . GLY A 1 672 ? -6.579 14.255 15.330 1.00 75.19 672 GLY A N 1
ATOM 5360 C CA . GLY A 1 672 ? -6.440 15.712 15.353 1.00 75.19 672 GLY A CA 1
ATOM 5361 C C . GLY A 1 672 ? -7.146 16.450 14.214 1.00 75.19 672 GLY A C 1
ATOM 5362 O O . GLY A 1 672 ? -7.478 15.889 13.164 1.00 75.19 672 GLY A O 1
ATOM 5363 N N . GLY A 1 673 ? -7.363 17.752 14.424 1.00 72.69 673 GLY A N 1
ATOM 5364 C CA . GLY A 1 673 ? -8.029 18.644 13.472 1.00 72.69 673 GLY A CA 1
ATOM 5365 C C . GLY A 1 673 ? -9.515 18.320 13.283 1.00 72.69 673 GLY A C 1
ATOM 5366 O O . GLY A 1 673 ? -10.191 17.893 14.212 1.00 72.69 673 GLY A O 1
ATOM 5367 N N . ARG A 1 674 ? -10.031 18.507 12.059 1.00 66.88 674 ARG A N 1
ATOM 5368 C CA . ARG A 1 674 ? -11.450 18.260 11.721 1.00 66.88 674 ARG A CA 1
ATOM 5369 C C . ARG A 1 674 ? -11.877 16.790 11.802 1.00 66.88 674 ARG A C 1
ATOM 5371 O O . ARG A 1 674 ? -13.067 16.518 11.809 1.00 66.88 674 ARG A O 1
ATOM 5378 N N . THR A 1 675 ? -10.929 15.854 11.838 1.00 70.94 675 THR A N 1
ATOM 5379 C CA . THR A 1 675 ? -11.197 14.406 11.903 1.00 70.94 675 THR A CA 1
ATOM 5380 C C . THR A 1 675 ? -10.930 13.832 13.296 1.00 70.94 675 THR A C 1
ATOM 5382 O O . THR A 1 675 ? -10.650 12.643 13.418 1.00 70.94 675 THR A O 1
ATOM 5385 N N . ILE A 1 676 ? -10.926 14.670 14.338 1.00 81.56 676 ILE A N 1
ATOM 5386 C CA . ILE A 1 676 ? -10.839 14.205 15.726 1.00 81.56 676 ILE A CA 1
ATOM 5387 C C . ILE A 1 676 ? -12.079 13.377 16.083 1.00 81.56 676 ILE A C 1
ATOM 5389 O O . ILE A 1 676 ? -13.185 13.717 15.661 1.00 81.56 676 ILE A O 1
ATOM 5393 N N . CYS A 1 677 ? -11.910 12.318 16.880 1.00 87.56 677 CYS A N 1
ATOM 5394 C CA . CYS A 1 677 ? -13.011 11.448 17.294 1.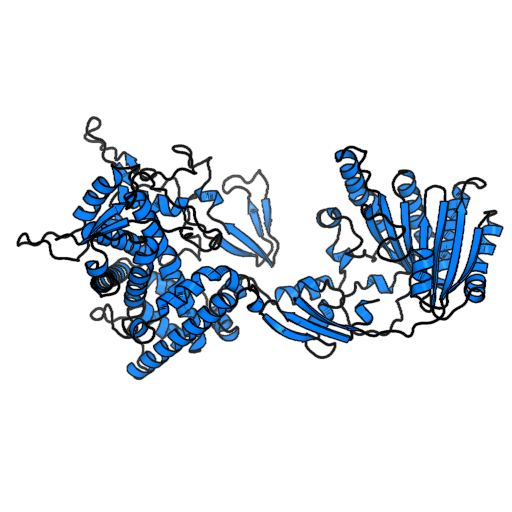00 87.56 677 CYS A CA 1
ATOM 5395 C C . CYS A 1 677 ? -14.161 12.263 17.932 1.00 87.56 677 CYS A C 1
ATOM 5397 O O . CYS A 1 677 ? -13.957 12.876 18.993 1.00 87.56 677 CYS A O 1
ATOM 5399 N N . PRO A 1 678 ? -15.368 12.282 17.330 1.00 87.25 678 PRO A N 1
ATOM 5400 C CA . PRO A 1 678 ? -16.511 13.004 17.887 1.00 87.25 678 PRO A CA 1
ATOM 5401 C C . PRO A 1 678 ? -17.067 12.305 19.132 1.00 87.25 678 PRO A C 1
ATOM 5403 O O . PRO A 1 678 ? -17.515 12.974 20.052 1.00 87.25 678 PRO A O 1
ATOM 5406 N N . GLY A 1 679 ? -16.962 10.975 19.208 1.00 88.94 679 GLY A N 1
ATOM 5407 C CA . GLY A 1 679 ? -17.438 10.170 20.335 1.00 88.94 679 GLY A CA 1
ATOM 5408 C C . GLY A 1 679 ? -16.525 10.165 21.564 1.00 88.94 679 GLY A C 1
ATOM 5409 O O . GLY A 1 679 ? -16.847 9.491 22.533 1.00 88.94 679 GLY A O 1
ATOM 5410 N N . ARG A 1 680 ? -15.398 10.893 21.573 1.00 91.25 680 ARG A N 1
ATOM 5411 C CA . ARG A 1 680 ? -14.379 10.822 22.646 1.00 91.25 680 ARG A CA 1
ATOM 5412 C C . ARG A 1 680 ? -14.906 11.113 24.058 1.00 91.25 680 ARG A C 1
ATOM 5414 O O . ARG A 1 680 ? -14.367 10.587 25.026 1.00 91.25 680 ARG A O 1
ATOM 5421 N N . VAL A 1 681 ? -15.937 11.957 24.181 1.00 91.00 681 VAL A N 1
ATOM 5422 C CA . VAL A 1 681 ? -16.555 12.279 25.478 1.00 91.00 681 VAL A CA 1
ATOM 5423 C C . VAL A 1 681 ? -17.327 11.065 25.989 1.00 91.00 681 VAL A C 1
ATOM 5425 O O . VAL A 1 681 ? -17.083 10.621 27.109 1.00 91.00 681 VAL A O 1
ATOM 5428 N N . PHE A 1 682 ? -18.179 10.486 25.139 1.00 92.88 682 PHE A N 1
ATOM 5429 C CA . PHE A 1 682 ? -18.913 9.261 25.443 1.00 92.88 682 PHE A CA 1
ATOM 5430 C C . PHE A 1 682 ? -17.974 8.071 25.671 1.00 92.88 682 PHE A C 1
ATOM 5432 O O . PHE A 1 682 ? -18.077 7.431 26.705 1.00 92.88 682 PHE A O 1
ATOM 5439 N N . ALA A 1 683 ? -17.011 7.819 24.777 1.00 93.62 683 ALA A N 1
ATOM 5440 C CA . ALA A 1 683 ? -16.088 6.684 24.875 1.00 93.62 683 ALA A CA 1
ATOM 5441 C C . ALA A 1 683 ? -15.320 6.681 26.205 1.00 93.62 683 ALA A C 1
ATOM 5443 O O . ALA A 1 683 ? -15.166 5.648 26.847 1.00 93.62 683 ALA A O 1
ATOM 5444 N N . LYS A 1 684 ? -14.878 7.857 26.666 1.00 94.69 684 LYS A N 1
ATOM 5445 C CA . LYS A 1 684 ? -14.264 8.003 27.987 1.00 94.69 684 LYS A CA 1
ATOM 5446 C C . LYS A 1 684 ? -15.240 7.623 29.106 1.00 94.69 684 LYS A C 1
ATOM 5448 O O . LYS A 1 684 ? -14.872 6.871 29.999 1.00 94.69 684 LYS A O 1
ATOM 5453 N N . GLN A 1 685 ? -16.466 8.141 29.074 1.00 94.12 685 GLN A N 1
ATOM 5454 C CA . GLN A 1 685 ? -17.483 7.829 30.082 1.00 94.12 685 GLN A CA 1
ATOM 5455 C C . GLN A 1 685 ? -17.856 6.339 30.090 1.00 94.12 685 GLN A C 1
ATOM 5457 O O . GLN A 1 685 ? -17.944 5.738 31.155 1.00 94.12 685 GLN A O 1
ATOM 5462 N N . GLU A 1 686 ? -18.012 5.745 28.911 1.00 94.44 686 GLU A N 1
ATOM 5463 C CA . GLU A 1 686 ? -18.322 4.336 28.682 1.00 94.44 686 GLU A CA 1
ATOM 5464 C C . GLU A 1 686 ? -17.234 3.410 29.238 1.00 94.44 686 GLU A C 1
ATOM 5466 O O . GLU A 1 686 ? -17.539 2.521 30.031 1.00 94.44 686 GLU A O 1
ATOM 5471 N N . VAL A 1 687 ? -15.963 3.655 28.895 1.00 97.19 687 VAL A N 1
ATOM 5472 C CA . VAL A 1 687 ? -14.823 2.865 29.390 1.00 97.19 687 VAL A CA 1
ATOM 5473 C C . VAL A 1 687 ? -14.742 2.927 30.914 1.00 97.19 687 VAL A C 1
ATOM 5475 O O . VAL A 1 687 ? -14.661 1.894 31.577 1.00 97.19 687 VAL A O 1
ATOM 5478 N N . LEU A 1 688 ? -14.804 4.131 31.492 1.00 96.25 688 LEU A N 1
ATOM 5479 C CA . LEU A 1 688 ? -14.703 4.292 32.944 1.00 96.25 688 LEU A CA 1
ATOM 5480 C C . LEU A 1 688 ? -15.895 3.670 33.680 1.00 96.25 688 LEU A C 1
ATOM 5482 O O . LEU A 1 688 ? -15.704 3.043 34.723 1.00 96.25 688 LEU A O 1
ATOM 5486 N N . ALA A 1 689 ? -17.108 3.803 33.136 1.00 93.69 689 ALA A N 1
ATOM 5487 C CA . ALA A 1 689 ? -18.298 3.171 33.690 1.00 93.69 689 ALA A CA 1
ATOM 5488 C C . ALA A 1 689 ? -18.210 1.641 33.615 1.00 93.69 689 ALA A C 1
ATOM 5490 O O . ALA A 1 689 ? -18.507 0.978 34.604 1.00 93.69 689 ALA A O 1
ATOM 5491 N N . ALA A 1 690 ? -17.743 1.074 32.498 1.00 95.25 690 ALA A N 1
ATOM 5492 C CA . ALA A 1 690 ? -17.571 -0.369 32.349 1.00 95.25 690 ALA A CA 1
ATOM 5493 C C . ALA A 1 690 ? -16.552 -0.930 33.357 1.00 95.25 690 ALA A C 1
ATOM 5495 O O . ALA A 1 690 ? -16.858 -1.900 34.051 1.00 95.25 690 ALA A O 1
ATOM 5496 N N . VAL A 1 691 ? -15.388 -0.280 33.516 1.00 96.50 691 VAL A N 1
ATOM 5497 C CA . VAL A 1 691 ? -14.396 -0.642 34.550 1.00 96.50 691 VAL A CA 1
ATOM 5498 C C . VAL A 1 691 ? -15.026 -0.586 35.944 1.00 96.50 691 VAL A C 1
ATOM 5500 O O . VAL A 1 691 ? -14.923 -1.548 36.705 1.00 96.50 691 VAL A O 1
ATOM 5503 N N . ALA A 1 692 ? -15.713 0.511 36.277 1.00 94.06 692 ALA A N 1
ATOM 5504 C CA . ALA A 1 692 ? -16.360 0.671 37.576 1.00 94.06 692 ALA A CA 1
ATOM 5505 C C . ALA A 1 692 ? -17.407 -0.422 37.833 1.00 94.06 692 ALA A C 1
ATOM 5507 O O . ALA A 1 692 ? -17.407 -1.018 38.906 1.00 94.06 692 ALA A O 1
ATOM 5508 N N . MET A 1 693 ? -18.263 -0.730 36.855 1.00 90.88 693 MET A N 1
ATOM 5509 C CA . MET A 1 693 ? -19.291 -1.767 36.984 1.00 90.88 693 MET A CA 1
ATOM 5510 C C . MET A 1 693 ? -18.689 -3.149 37.208 1.00 90.88 693 MET A C 1
ATOM 5512 O O . MET A 1 693 ? -19.139 -3.849 38.110 1.00 90.88 693 MET A O 1
ATOM 5516 N N . VAL A 1 694 ? -17.650 -3.529 36.458 1.00 91.56 694 VAL A N 1
ATOM 5517 C CA . VAL A 1 694 ? -16.977 -4.822 36.660 1.00 91.56 694 VAL A CA 1
ATOM 5518 C C . VAL A 1 694 ? -16.420 -4.921 38.085 1.00 91.56 694 VAL A C 1
ATOM 5520 O O . VAL A 1 694 ? -16.688 -5.896 38.781 1.00 91.56 694 VAL A O 1
ATOM 5523 N N . LEU A 1 695 ? -15.719 -3.889 38.566 1.00 91.88 695 LEU A N 1
ATOM 5524 C CA . LEU A 1 695 ? -15.097 -3.897 39.898 1.00 91.88 695 LEU A CA 1
ATOM 5525 C C . LEU A 1 695 ? -16.106 -3.788 41.060 1.00 91.88 695 LEU A C 1
ATOM 5527 O O . LEU A 1 695 ? -15.840 -4.269 42.167 1.00 91.88 695 LEU A O 1
ATOM 5531 N N . LEU A 1 696 ? -17.252 -3.140 40.834 1.00 88.38 696 LEU A N 1
ATOM 5532 C CA . LEU A 1 696 ? -18.312 -2.971 41.834 1.00 88.38 696 LEU A CA 1
ATOM 5533 C C . LEU A 1 696 ? -19.273 -4.159 41.906 1.00 88.38 696 LEU A C 1
ATOM 5535 O O . LEU A 1 696 ? -19.831 -4.389 42.975 1.00 88.38 696 LEU A O 1
ATOM 5539 N N . LEU A 1 697 ? -19.473 -4.891 40.807 1.00 85.25 697 LEU A N 1
ATOM 5540 C CA . LEU A 1 697 ? -20.370 -6.051 40.752 1.00 85.25 697 LEU A CA 1
ATOM 5541 C C . LEU A 1 697 ? -19.645 -7.372 41.031 1.00 85.25 697 LEU A C 1
ATOM 5543 O O . LEU A 1 697 ? -20.282 -8.330 41.468 1.00 85.25 697 LEU A O 1
ATOM 5547 N N . PHE A 1 698 ? -18.326 -7.428 40.825 1.00 87.00 698 PHE A N 1
ATOM 5548 C CA . PHE A 1 698 ? -17.545 -8.655 40.962 1.00 87.00 698 PHE A CA 1
ATOM 5549 C C . PHE A 1 698 ? -16.342 -8.502 41.903 1.00 87.00 698 PHE A C 1
ATOM 5551 O O . PHE A 1 698 ? -15.700 -7.453 42.000 1.00 87.00 698 PHE A O 1
ATOM 5558 N N . ASP A 1 699 ? -16.038 -9.580 42.619 1.00 88.00 699 ASP A N 1
ATOM 5559 C CA . ASP A 1 699 ? -14.695 -9.878 43.104 1.00 88.00 699 ASP A CA 1
ATOM 5560 C C . ASP A 1 699 ? -13.940 -10.528 41.944 1.00 88.00 699 ASP A C 1
ATOM 5562 O O . ASP A 1 699 ? -14.352 -11.585 41.471 1.00 88.00 699 ASP A O 1
ATOM 5566 N N . VAL A 1 700 ? -12.887 -9.871 41.452 1.00 89.12 700 VAL A N 1
ATOM 5567 C CA . VAL A 1 700 ? -12.087 -10.329 40.307 1.00 89.12 700 VAL A CA 1
ATOM 5568 C C . VAL A 1 700 ? -10.630 -10.443 40.730 1.00 89.12 700 VAL A C 1
ATOM 5570 O O . VAL A 1 700 ? -10.081 -9.503 41.304 1.00 89.12 700 VAL A O 1
ATOM 5573 N N . GLU A 1 701 ? -10.008 -11.576 40.425 1.00 89.44 701 GLU A N 1
ATOM 5574 C CA . GLU A 1 701 ? -8.600 -11.856 40.708 1.00 89.44 701 GLU A CA 1
ATOM 5575 C C . GLU A 1 701 ? -7.924 -12.558 39.523 1.00 89.44 701 GLU A C 1
ATOM 5577 O O . GLU A 1 701 ? -8.580 -13.205 38.702 1.00 89.44 701 GLU A O 1
ATOM 5582 N N . ALA A 1 702 ? -6.599 -12.443 39.433 1.00 91.00 702 ALA A N 1
ATOM 5583 C CA . ALA A 1 702 ? -5.794 -13.241 38.515 1.00 91.00 702 ALA A CA 1
ATOM 5584 C C . ALA A 1 702 ? -5.971 -14.742 38.811 1.00 91.00 702 ALA A C 1
ATOM 5586 O O . ALA A 1 702 ? -5.875 -15.161 39.965 1.00 91.00 702 ALA A O 1
ATOM 5587 N N . ALA A 1 703 ? -6.207 -15.565 37.783 1.00 88.50 703 ALA A N 1
ATOM 5588 C CA . ALA A 1 703 ? -6.341 -17.013 37.978 1.00 88.50 703 ALA A CA 1
ATOM 5589 C C . ALA A 1 703 ? -5.014 -17.663 38.412 1.00 88.50 703 ALA A C 1
ATOM 5591 O O . ALA A 1 703 ? -4.992 -18.510 39.308 1.00 88.50 703 ALA A O 1
ATOM 5592 N N . GLU A 1 704 ? -3.913 -17.221 37.811 1.00 88.25 704 GLU A N 1
ATOM 5593 C CA . GLU A 1 704 ? -2.550 -17.687 38.071 1.00 88.25 704 GLU A CA 1
ATOM 5594 C C . GLU A 1 704 ? -1.697 -16.454 38.449 1.00 88.25 704 GLU A C 1
ATOM 5596 O O . GLU A 1 704 ? -1.065 -15.864 37.578 1.00 88.25 704 GLU A O 1
ATOM 5601 N N . PRO A 1 705 ? -1.736 -15.972 39.713 1.00 88.31 705 PRO A N 1
ATOM 5602 C CA . PRO A 1 705 ? -1.087 -14.712 40.095 1.00 88.31 705 PRO A CA 1
ATOM 5603 C C . PRO A 1 705 ? 0.435 -14.706 39.917 1.00 88.31 705 PRO A C 1
ATOM 5605 O O . PRO A 1 705 ? 0.998 -13.669 39.574 1.00 88.31 705 PRO A O 1
ATOM 5608 N N . ASP A 1 706 ? 1.084 -15.852 40.138 1.00 89.25 706 ASP A N 1
ATOM 5609 C CA . ASP A 1 706 ? 2.540 -15.993 40.021 1.00 89.25 706 ASP A CA 1
ATOM 5610 C C . ASP A 1 706 ? 3.013 -15.992 38.554 1.00 89.25 706 ASP A C 1
ATOM 5612 O O . ASP A 1 706 ? 4.125 -15.551 38.273 1.00 89.25 706 ASP A O 1
ATOM 5616 N N . ASP A 1 707 ? 2.143 -16.406 37.625 1.00 87.38 707 ASP A N 1
ATOM 5617 C CA . ASP A 1 707 ? 2.393 -16.463 36.176 1.00 87.38 707 ASP A CA 1
ATOM 5618 C C . ASP A 1 707 ? 1.682 -15.322 35.417 1.00 87.38 707 ASP A C 1
ATOM 5620 O O . ASP A 1 707 ? 1.535 -15.350 34.192 1.00 87.38 707 ASP A O 1
ATOM 5624 N N . TYR A 1 708 ? 1.200 -14.302 36.137 1.00 92.06 708 TYR A N 1
ATOM 5625 C CA . TYR A 1 708 ? 0.455 -13.204 35.535 1.00 92.06 708 TYR A CA 1
ATOM 5626 C C . TYR A 1 708 ? 1.368 -12.300 34.705 1.00 92.06 708 TYR A C 1
ATOM 5628 O O . TYR A 1 708 ? 2.177 -11.525 35.229 1.00 92.06 708 TYR A O 1
ATOM 5636 N N . GLU A 1 709 ? 1.165 -12.321 33.392 1.00 91.38 709 GLU A N 1
ATOM 5637 C CA . GLU A 1 709 ? 1.818 -11.411 32.463 1.00 91.38 709 GLU A CA 1
ATOM 5638 C C . GLU A 1 709 ? 0.798 -10.619 31.649 1.00 91.38 709 GLU A C 1
ATOM 5640 O O . GLU A 1 709 ? -0.197 -11.145 31.149 1.00 91.38 709 GLU A O 1
ATOM 5645 N N . ILE A 1 710 ? 1.079 -9.324 31.485 1.00 93.69 710 ILE A N 1
ATOM 5646 C CA . ILE A 1 710 ? 0.324 -8.478 30.565 1.00 93.69 710 ILE A CA 1
ATOM 5647 C C . ILE A 1 710 ? 0.702 -8.902 29.140 1.00 93.69 710 ILE A C 1
ATOM 5649 O O . ILE A 1 710 ? 1.881 -8.813 28.782 1.00 93.69 710 ILE A O 1
ATOM 5653 N N . PRO A 1 711 ? -0.262 -9.343 28.315 1.00 93.50 711 PRO A N 1
ATOM 5654 C CA . PRO A 1 711 ? 0.022 -9.793 26.963 1.00 93.50 711 PRO A CA 1
ATOM 5655 C C . PRO A 1 711 ? 0.547 -8.646 26.094 1.00 93.50 711 PRO A C 1
ATOM 5657 O O . PRO A 1 711 ? 0.290 -7.463 26.336 1.00 93.50 711 PRO A O 1
ATOM 5660 N N . GLY A 1 712 ? 1.259 -9.007 25.027 1.00 91.19 712 GLY A N 1
ATOM 5661 C CA . GLY A 1 712 ? 1.580 -8.060 23.964 1.00 91.19 712 GLY A CA 1
ATOM 5662 C C . GLY A 1 712 ? 0.321 -7.618 23.214 1.00 91.19 712 GLY A C 1
ATOM 5663 O O . GLY A 1 712 ? -0.781 -8.118 23.430 1.00 91.19 712 GLY A O 1
ATOM 5664 N N . PHE A 1 713 ? 0.473 -6.694 22.273 1.00 89.25 713 PHE A N 1
ATOM 5665 C CA . PHE A 1 713 ? -0.629 -6.252 21.421 1.00 89.25 713 PHE A CA 1
ATOM 5666 C C . PHE A 1 713 ? -0.560 -6.889 20.024 1.00 89.25 713 PHE A C 1
ATOM 5668 O O . PHE A 1 713 ? 0.506 -7.289 19.543 1.00 89.25 713 PHE A O 1
ATOM 5675 N N . SER A 1 714 ? -1.709 -7.020 19.362 1.00 86.06 714 SER A N 1
ATOM 5676 C CA . SER A 1 714 ? -1.815 -7.634 18.036 1.00 86.06 714 SER A CA 1
ATOM 5677 C C . SER A 1 714 ? -1.337 -6.688 16.931 1.00 86.06 714 SER A C 1
ATOM 5679 O O . SER A 1 714 ? -1.908 -5.621 16.721 1.00 86.06 714 SER A O 1
ATOM 5681 N N . ARG A 1 715 ? -0.332 -7.104 16.148 1.00 78.31 715 ARG A N 1
ATOM 5682 C CA . ARG A 1 715 ? 0.190 -6.310 15.013 1.00 78.31 715 ARG A CA 1
ATOM 5683 C C . ARG A 1 715 ? -0.819 -6.118 13.874 1.00 78.31 715 ARG A C 1
ATOM 5685 O O . ARG A 1 715 ? -0.612 -5.257 13.030 1.00 78.31 715 ARG A O 1
ATOM 5692 N N . ALA A 1 716 ? -1.904 -6.894 13.847 1.00 75.00 716 ALA A N 1
ATOM 5693 C CA . ALA A 1 716 ? -2.940 -6.795 12.817 1.00 75.00 716 ALA A CA 1
ATOM 5694 C C . ALA A 1 716 ? -3.768 -5.493 12.885 1.00 75.00 716 ALA A C 1
ATOM 5696 O O . ALA A 1 716 ? -4.539 -5.229 11.972 1.00 75.00 716 ALA A O 1
ATOM 5697 N N . TYR A 1 717 ? -3.605 -4.693 13.945 1.00 79.25 717 TYR A N 1
ATOM 5698 C CA . TYR A 1 717 ? -4.411 -3.501 14.236 1.00 79.25 717 TYR A CA 1
ATOM 5699 C C . TYR A 1 717 ? -3.593 -2.195 14.234 1.00 79.25 717 TYR A C 1
ATOM 5701 O O . TYR A 1 717 ? -4.064 -1.154 14.691 1.00 79.25 717 TYR A O 1
ATOM 5709 N N . SER A 1 718 ? -2.345 -2.217 13.754 1.00 81.50 718 SER A N 1
ATOM 5710 C CA . SER A 1 718 ? -1.520 -1.002 13.691 1.00 81.50 718 SER A CA 1
ATOM 5711 C C . SER A 1 718 ? -2.176 0.069 12.811 1.00 81.50 718 SER A C 1
ATOM 5713 O O . SER A 1 718 ? -2.550 -0.189 11.668 1.00 81.50 718 SER A O 1
ATOM 5715 N N . GLY A 1 719 ? -2.320 1.278 13.352 1.00 82.50 719 GLY A N 1
ATOM 5716 C CA . GLY A 1 719 ? -2.977 2.413 12.704 1.00 82.50 719 GLY A CA 1
ATOM 5717 C C . GLY A 1 719 ? -4.513 2.437 12.758 1.00 82.50 719 GLY A C 1
ATOM 5718 O O . GLY A 1 719 ? -5.093 3.421 12.289 1.00 82.50 719 GLY A O 1
ATOM 5719 N N . SER A 1 720 ? -5.189 1.418 13.313 1.00 83.50 720 SER A N 1
ATOM 5720 C CA . SER A 1 720 ? -6.663 1.343 13.336 1.00 83.50 720 SER A CA 1
ATOM 5721 C C . SER A 1 720 ? -7.326 1.956 14.578 1.00 83.50 720 SER A C 1
ATOM 5723 O O . SER A 1 720 ? -8.553 2.049 14.607 1.00 83.50 720 SER A O 1
ATOM 5725 N N . GLY A 1 721 ? -6.557 2.376 15.590 1.00 90.12 721 GLY A N 1
ATOM 5726 C CA . GLY A 1 721 ? -7.073 2.882 16.867 1.00 90.12 721 GLY A CA 1
ATOM 5727 C C . GLY A 1 721 ? -6.482 2.164 18.079 1.00 90.12 721 GLY A C 1
ATOM 5728 O O . GLY A 1 721 ? -5.265 2.012 18.178 1.00 90.12 721 GLY A O 1
ATOM 5729 N N . THR A 1 722 ? -7.320 1.753 19.033 1.00 94.00 722 THR A N 1
ATOM 5730 C CA . THR A 1 722 ? -6.867 0.959 20.186 1.00 94.00 722 THR A CA 1
ATOM 5731 C C . THR A 1 722 ? -6.475 -0.447 19.732 1.00 94.00 722 THR A C 1
ATOM 5733 O O . THR A 1 722 ? -7.315 -1.228 19.289 1.00 94.00 722 THR A O 1
ATOM 5736 N N . ILE A 1 723 ? -5.202 -0.796 19.877 1.00 93.06 723 ILE A N 1
ATOM 5737 C CA . ILE A 1 723 ? -4.675 -2.107 19.511 1.00 93.06 723 ILE A CA 1
ATOM 5738 C C . ILE A 1 723 ? -5.157 -3.144 20.532 1.00 93.06 723 ILE A C 1
ATOM 5740 O O . ILE A 1 723 ? -5.022 -2.956 21.742 1.00 93.06 723 ILE A O 1
ATOM 5744 N N . VAL A 1 724 ? -5.712 -4.258 20.054 1.00 92.81 724 VAL A N 1
ATOM 5745 C CA . VAL A 1 724 ? -6.215 -5.335 20.921 1.00 92.81 724 VAL A CA 1
ATOM 5746 C C . VAL A 1 724 ? -5.074 -6.175 21.528 1.00 92.81 724 VAL A C 1
ATOM 5748 O O . VAL A 1 724 ? -4.005 -6.288 20.912 1.00 92.81 724 VAL A O 1
ATOM 5751 N N . PRO A 1 725 ? -5.288 -6.821 22.690 1.00 93.12 725 PRO A N 1
ATOM 5752 C CA . PRO A 1 725 ? -4.370 -7.829 23.228 1.00 93.12 725 PRO A CA 1
ATOM 5753 C C . PRO A 1 725 ? -4.125 -8.986 22.247 1.00 93.12 725 PRO A C 1
ATOM 5755 O O . PRO A 1 725 ? -5.045 -9.425 21.553 1.00 93.12 725 PRO A O 1
ATOM 5758 N N . ASN A 1 726 ? -2.893 -9.499 22.176 1.00 92.38 726 ASN A N 1
ATOM 5759 C CA . ASN A 1 726 ? -2.551 -10.660 21.340 1.00 92.38 726 ASN A CA 1
ATOM 5760 C C . ASN A 1 726 ? -2.903 -12.009 21.993 1.00 92.38 726 ASN A C 1
ATOM 5762 O O . ASN A 1 726 ? -2.992 -13.021 21.299 1.00 92.38 726 ASN A O 1
ATOM 5766 N N . ALA A 1 727 ? -3.119 -12.006 23.303 1.00 91.69 727 ALA A N 1
ATOM 5767 C CA . ALA A 1 727 ? -3.593 -13.118 24.106 1.00 91.69 727 ALA A CA 1
ATOM 5768 C C . ALA A 1 727 ? -4.546 -12.577 25.178 1.00 91.69 727 ALA A C 1
ATOM 5770 O O . ALA A 1 727 ? -4.560 -11.379 25.461 1.00 91.69 727 ALA A O 1
ATOM 5771 N N . ASP A 1 728 ? -5.366 -13.458 25.741 1.00 92.31 728 ASP A N 1
ATOM 5772 C CA . ASP A 1 728 ? -6.267 -13.101 26.833 1.00 92.31 728 ASP A CA 1
ATOM 5773 C C . ASP A 1 728 ? -5.622 -13.407 28.188 1.00 92.31 728 ASP A C 1
ATOM 5775 O O . ASP A 1 728 ? -4.800 -14.317 28.300 1.00 92.31 728 ASP A O 1
ATOM 5779 N N . VAL A 1 729 ? -6.031 -12.671 29.217 1.00 93.06 729 VAL A N 1
ATOM 5780 C CA . VAL A 1 729 ? -5.626 -12.910 30.602 1.00 93.06 729 VAL A CA 1
ATOM 5781 C C . VAL A 1 729 ? -6.716 -13.712 31.293 1.00 93.06 729 VAL A C 1
ATOM 5783 O O . VAL A 1 729 ? -7.891 -13.336 31.266 1.00 93.06 729 VAL A O 1
ATOM 5786 N N . LYS A 1 730 ? -6.326 -14.805 31.951 1.00 92.38 730 LYS A N 1
ATOM 5787 C CA . LYS A 1 730 ? -7.251 -15.606 32.747 1.00 92.38 730 LYS A CA 1
ATOM 5788 C C . LYS A 1 730 ? -7.505 -14.972 34.112 1.00 92.38 730 LYS A C 1
ATOM 5790 O O . LYS A 1 730 ? -6.574 -14.686 34.867 1.00 92.38 730 LYS A O 1
ATOM 5795 N N . ILE A 1 731 ? -8.775 -14.839 34.461 1.00 91.25 731 ILE A N 1
ATOM 5796 C CA . ILE A 1 731 ? -9.238 -14.336 35.753 1.00 91.25 731 ILE A CA 1
ATOM 5797 C C . ILE A 1 731 ? -10.190 -15.331 36.415 1.00 91.25 731 ILE A C 1
ATOM 5799 O O . ILE A 1 731 ? -10.835 -16.135 35.737 1.00 91.25 731 ILE A O 1
ATOM 5803 N N . ARG A 1 732 ? -10.302 -15.252 37.741 1.00 89.44 732 ARG A N 1
ATOM 5804 C CA . ARG A 1 732 ? -11.434 -15.800 38.494 1.00 89.44 732 ARG A CA 1
ATOM 5805 C C . ARG A 1 732 ? -12.332 -14.643 38.896 1.00 89.44 732 ARG A C 1
ATOM 5807 O O . ARG A 1 732 ? -11.848 -13.596 39.324 1.00 89.44 732 ARG A O 1
ATOM 5814 N N . MET A 1 733 ? -13.637 -14.828 38.742 1.00 87.38 733 MET A N 1
ATOM 5815 C CA . MET A 1 733 ? -14.624 -13.824 39.117 1.00 87.38 733 MET A CA 1
ATOM 5816 C C . MET A 1 733 ? -15.755 -14.443 39.931 1.00 87.38 733 MET A C 1
ATOM 5818 O O . MET A 1 733 ? -16.191 -15.564 39.665 1.00 87.38 733 MET A O 1
ATOM 5822 N N . ARG A 1 734 ? -16.245 -13.695 40.916 1.00 84.94 734 ARG A N 1
ATOM 5823 C CA . ARG A 1 734 ? -17.422 -14.044 41.713 1.00 84.94 734 ARG A CA 1
ATOM 5824 C C . ARG A 1 734 ? -18.297 -12.813 41.888 1.00 84.94 734 ARG A C 1
ATOM 5826 O O . ARG A 1 734 ? -17.790 -11.721 42.133 1.00 84.94 734 ARG A O 1
ATOM 5833 N N . ARG A 1 735 ? -19.616 -12.977 41.766 1.00 81.50 735 ARG A N 1
ATOM 5834 C CA . ARG A 1 735 ? -20.562 -11.876 41.982 1.00 81.50 735 ARG A CA 1
ATOM 5835 C C . ARG A 1 735 ? -20.529 -11.443 43.449 1.00 81.50 735 ARG A C 1
ATOM 5837 O O . ARG A 1 735 ? -20.575 -12.287 44.347 1.00 81.50 735 ARG A O 1
ATOM 5844 N N . ARG A 1 736 ? -20.417 -10.137 43.687 1.00 76.06 736 ARG A N 1
ATOM 5845 C CA . ARG A 1 736 ? -20.491 -9.573 45.039 1.00 76.06 736 ARG A CA 1
ATOM 5846 C C . ARG A 1 736 ? -21.929 -9.706 45.569 1.00 76.06 736 ARG A C 1
ATOM 5848 O O . ARG A 1 736 ? -22.856 -9.559 44.774 1.00 76.06 736 ARG A O 1
ATOM 5855 N N . PRO A 1 737 ? -22.097 -10.023 46.865 1.00 63.03 737 PRO A N 1
ATOM 5856 C CA . PRO A 1 737 ? -23.405 -10.190 47.493 1.00 63.03 737 PRO A CA 1
ATOM 5857 C C . PRO A 1 737 ? -24.181 -8.882 47.650 1.00 63.03 737 PRO A C 1
ATOM 5859 O O . PRO A 1 737 ? -23.539 -7.803 47.695 1.00 63.03 737 PRO A O 1
#